Protein AF-A0AAE2Y3A6-F1 (afdb_monomer_lite)

Radius of gyration: 24.62 Å; chains: 1; bounding box: 47×66×75 Å

Secondary structure (DSSP, 8-state):
-EEEEE-BHHHHHHHHHHHHHHHHHHHHHHHHHHHHHHHHHHTT-HHHHHHHIIIIIHHHHHHHHHHHHHTT-S-S--EEEEEEEEE-SSTT-EEEEEEEEESS-TTT----TTS--BTB-EEEEEEEEE-GGG-EEEEEE-EETTTEEPSSPEEEEEESSHHHHHHTEEEEEETTTTEEEEEEHHHHHHHHHHHHHHHHHHTT-HHHHHHHHHHHHHHHHTT---PBPPPEEEEEE-HHHHHHHH---HHHHHHHHHHHHHHHHHHHHH---HHHHHHHHHHHHHHHHSBGGGHHHHHHHHHHHHHHHT-S-HHHHHHHHHHHHHHHHHHHHHHHHHHHHHH-HHHHHHSHHHHT-TTS-HHHHHHHHHHHHHHHTSBHHHHT-GGGS-HHHHHHHHHHHHHHHHHHHHHHHHHHH--

Structure (mmCIF, N/CA/C/O backbone):
data_AF-A0AAE2Y3A6-F1
#
_entry.id   AF-A0AAE2Y3A6-F1
#
loop_
_atom_site.group_PDB
_atom_site.id
_atom_site.type_symbol
_atom_site.label_atom_id
_atom_site.label_alt_id
_atom_site.label_comp_id
_atom_site.label_asym_id
_atom_site.label_entity_id
_atom_site.label_seq_id
_atom_site.pdbx_PDB_ins_code
_atom_site.Cartn_x
_atom_site.Cartn_y
_atom_site.Cartn_z
_atom_site.occupancy
_atom_site.B_iso_or_equiv
_atom_site.auth_seq_id
_atom_site.auth_comp_id
_atom_site.auth_asym_id
_atom_site.auth_atom_id
_atom_site.pdbx_PDB_model_num
ATOM 1 N N . MET A 1 1 ? -16.713 2.759 0.350 1.00 84.12 1 MET A N 1
ATOM 2 C CA . MET A 1 1 ? -17.404 1.709 1.156 1.00 84.12 1 MET A CA 1
ATOM 3 C C . MET A 1 1 ? -17.211 1.996 2.633 1.00 84.12 1 MET A C 1
ATOM 5 O O . MET A 1 1 ? -16.079 2.206 3.030 1.00 84.12 1 MET A O 1
ATOM 9 N N . ILE A 1 2 ? -18.264 1.964 3.448 1.00 83.19 2 ILE A N 1
ATOM 10 C CA . ILE A 1 2 ? -18.151 2.200 4.894 1.00 83.19 2 ILE A CA 1
ATOM 11 C C . ILE A 1 2 ? -17.918 0.872 5.626 1.00 83.19 2 ILE A C 1
ATOM 13 O O . ILE A 1 2 ? -18.636 -0.096 5.390 1.00 83.19 2 ILE A O 1
ATOM 17 N N . VAL A 1 3 ? -16.929 0.823 6.520 1.00 82.19 3 VAL A N 1
ATOM 18 C CA . VAL A 1 3 ? -16.619 -0.362 7.339 1.00 82.19 3 VAL A CA 1
ATOM 19 C C . VAL A 1 3 ? -16.506 -0.010 8.817 1.00 82.19 3 VAL A C 1
ATOM 21 O O . VAL A 1 3 ? -16.258 1.139 9.172 1.00 82.19 3 VAL A O 1
ATOM 24 N N . LYS A 1 4 ? -16.664 -1.017 9.680 1.00 79.75 4 LYS A N 1
ATOM 25 C CA . LYS A 1 4 ? -16.598 -0.880 11.141 1.00 79.75 4 LYS A CA 1
ATOM 26 C C . LYS A 1 4 ? -15.171 -1.036 11.668 1.00 79.75 4 LYS A C 1
ATOM 28 O O . LYS A 1 4 ? -14.427 -1.897 11.200 1.00 79.75 4 LYS A O 1
ATOM 33 N N . VAL A 1 5 ? -14.821 -0.257 12.685 1.00 74.06 5 VAL A N 1
ATOM 34 C CA . VAL A 1 5 ? -13.560 -0.292 13.435 1.00 74.06 5 VAL A CA 1
ATOM 35 C C . VAL A 1 5 ? -13.860 -0.441 14.905 1.00 74.06 5 VAL A C 1
ATOM 37 O O . VAL A 1 5 ? -14.605 0.341 15.490 1.00 74.06 5 VAL A O 1
ATOM 40 N N . TYR A 1 6 ? -13.197 -1.397 15.523 1.00 69.69 6 TYR A N 1
ATOM 41 C CA . TYR A 1 6 ? -13.091 -1.484 16.958 1.00 69.69 6 TYR A CA 1
ATOM 42 C C . TYR A 1 6 ? -11.902 -0.642 17.444 1.00 69.69 6 TYR A C 1
ATOM 44 O O . TYR A 1 6 ? -10.762 -0.882 17.040 1.00 69.69 6 TYR A O 1
ATOM 52 N N . MET A 1 7 ? -12.179 0.342 18.303 1.00 63.28 7 MET A N 1
ATOM 53 C CA . MET A 1 7 ? -11.173 1.162 18.986 1.00 63.28 7 MET A CA 1
ATOM 54 C C . MET A 1 7 ? -11.331 1.047 20.497 1.00 63.28 7 MET A C 1
ATOM 56 O O . MET A 1 7 ? -12.449 0.951 21.009 1.00 63.28 7 MET A O 1
ATOM 60 N N . SER A 1 8 ? -10.208 1.077 21.211 1.00 55.84 8 SER A N 1
ATOM 61 C CA . SER A 1 8 ? -10.194 1.040 22.670 1.00 55.84 8 SER A CA 1
ATOM 62 C C . SER A 1 8 ? -10.351 2.448 23.259 1.00 55.84 8 SER A C 1
ATOM 64 O O . SER A 1 8 ? -9.947 3.441 22.660 1.00 55.84 8 SER A O 1
ATOM 66 N N . LYS A 1 9 ? -10.864 2.565 24.489 1.00 57.44 9 LYS A N 1
ATOM 67 C CA . LYS A 1 9 ? -10.939 3.851 25.218 1.00 57.44 9 LYS A CA 1
ATOM 68 C C . LYS A 1 9 ? -9.572 4.519 25.440 1.00 57.44 9 LYS A C 1
ATOM 70 O O . LYS A 1 9 ? -9.485 5.739 25.568 1.00 57.44 9 LYS A O 1
ATOM 75 N N . LYS A 1 10 ? -8.491 3.734 25.479 1.00 56.25 10 LYS A N 1
ATOM 76 C CA . LYS A 1 10 ? -7.120 4.252 25.556 1.00 56.25 10 LYS A CA 1
ATOM 77 C C . LYS A 1 10 ? -6.790 5.110 24.334 1.00 56.25 10 LYS A C 1
ATOM 79 O O . LYS A 1 10 ? -6.133 6.138 24.486 1.00 56.25 10 LYS A O 1
ATOM 84 N N . ASP A 1 11 ? -7.297 4.718 23.168 1.00 58.28 11 ASP A N 1
ATOM 85 C CA . ASP A 1 11 ? -7.119 5.463 21.926 1.00 58.28 11 ASP A CA 1
ATOM 86 C C . ASP A 1 11 ? -7.788 6.842 22.025 1.00 58.28 11 ASP A C 1
ATOM 88 O O . ASP A 1 11 ? -7.139 7.828 21.711 1.00 58.28 11 ASP A O 1
ATOM 92 N N . GLU A 1 12 ? -8.982 6.965 22.622 1.00 56.38 12 GLU A N 1
ATOM 93 C CA . GLU A 1 12 ? -9.636 8.269 22.874 1.00 56.38 12 GLU A CA 1
ATOM 94 C C . GLU A 1 12 ? -8.824 9.172 23.823 1.00 56.38 12 GLU A C 1
ATOM 96 O O . GLU A 1 12 ? -8.719 10.385 23.632 1.00 56.38 12 GLU A O 1
ATOM 101 N N . ILE A 1 13 ? -8.235 8.608 24.883 1.00 60.16 13 ILE A N 1
ATOM 102 C CA . ILE A 1 13 ? -7.379 9.386 25.794 1.00 60.16 13 ILE A CA 1
ATOM 103 C C . ILE A 1 13 ? -6.149 9.900 25.042 1.00 60.16 13 ILE A C 1
ATOM 105 O O . ILE A 1 13 ? -5.728 11.041 25.257 1.00 60.16 13 ILE A O 1
ATOM 109 N N . TYR A 1 14 ? -5.573 9.079 24.160 1.00 60.56 14 TYR A N 1
ATOM 110 C CA . TYR A 1 14 ? -4.516 9.538 23.270 1.00 60.56 14 TYR A CA 1
ATOM 111 C C . TYR A 1 14 ? -5.028 10.596 22.293 1.00 60.56 14 TYR A C 1
ATOM 113 O O . TYR A 1 14 ? -4.344 11.600 22.137 1.00 60.56 14 TYR A O 1
ATOM 121 N N . GLU A 1 15 ? -6.221 10.457 21.716 1.00 60.66 15 GLU A N 1
ATOM 122 C CA . GLU A 1 15 ? -6.843 11.463 20.838 1.00 60.66 15 GLU A CA 1
ATOM 123 C C . GLU A 1 15 ? -6.987 12.821 21.541 1.00 60.66 15 GLU A C 1
ATOM 125 O O . GLU A 1 15 ? -6.532 13.841 21.023 1.00 60.66 15 GLU A O 1
ATOM 130 N N . LYS A 1 16 ? -7.509 12.843 22.773 1.00 61.78 16 LYS A N 1
ATOM 131 C CA . LYS A 1 16 ? -7.641 14.071 23.580 1.00 61.78 16 LYS A CA 1
ATOM 132 C C . LYS A 1 16 ? -6.294 14.704 23.934 1.00 61.78 16 LYS A C 1
ATOM 134 O O . LYS A 1 16 ? -6.137 15.917 23.857 1.00 61.78 16 LYS A O 1
ATOM 139 N N . LYS A 1 17 ? -5.288 13.898 24.274 1.00 62.47 17 LYS A N 1
ATOM 140 C CA . LYS A 1 17 ? -3.924 14.408 24.512 1.00 62.47 17 LYS A CA 1
ATOM 141 C C . LYS A 1 17 ? -3.253 14.904 23.231 1.00 62.47 17 LYS A C 1
ATOM 143 O O . LYS A 1 17 ? -2.430 15.817 23.279 1.00 62.47 17 LYS A O 1
ATOM 148 N N . SER A 1 18 ? -3.600 14.306 22.096 1.00 59.91 18 SER A N 1
ATOM 149 C CA . SER A 1 18 ? -3.114 14.707 20.776 1.00 59.91 18 SER A CA 1
ATOM 150 C C . SER A 1 18 ? -3.650 16.082 20.389 1.00 59.91 18 SER A C 1
ATOM 152 O O . SER A 1 18 ? -2.882 16.940 19.965 1.00 59.91 18 SER A O 1
ATOM 154 N N . LEU A 1 19 ? -4.941 16.325 20.635 1.00 59.75 19 LEU A N 1
ATOM 155 C CA . LEU A 1 19 ? -5.601 17.629 20.499 1.00 59.75 19 LEU A CA 1
ATOM 156 C C . LEU A 1 19 ? -4.825 18.753 21.201 1.00 59.75 19 LEU A C 1
ATOM 158 O O . LEU A 1 19 ? -4.441 19.751 20.587 1.00 59.75 19 LEU A O 1
ATOM 162 N N . GLU A 1 20 ? -4.545 18.567 22.490 1.00 65.12 20 GLU A N 1
ATOM 163 C CA . GLU A 1 20 ? -3.818 19.549 23.299 1.00 65.12 20 GLU A CA 1
ATOM 164 C C . GLU A 1 20 ? -2.387 19.773 22.786 1.00 65.12 20 GLU A C 1
ATOM 166 O O . GLU A 1 20 ? -1.907 20.910 22.717 1.00 65.12 20 GLU A O 1
ATOM 171 N N . TYR A 1 21 ? -1.699 18.697 22.390 1.00 67.25 21 TYR A N 1
ATOM 172 C CA . TYR A 1 21 ? -0.346 18.769 21.841 1.00 67.25 21 TYR A CA 1
ATOM 173 C C . TYR A 1 21 ? -0.277 19.591 20.565 1.00 67.25 21 TYR A C 1
ATOM 175 O O . TYR A 1 21 ? 0.612 20.432 20.412 1.00 67.25 21 TYR A O 1
ATOM 183 N N . VAL A 1 22 ? -1.201 19.328 19.648 1.00 60.97 22 VAL A N 1
ATOM 184 C CA . VAL A 1 22 ? -1.229 19.944 18.326 1.00 60.97 22 VAL A CA 1
ATOM 185 C C . VAL A 1 22 ? -1.555 21.403 18.455 1.00 60.97 22 VAL A C 1
ATOM 187 O O . VAL A 1 22 ? -0.837 22.208 17.877 1.00 60.97 22 VAL A O 1
ATOM 190 N N . SER A 1 23 ? -2.565 21.751 19.251 1.00 65.06 23 SER A N 1
ATOM 191 C CA . SER A 1 23 ? -2.895 23.146 19.526 1.00 65.06 23 SER A CA 1
ATOM 192 C C . SER A 1 23 ? -1.656 23.900 20.032 1.00 65.06 23 SER A C 1
ATOM 194 O O . SER A 1 23 ? -1.268 24.931 19.483 1.00 65.06 23 SER A O 1
ATOM 196 N N . LYS A 1 24 ? -0.906 23.299 20.968 1.00 70.50 24 LYS A N 1
ATOM 197 C CA . LYS A 1 24 ? 0.351 23.866 21.480 1.00 70.50 24 LYS A CA 1
ATOM 198 C C . LYS A 1 24 ? 1.470 23.933 20.430 1.00 70.50 24 LYS A C 1
ATOM 200 O O . LYS A 1 24 ? 2.250 24.887 20.420 1.00 70.50 24 LYS A O 1
ATOM 205 N N . LYS A 1 25 ? 1.612 22.919 19.573 1.00 67.31 25 LYS A N 1
ATOM 206 C CA . LYS A 1 25 ? 2.618 22.877 18.495 1.00 67.31 25 LYS A CA 1
ATOM 207 C C . LYS A 1 25 ? 2.292 23.832 17.358 1.00 67.31 25 LYS A C 1
ATOM 209 O O . LYS A 1 25 ? 3.228 24.403 16.804 1.00 67.31 25 LYS A O 1
ATOM 214 N N . PHE A 1 26 ? 1.017 24.017 17.042 1.00 69.38 26 PHE A N 1
ATOM 215 C CA . PHE A 1 26 ? 0.523 25.030 16.124 1.00 69.38 26 PHE A CA 1
ATOM 216 C C . PHE A 1 26 ? 0.938 26.409 16.626 1.00 69.38 26 PHE A C 1
ATOM 218 O O . PHE A 1 26 ? 1.665 27.089 15.908 1.00 69.38 26 PHE A O 1
ATOM 225 N N . SER A 1 27 ? 0.610 26.770 17.875 1.00 68.88 27 SER A N 1
ATOM 226 C CA . SER A 1 27 ? 0.966 28.083 18.434 1.00 68.88 27 SER A CA 1
ATOM 227 C C . SER A 1 27 ? 2.469 28.341 18.333 1.00 68.88 27 SER A C 1
ATOM 229 O O . SER A 1 27 ? 2.887 29.344 17.768 1.00 68.88 27 SER A O 1
ATOM 231 N N . LYS A 1 28 ? 3.291 27.361 18.732 1.00 75.38 28 LYS A N 1
ATOM 232 C CA . LYS A 1 28 ? 4.755 27.442 18.598 1.00 75.38 28 LYS A CA 1
ATOM 233 C C . LYS A 1 28 ? 5.242 27.519 17.150 1.00 75.38 28 LYS A C 1
ATOM 235 O O . LYS A 1 28 ? 6.277 28.118 16.871 1.00 75.38 28 LYS A O 1
ATOM 240 N N . SER A 1 29 ? 4.559 26.847 16.227 1.00 68.12 29 SER A N 1
ATOM 241 C CA . SER A 1 29 ? 4.932 26.842 14.811 1.00 68.12 29 SER A CA 1
ATOM 242 C C . SER A 1 29 ? 4.613 28.180 14.161 1.00 68.12 29 SER A C 1
ATOM 244 O O . SER A 1 29 ? 5.458 28.665 13.412 1.00 68.12 29 SER A O 1
ATOM 246 N N . VAL A 1 30 ? 3.460 28.772 14.489 1.00 70.06 30 VAL A N 1
ATOM 247 C CA . VAL A 1 30 ? 3.060 30.126 14.086 1.00 70.06 30 VAL A CA 1
ATOM 248 C C . VAL A 1 30 ? 4.035 31.150 14.646 1.00 70.06 30 VAL A C 1
ATOM 250 O O . VAL A 1 30 ? 4.606 31.898 13.863 1.00 70.06 30 VAL A O 1
ATOM 253 N N . GLU A 1 31 ? 4.307 31.127 15.954 1.00 78.69 31 GLU A N 1
ATOM 254 C CA . GLU A 1 31 ? 5.299 32.006 16.594 1.00 78.69 31 GLU A CA 1
ATOM 255 C C . GLU A 1 31 ? 6.652 31.918 15.880 1.00 78.69 31 GLU A C 1
ATOM 257 O O . GLU A 1 31 ? 7.173 32.919 15.401 1.00 78.69 31 GLU A O 1
ATOM 262 N N . SER A 1 32 ? 7.171 30.703 15.681 1.00 78.69 32 SER A N 1
ATOM 263 C CA . SER A 1 32 ? 8.446 30.490 14.989 1.00 78.69 32 SER A CA 1
ATOM 264 C C . SER A 1 32 ? 8.436 30.944 13.521 1.00 78.69 32 SER A C 1
ATOM 266 O O . SER A 1 32 ? 9.477 31.374 13.019 1.00 78.69 32 SER A O 1
ATOM 268 N N . ILE A 1 33 ? 7.309 30.813 12.807 1.00 75.00 33 ILE A N 1
ATOM 269 C CA . ILE A 1 33 ? 7.170 31.332 11.436 1.00 75.00 33 ILE A CA 1
ATOM 270 C C . ILE A 1 33 ? 7.212 32.857 11.463 1.00 75.00 33 ILE A C 1
ATOM 272 O O . ILE A 1 33 ? 7.974 33.441 10.697 1.00 75.00 33 ILE A O 1
ATOM 276 N N . LEU A 1 34 ? 6.435 33.488 12.346 1.00 77.94 34 LEU A N 1
ATOM 277 C CA . LEU A 1 34 ? 6.350 34.941 12.467 1.00 77.94 34 LEU A CA 1
ATOM 278 C C . LEU A 1 34 ? 7.704 35.545 12.852 1.00 77.94 34 LEU A C 1
ATOM 280 O O . LEU A 1 34 ? 8.177 36.436 12.154 1.00 77.94 34 LEU A O 1
ATOM 284 N N . GLU A 1 35 ? 8.383 34.999 13.863 1.00 83.88 35 GLU A N 1
ATOM 285 C CA . GLU A 1 35 ? 9.722 35.437 14.283 1.00 83.88 35 GLU A CA 1
ATOM 286 C C . GLU A 1 35 ? 10.745 35.335 13.144 1.00 83.88 35 GLU A C 1
ATOM 288 O O . GLU A 1 35 ? 11.546 36.247 12.911 1.00 83.88 35 GLU A O 1
ATOM 293 N N . LYS A 1 36 ? 10.728 34.219 12.400 1.00 82.12 36 LYS A N 1
ATOM 294 C CA . LYS A 1 36 ? 11.676 34.008 11.303 1.00 82.12 36 LYS A CA 1
ATOM 295 C C . LYS A 1 36 ? 11.372 34.917 10.117 1.00 82.12 36 LYS A C 1
ATOM 297 O O . LYS A 1 36 ? 12.304 35.459 9.526 1.00 82.12 36 LYS A O 1
ATOM 302 N N . MET A 1 37 ? 10.095 35.109 9.801 1.00 76.06 37 MET A N 1
ATOM 303 C CA . MET A 1 37 ? 9.643 36.046 8.776 1.00 76.06 37 MET A CA 1
ATOM 304 C C . MET A 1 37 ? 10.016 37.483 9.122 1.00 76.06 37 MET A C 1
ATOM 306 O O . MET A 1 37 ? 10.539 38.195 8.268 1.00 76.06 37 MET A O 1
ATOM 310 N N . GLU A 1 38 ? 9.823 37.894 10.372 1.00 81.31 38 GLU A N 1
ATOM 311 C CA . GLU A 1 38 ? 10.190 39.224 10.848 1.00 81.31 38 GLU A CA 1
ATOM 312 C C . GLU A 1 38 ? 11.708 39.441 10.782 1.00 81.31 38 GLU A C 1
ATOM 314 O O . GLU A 1 38 ? 12.171 40.480 10.312 1.00 81.31 38 GLU A O 1
ATOM 319 N N . SER A 1 39 ? 12.499 38.438 11.176 1.00 86.81 39 SER A N 1
ATOM 320 C CA . SER A 1 39 ? 13.961 38.468 11.058 1.00 86.81 39 SER A CA 1
ATOM 321 C C . SER A 1 39 ? 14.427 38.609 9.604 1.00 86.81 39 SER A C 1
ATOM 323 O O . SER A 1 39 ? 15.280 39.454 9.327 1.00 86.81 39 SER A O 1
ATOM 325 N N . LEU A 1 40 ? 13.860 37.825 8.681 1.00 82.94 40 LEU A N 1
ATOM 326 C CA . LEU A 1 40 ? 14.213 37.864 7.258 1.00 82.94 40 LEU A CA 1
ATOM 327 C C . LEU A 1 40 ? 13.761 39.166 6.578 1.00 82.94 40 LEU A C 1
ATOM 329 O O . LEU A 1 40 ? 14.468 39.704 5.722 1.00 82.94 40 LEU A O 1
ATOM 333 N N . ALA A 1 41 ? 12.607 39.704 6.980 1.00 76.44 41 ALA A N 1
ATOM 334 C CA . ALA A 1 41 ? 12.115 40.996 6.513 1.00 76.44 41 ALA A CA 1
ATOM 335 C C . ALA A 1 41 ? 13.012 42.145 7.002 1.00 76.44 41 ALA A C 1
ATOM 337 O O . ALA A 1 41 ? 13.403 43.000 6.204 1.00 76.44 41 ALA A O 1
ATOM 338 N N . LYS A 1 42 ? 13.418 42.129 8.281 1.00 87.81 42 LYS A N 1
ATOM 339 C CA . LYS A 1 42 ? 14.379 43.090 8.854 1.00 87.81 42 LYS A CA 1
ATOM 340 C C . LYS A 1 42 ? 15.729 43.053 8.133 1.00 87.81 42 LYS A C 1
ATOM 342 O O . LYS A 1 42 ? 16.319 44.107 7.907 1.00 87.81 42 LYS A O 1
ATOM 347 N N . SER A 1 43 ? 16.197 41.871 7.722 1.00 85.12 43 SER A N 1
ATOM 348 C CA . SER A 1 43 ? 17.438 41.720 6.951 1.00 85.12 43 SER A CA 1
ATOM 349 C C . SER A 1 43 ? 17.281 41.951 5.443 1.00 85.12 43 SER A C 1
ATOM 351 O O . SER A 1 43 ? 18.267 41.828 4.719 1.00 85.12 43 SER A O 1
ATOM 353 N N . LYS A 1 44 ? 16.071 42.270 4.953 1.00 85.06 44 LYS A N 1
ATOM 354 C CA . LYS A 1 44 ? 15.738 42.418 3.522 1.00 85.06 44 LYS A CA 1
ATOM 355 C C . LYS A 1 44 ? 16.160 41.209 2.666 1.00 85.06 44 LYS A C 1
ATOM 357 O O . LYS A 1 44 ? 16.449 41.354 1.477 1.00 85.06 44 LYS A O 1
ATOM 362 N N . ASP A 1 45 ? 16.186 40.009 3.251 1.00 82.69 45 ASP A N 1
ATOM 363 C CA . ASP A 1 45 ? 16.615 38.784 2.566 1.00 82.69 45 ASP A CA 1
ATOM 364 C C . ASP A 1 45 ? 15.448 38.144 1.804 1.00 82.69 45 ASP A C 1
ATOM 366 O O . ASP A 1 45 ? 14.830 37.170 2.237 1.00 82.69 45 ASP A O 1
ATOM 370 N N . ILE A 1 46 ? 15.142 38.710 0.637 1.00 74.56 46 ILE A N 1
ATOM 371 C CA . ILE A 1 46 ? 14.043 38.252 -0.225 1.00 74.56 46 ILE A CA 1
ATOM 372 C C . ILE A 1 46 ? 14.242 36.784 -0.641 1.00 74.56 46 ILE A C 1
ATOM 374 O O . ILE A 1 46 ? 13.290 36.003 -0.656 1.00 74.56 46 ILE A O 1
ATOM 378 N N . LYS A 1 47 ? 15.482 36.368 -0.931 1.00 72.88 47 LYS A N 1
ATOM 379 C CA . LYS A 1 47 ? 15.795 34.986 -1.326 1.00 72.88 47 LYS A CA 1
ATOM 380 C C . LYS A 1 47 ? 15.593 34.014 -0.162 1.00 72.88 47 LYS A C 1
ATOM 382 O O . LYS A 1 47 ? 15.040 32.934 -0.371 1.00 72.88 47 LYS A O 1
ATOM 387 N N . GLY A 1 48 ? 15.996 34.400 1.046 1.00 72.88 48 GLY A N 1
ATOM 388 C CA . GLY A 1 48 ? 15.756 33.648 2.274 1.00 72.88 48 GLY A CA 1
ATOM 389 C C . GLY A 1 48 ? 14.271 33.501 2.591 1.00 72.88 48 GLY A C 1
ATOM 390 O O . GLY A 1 48 ? 13.851 32.411 2.971 1.00 72.88 48 GLY A O 1
ATOM 391 N N . ILE A 1 49 ? 13.458 34.535 2.345 1.00 70.44 49 ILE A N 1
ATOM 392 C CA . ILE A 1 49 ? 11.992 34.454 2.461 1.00 70.44 49 ILE A CA 1
ATOM 393 C C . ILE A 1 49 ? 11.442 33.389 1.506 1.00 70.44 49 ILE A C 1
ATOM 395 O O . ILE A 1 49 ? 10.775 32.459 1.956 1.00 70.44 49 ILE A O 1
ATOM 399 N N . PHE A 1 50 ? 11.777 33.444 0.213 1.00 65.25 50 PHE A N 1
ATOM 400 C CA . PHE A 1 50 ? 11.312 32.440 -0.759 1.00 65.25 50 PHE A CA 1
ATOM 401 C C . PHE A 1 50 ? 11.778 31.014 -0.419 1.00 65.25 50 PHE A C 1
ATOM 403 O O . PHE A 1 50 ? 11.017 30.050 -0.550 1.00 65.25 50 PHE A O 1
ATOM 410 N N . GLN A 1 51 ? 13.015 30.854 0.053 1.00 69.31 51 GLN A N 1
ATOM 411 C CA . GLN A 1 51 ? 13.534 29.556 0.495 1.00 69.31 51 GLN A CA 1
ATOM 412 C C . GLN A 1 51 ? 12.858 29.050 1.774 1.00 69.31 51 GLN A C 1
ATOM 414 O O . GLN A 1 51 ? 12.674 27.845 1.928 1.00 69.31 51 GLN A O 1
ATOM 419 N N . TYR A 1 52 ? 12.482 29.948 2.684 1.00 69.69 52 TYR A N 1
ATOM 420 C CA . TYR A 1 52 ? 11.760 29.601 3.903 1.00 69.69 52 TYR A CA 1
ATOM 421 C C . TYR A 1 52 ? 10.316 29.182 3.600 1.00 69.69 52 TYR A C 1
ATOM 423 O O . TYR A 1 52 ? 9.875 28.138 4.083 1.00 69.69 52 TYR A O 1
ATOM 431 N N . PHE A 1 53 ? 9.618 29.916 2.726 1.00 64.25 53 PHE A N 1
ATOM 432 C CA . PHE A 1 53 ? 8.284 29.547 2.239 1.00 64.25 53 PHE A CA 1
ATOM 433 C C . PHE A 1 53 ? 8.278 28.163 1.574 1.00 64.25 53 PHE A C 1
ATOM 435 O O . PHE A 1 53 ? 7.521 27.293 1.988 1.00 64.25 53 PHE A O 1
ATOM 442 N N . SER A 1 54 ? 9.191 27.919 0.631 1.00 56.22 54 SER A N 1
ATOM 443 C CA . SER A 1 54 ? 9.260 26.654 -0.127 1.00 56.22 54 SER A CA 1
ATOM 444 C C . SER A 1 54 ? 9.741 25.425 0.658 1.00 56.22 54 SER A C 1
ATOM 446 O O . SER A 1 54 ? 9.730 24.320 0.122 1.00 56.22 54 SER A O 1
ATOM 448 N N . ARG A 1 55 ? 10.226 25.576 1.899 1.00 61.69 55 ARG A N 1
ATOM 449 C CA . ARG A 1 55 ? 10.766 24.447 2.686 1.00 61.69 55 ARG A CA 1
ATOM 450 C C . ARG A 1 55 ? 10.123 24.266 4.048 1.00 61.69 55 ARG A C 1
ATOM 452 O O . ARG A 1 55 ? 9.920 23.130 4.470 1.00 61.69 55 ARG A O 1
ATOM 459 N N . GLU A 1 56 ? 9.871 25.354 4.763 1.00 61.94 56 GLU A N 1
ATOM 460 C CA . GLU A 1 56 ? 9.467 25.307 6.170 1.00 61.94 56 GLU A CA 1
ATOM 461 C C . GLU A 1 56 ? 7.980 25.601 6.356 1.00 61.94 56 GLU A C 1
ATOM 463 O O . GLU A 1 56 ? 7.351 24.967 7.204 1.00 61.94 56 GLU A O 1
ATOM 468 N N . ILE A 1 57 ? 7.387 26.471 5.533 1.00 59.59 57 ILE A N 1
ATOM 469 C CA . ILE A 1 57 ? 5.928 26.634 5.517 1.00 59.59 57 ILE A CA 1
ATOM 470 C C . ILE A 1 57 ? 5.273 25.368 4.965 1.00 59.59 57 ILE A C 1
ATOM 472 O O . ILE A 1 57 ? 4.356 24.876 5.606 1.00 59.59 57 ILE A O 1
ATOM 476 N N . ASP A 1 58 ? 5.826 24.724 3.937 1.00 52.69 58 ASP A N 1
ATOM 477 C CA . ASP A 1 58 ? 5.346 23.412 3.460 1.00 52.69 58 ASP A CA 1
ATOM 478 C C . ASP A 1 58 ? 5.328 22.328 4.553 1.00 52.69 58 ASP A C 1
ATOM 480 O O . ASP A 1 58 ? 4.417 21.502 4.632 1.00 52.69 58 ASP A O 1
ATOM 484 N N . ARG A 1 59 ? 6.302 22.361 5.469 1.00 57.28 59 ARG A N 1
ATOM 485 C CA . ARG A 1 59 ? 6.367 21.440 6.616 1.00 57.28 59 ARG A CA 1
ATOM 486 C C . ARG A 1 59 ? 5.409 21.803 7.747 1.00 57.28 59 ARG A C 1
ATOM 488 O O . ARG A 1 59 ? 4.993 20.914 8.490 1.00 57.28 59 ARG A O 1
ATOM 495 N N . LYS A 1 60 ? 5.098 23.090 7.922 1.00 60.19 60 LYS A N 1
ATOM 496 C CA . LYS A 1 60 ? 4.336 23.611 9.069 1.00 60.19 60 LYS A CA 1
ATOM 497 C C . LYS A 1 60 ? 2.881 23.961 8.756 1.00 60.19 60 LYS A C 1
ATOM 499 O O . LYS A 1 60 ? 2.067 23.950 9.672 1.00 60.19 60 LYS A O 1
ATOM 504 N N . ALA A 1 61 ? 2.536 24.218 7.499 1.00 57.31 61 ALA A N 1
ATOM 505 C CA . ALA A 1 61 ? 1.184 24.521 7.028 1.00 57.31 61 ALA A CA 1
ATOM 506 C C . ALA A 1 61 ? 0.207 23.375 7.297 1.00 57.31 61 ALA A C 1
ATOM 508 O O . ALA A 1 61 ? -0.970 23.611 7.540 1.00 57.31 61 ALA A O 1
ATOM 509 N N . TYR A 1 62 ? 0.723 22.151 7.400 1.00 55.47 62 TYR A N 1
ATOM 510 C CA . TYR A 1 62 ? -0.017 21.018 7.937 1.00 55.47 62 TYR A CA 1
ATOM 511 C C . TYR A 1 62 ? -0.614 21.304 9.327 1.00 55.47 62 TYR A C 1
ATOM 513 O O . TYR A 1 62 ? -1.793 21.043 9.540 1.00 55.47 62 TYR A O 1
ATOM 521 N N . TYR A 1 63 ? 0.137 21.910 10.258 1.00 56.12 63 TYR A N 1
ATOM 522 C CA . TYR A 1 63 ? -0.407 22.301 11.566 1.00 56.12 63 TYR A CA 1
ATOM 523 C C . TYR A 1 63 ? -1.436 23.430 11.448 1.00 56.12 63 TYR A C 1
ATOM 525 O O . TYR A 1 63 ? -2.376 23.454 12.238 1.00 56.12 63 TYR A O 1
ATOM 533 N N . LEU A 1 64 ? -1.271 24.337 10.475 1.00 59.47 64 LEU A N 1
ATOM 534 C CA . LEU A 1 64 ? -2.180 25.466 10.261 1.00 59.47 64 LEU A CA 1
ATOM 535 C C . LEU A 1 64 ? -3.560 25.005 9.780 1.00 59.47 64 LEU A C 1
ATOM 537 O O . LEU A 1 64 ? -4.567 25.349 10.391 1.00 59.47 64 LEU A O 1
ATOM 541 N N . LEU A 1 65 ? -3.588 24.162 8.746 1.00 57.69 65 LEU A N 1
ATOM 542 C CA . LEU A 1 65 ? -4.819 23.576 8.209 1.00 57.69 65 LEU A CA 1
ATOM 543 C C . LEU A 1 65 ? -5.499 22.665 9.237 1.00 57.69 65 LEU A C 1
ATOM 545 O O . LEU A 1 65 ? -6.713 22.713 9.409 1.00 57.69 65 LEU A O 1
ATOM 549 N N . SER A 1 66 ? -4.704 21.897 9.991 1.00 55.19 66 SER A N 1
ATOM 550 C CA . SER A 1 66 ? -5.237 21.003 11.021 1.00 55.19 66 SER A CA 1
ATOM 551 C C . SER A 1 66 ? -5.966 21.752 12.141 1.00 55.19 66 SER A C 1
ATOM 553 O O . SER A 1 66 ? -6.956 21.245 12.652 1.00 55.19 66 SER A O 1
ATOM 555 N N . GLN A 1 67 ? -5.505 22.942 12.548 1.00 61.38 67 GLN A N 1
ATOM 556 C CA . GLN A 1 67 ? -6.114 23.665 13.669 1.00 61.38 67 GLN A CA 1
ATOM 557 C C . GLN A 1 67 ? -7.485 24.262 13.318 1.00 61.38 67 GLN A C 1
ATOM 559 O O . GLN A 1 67 ? -8.391 24.210 14.148 1.00 61.38 67 GLN A O 1
ATOM 564 N N . GLU A 1 68 ? -7.660 24.822 12.119 1.00 57.09 68 GLU A N 1
ATOM 565 C CA . GLU A 1 68 ? -8.966 25.359 11.706 1.00 57.09 68 GLU A CA 1
ATOM 566 C C . GLU A 1 68 ? -10.017 24.251 11.565 1.00 57.09 68 GLU A C 1
ATOM 568 O O . GLU A 1 68 ? -11.170 24.445 11.942 1.00 57.09 68 GLU A O 1
ATOM 573 N N . TRP A 1 69 ? -9.623 23.049 11.139 1.00 54.94 69 TRP A N 1
ATOM 574 C CA . TRP A 1 69 ? -10.550 21.914 11.048 1.00 54.94 69 TRP A CA 1
ATOM 575 C C . TRP A 1 69 ? -10.861 21.279 12.399 1.00 54.94 69 TRP A C 1
ATOM 577 O O . TRP A 1 69 ? -11.997 20.871 12.630 1.00 54.94 69 TRP A O 1
ATOM 587 N N . MET A 1 70 ? -9.910 21.285 13.341 1.00 58.16 70 MET A N 1
ATOM 588 C CA . MET A 1 70 ? -10.167 20.881 14.732 1.00 58.16 70 MET A CA 1
ATOM 589 C C . MET A 1 70 ? -11.276 21.689 15.406 1.00 58.16 70 MET A C 1
ATOM 591 O O . MET A 1 70 ? -11.851 21.230 16.389 1.00 58.16 70 MET A O 1
ATOM 595 N N . LYS A 1 71 ? -11.565 22.898 14.914 1.00 58.78 71 LYS A N 1
ATOM 596 C CA . LYS A 1 71 ? -12.676 23.715 15.411 1.00 58.78 71 LYS A CA 1
ATOM 597 C C . LYS A 1 71 ? -14.030 23.298 14.824 1.00 58.78 71 LYS A C 1
ATOM 599 O O . LYS A 1 71 ? -15.050 23.674 15.393 1.00 58.78 71 LYS A O 1
ATOM 604 N N . GLN A 1 72 ? -14.046 22.572 13.703 1.00 53.66 72 GLN A N 1
ATOM 605 C CA . GLN A 1 72 ? -15.253 22.263 12.928 1.00 53.66 72 GLN A CA 1
ATOM 606 C C . GLN A 1 72 ? -15.806 20.849 13.181 1.00 53.66 72 GLN A C 1
ATOM 608 O O . GLN A 1 72 ? -17.022 20.680 13.149 1.00 53.66 72 GLN A O 1
ATOM 613 N N . GLU A 1 73 ? -14.968 19.848 13.487 1.00 52.09 73 GLU A N 1
ATOM 614 C CA . GLU A 1 73 ? -15.405 18.451 13.674 1.00 52.09 73 GLU A CA 1
ATOM 615 C C . GLU A 1 73 ? -14.951 17.836 15.012 1.00 52.09 73 GLU A C 1
ATOM 617 O O . GLU A 1 73 ? -13.854 18.082 15.511 1.00 52.09 73 GLU A O 1
ATOM 622 N N . ALA A 1 74 ? -15.810 16.998 15.607 1.00 46.41 74 ALA A N 1
ATOM 623 C CA . ALA A 1 74 ? -15.608 16.401 16.932 1.00 46.41 74 ALA A CA 1
ATOM 624 C C . ALA A 1 74 ? -14.692 15.155 16.953 1.00 46.41 74 ALA A C 1
ATOM 626 O O . ALA A 1 74 ? -14.395 14.646 18.036 1.00 46.41 74 ALA A O 1
ATOM 627 N N . ALA A 1 75 ? -14.246 14.642 15.800 1.00 50.19 75 ALA A N 1
ATOM 628 C CA . ALA A 1 75 ? -13.441 13.421 15.707 1.00 50.19 75 ALA A CA 1
ATOM 629 C C . ALA A 1 75 ? -12.098 13.695 15.015 1.00 50.19 75 ALA A C 1
ATOM 631 O O . ALA A 1 75 ? -12.038 13.965 13.824 1.00 50.19 75 ALA A O 1
ATOM 632 N N . LEU A 1 76 ? -11.000 13.605 15.772 1.00 49.94 76 LEU A N 1
ATOM 633 C CA . LEU A 1 76 ? -9.663 13.987 15.299 1.00 49.94 76 LEU A CA 1
ATOM 634 C C . LEU A 1 76 ? -8.978 12.968 14.379 1.00 49.94 76 LEU A C 1
ATOM 636 O O . LEU A 1 76 ? -7.984 13.293 13.739 1.00 49.94 76 LEU A O 1
ATOM 640 N N . VAL A 1 77 ? -9.425 11.712 14.400 1.00 55.62 77 VAL A N 1
ATOM 641 C CA . VAL A 1 77 ? -8.744 10.596 13.728 1.00 55.62 77 VAL A CA 1
ATOM 642 C C . VAL A 1 77 ? -9.742 9.873 12.848 1.00 55.62 77 VAL A C 1
ATOM 644 O O . VAL A 1 77 ? -10.036 8.680 13.019 1.00 55.62 77 VAL A O 1
ATOM 647 N N . GLU A 1 78 ? -10.285 10.618 11.894 1.00 60.41 78 GLU A N 1
ATOM 648 C CA . GLU A 1 78 ? -10.872 9.970 10.742 1.00 60.41 78 GLU A CA 1
ATOM 649 C C . GLU A 1 78 ? -9.811 9.107 10.057 1.00 60.41 78 GLU A C 1
ATOM 651 O O . GLU A 1 78 ? -8.613 9.397 10.036 1.00 60.41 78 GLU A O 1
ATOM 656 N N . LYS A 1 79 ? -10.240 7.950 9.577 1.00 71.81 79 LYS A N 1
ATOM 657 C CA . LYS A 1 79 ? -9.359 7.007 8.899 1.00 71.81 79 LYS A CA 1
ATOM 658 C C . LYS A 1 79 ? -9.818 6.975 7.460 1.00 71.81 79 LYS A C 1
ATOM 660 O O . LYS A 1 79 ? -11.007 6.822 7.201 1.00 71.81 79 LYS A O 1
ATOM 665 N N . ILE A 1 80 ? -8.886 7.081 6.529 1.00 77.69 80 ILE A N 1
ATOM 666 C CA . ILE A 1 80 ? -9.176 6.745 5.141 1.00 77.69 80 ILE A CA 1
ATOM 667 C C . ILE A 1 80 ? -8.534 5.407 4.871 1.00 77.69 80 ILE A C 1
ATOM 669 O O . ILE A 1 80 ? -7.359 5.183 5.172 1.00 77.69 80 ILE A O 1
ATOM 673 N N . GLY A 1 81 ? -9.318 4.483 4.343 1.00 85.12 81 GLY A N 1
ATOM 674 C CA . GLY A 1 81 ? -8.753 3.279 3.787 1.00 85.12 81 GLY A CA 1
ATOM 675 C C . GLY A 1 81 ? -8.711 3.337 2.276 1.00 85.12 81 GLY A C 1
ATOM 676 O O . GLY A 1 81 ? -9.555 3.945 1.628 1.00 85.12 81 GLY A O 1
ATOM 677 N N . PHE A 1 82 ? -7.723 2.663 1.721 1.00 89.25 82 PHE A N 1
ATOM 678 C CA . PHE A 1 82 ? -7.515 2.517 0.297 1.00 89.25 82 PHE A CA 1
ATOM 679 C C . PHE A 1 82 ? -7.546 1.026 -0.016 1.00 89.25 82 PHE A C 1
ATOM 681 O O . PHE A 1 82 ? -6.733 0.263 0.512 1.00 89.25 82 PHE A O 1
ATOM 688 N N . ILE A 1 83 ? -8.487 0.598 -0.850 1.00 92.50 83 ILE A N 1
ATOM 689 C CA . ILE A 1 83 ? -8.532 -0.770 -1.357 1.00 92.50 83 ILE A CA 1
ATOM 690 C C . ILE A 1 83 ? -7.831 -0.784 -2.705 1.00 92.50 83 ILE A C 1
ATOM 692 O O . ILE A 1 83 ? -8.273 -0.138 -3.649 1.00 92.50 83 ILE A O 1
ATOM 696 N N . PHE A 1 84 ? -6.783 -1.586 -2.806 1.00 91.62 84 PHE A N 1
ATOM 697 C CA . PHE A 1 84 ? -6.140 -1.907 -4.071 1.00 91.62 84 PHE A CA 1
ATOM 698 C C . PHE A 1 84 ? -6.526 -3.313 -4.477 1.00 91.62 84 PHE A C 1
ATOM 700 O O . PHE A 1 84 ? -6.359 -4.243 -3.687 1.00 91.62 84 PHE A O 1
ATOM 707 N N . LYS A 1 85 ? -6.994 -3.479 -5.712 1.00 92.81 85 LYS A N 1
ATOM 708 C CA . LYS A 1 85 ? -7.066 -4.789 -6.345 1.00 92.81 85 LYS A CA 1
ATOM 709 C C . LYS A 1 85 ? -5.711 -5.052 -6.987 1.00 92.81 85 LYS A C 1
ATOM 711 O O . LYS A 1 85 ? -5.211 -4.276 -7.792 1.00 92.81 85 LYS A O 1
ATOM 716 N N . LEU A 1 86 ? -5.080 -6.124 -6.554 1.00 91.56 86 LEU A N 1
ATOM 717 C CA . LEU A 1 86 ? -3.770 -6.551 -7.000 1.00 91.56 86 LEU A CA 1
ATOM 718 C C . LEU A 1 86 ? -3.950 -7.846 -7.806 1.00 91.56 86 LEU A C 1
ATOM 720 O O . LEU A 1 86 ? -4.722 -8.716 -7.383 1.00 91.56 86 LEU A O 1
ATOM 724 N N . PRO A 1 87 ? -3.245 -8.038 -8.931 1.00 91.50 87 PRO A N 1
ATOM 725 C CA . PRO A 1 87 ? -3.301 -9.324 -9.610 1.00 91.50 87 PRO A CA 1
ATOM 726 C C . PRO A 1 87 ? -2.675 -10.429 -8.735 1.00 91.50 87 PRO A C 1
ATOM 728 O O . PRO A 1 87 ? -1.687 -10.217 -8.028 1.00 91.50 87 PRO A O 1
ATOM 731 N N . GLY A 1 88 ? -3.274 -11.621 -8.735 1.00 90.88 88 GLY A N 1
ATOM 732 C CA . GLY A 1 88 ? -2.768 -12.758 -7.966 1.00 90.88 88 GLY A CA 1
ATOM 733 C C . GLY A 1 88 ? -1.436 -13.290 -8.500 1.00 90.88 88 GLY A C 1
ATOM 734 O O . GLY A 1 88 ? -1.120 -13.165 -9.681 1.00 90.88 88 GLY A O 1
ATOM 735 N N . LEU A 1 89 ? -0.656 -13.951 -7.636 1.00 89.06 89 LEU A N 1
ATOM 736 C CA . LEU A 1 89 ? 0.564 -14.664 -8.066 1.00 89.06 89 LEU A CA 1
ATOM 737 C C . LEU A 1 89 ? 0.270 -16.081 -8.584 1.00 89.06 89 LEU A C 1
ATOM 739 O O . LEU A 1 89 ? 1.173 -16.783 -9.043 1.00 89.06 89 LEU A O 1
ATOM 743 N N . LYS A 1 90 ? -0.980 -16.529 -8.453 1.00 89.50 90 LYS A N 1
ATOM 744 C CA . LYS A 1 90 ? -1.466 -17.843 -8.874 1.00 89.50 90 LYS A CA 1
ATOM 745 C C . LYS A 1 90 ? -2.644 -17.664 -9.815 1.00 89.50 90 LYS A C 1
ATOM 747 O O . LYS A 1 90 ? -3.364 -16.673 -9.731 1.00 89.50 90 LYS A O 1
ATOM 752 N N . LYS A 1 91 ? -2.859 -18.661 -10.673 1.00 87.06 91 LYS A N 1
ATOM 753 C CA . LYS A 1 91 ? -4.030 -18.705 -11.545 1.00 87.06 91 LYS A CA 1
ATOM 754 C C . LYS A 1 91 ? -5.311 -18.604 -10.704 1.00 87.06 91 LYS A C 1
ATOM 756 O O . LYS A 1 91 ? -5.408 -19.262 -9.669 1.00 87.06 91 LYS A O 1
ATOM 761 N N . ASP A 1 92 ? -6.238 -17.763 -11.152 1.00 90.19 92 ASP A N 1
ATOM 762 C CA . ASP A 1 92 ? -7.562 -17.520 -10.563 1.00 90.19 92 ASP A CA 1
ATOM 763 C C . ASP A 1 92 ? -7.569 -16.934 -9.131 1.00 90.19 92 ASP A C 1
ATOM 765 O O . ASP A 1 92 ? -8.638 -16.711 -8.556 1.00 90.19 92 ASP A O 1
ATOM 769 N N . GLU A 1 93 ? -6.401 -16.635 -8.552 1.00 92.94 93 GLU A N 1
ATOM 770 C CA . GLU A 1 93 ? -6.274 -15.877 -7.305 1.00 92.94 93 GLU A CA 1
ATOM 771 C C . GLU A 1 93 ? -6.545 -14.396 -7.589 1.00 92.94 93 GLU A C 1
ATOM 773 O O . GLU A 1 93 ? -5.883 -13.799 -8.438 1.00 92.94 93 GLU A O 1
ATOM 778 N N . GLU A 1 94 ? -7.462 -13.780 -6.843 1.00 93.38 94 GLU A N 1
ATOM 779 C CA . GLU A 1 94 ? -7.475 -12.318 -6.739 1.00 93.38 94 GLU A CA 1
ATOM 780 C C . GLU A 1 94 ? -6.867 -11.921 -5.407 1.00 93.38 94 GLU A C 1
ATOM 782 O O . GLU A 1 94 ? -6.953 -12.638 -4.400 1.00 93.38 94 GLU A O 1
ATOM 787 N N . ARG A 1 95 ? -6.251 -10.748 -5.407 1.00 94.62 95 ARG A N 1
ATOM 788 C CA . ARG A 1 95 ? -5.615 -10.192 -4.233 1.00 94.62 95 ARG A CA 1
ATOM 789 C C . ARG A 1 95 ? -6.137 -8.787 -4.024 1.00 94.62 95 ARG A C 1
ATOM 791 O O . ARG A 1 95 ? -6.292 -8.015 -4.960 1.00 94.62 95 ARG A O 1
ATOM 798 N N . TYR A 1 96 ? -6.388 -8.460 -2.774 1.00 94.88 96 TYR A N 1
ATOM 799 C CA . TYR A 1 96 ? -6.762 -7.129 -2.354 1.00 94.88 96 TYR A CA 1
ATOM 800 C C . TYR A 1 96 ? -5.830 -6.711 -1.236 1.00 94.88 96 TYR A C 1
ATOM 802 O O . TYR A 1 96 ? -5.517 -7.517 -0.360 1.00 94.88 96 TYR A O 1
ATOM 810 N N . THR A 1 97 ? -5.414 -5.457 -1.239 1.00 93.00 97 THR A N 1
ATOM 811 C CA . THR A 1 97 ? -4.787 -4.867 -0.062 1.00 93.00 97 THR A CA 1
ATOM 812 C C . THR A 1 97 ? -5.620 -3.699 0.391 1.00 93.00 97 THR A C 1
ATOM 814 O O . THR A 1 97 ? -5.879 -2.780 -0.380 1.00 93.00 97 THR A O 1
ATOM 817 N N . ILE A 1 98 ? -6.019 -3.741 1.654 1.00 92.31 98 ILE A N 1
ATOM 818 C CA . ILE A 1 98 ? -6.687 -2.632 2.313 1.00 92.31 98 ILE A CA 1
ATOM 819 C C . ILE A 1 98 ? -5.631 -1.925 3.131 1.00 92.31 98 ILE A C 1
ATOM 821 O O . ILE A 1 98 ? -5.215 -2.437 4.169 1.00 92.31 98 ILE A O 1
ATOM 825 N N . TYR A 1 99 ? -5.180 -0.782 2.643 1.00 87.69 99 TYR A N 1
ATOM 826 C CA . TYR A 1 99 ? -4.381 0.134 3.430 1.00 87.69 99 TYR A CA 1
ATOM 827 C C . TYR A 1 99 ? -5.291 0.986 4.278 1.00 87.69 99 TYR A C 1
ATOM 829 O O . TYR A 1 99 ? -6.304 1.457 3.780 1.00 87.69 99 TYR A O 1
ATOM 837 N N . VAL A 1 100 ? -4.927 1.214 5.529 1.00 80.50 100 VAL A N 1
ATOM 838 C CA . VAL A 1 100 ? -5.592 2.204 6.359 1.00 80.50 100 VAL A CA 1
ATOM 839 C C . VAL A 1 100 ? -4.578 3.264 6.715 1.00 80.50 100 VAL A C 1
ATOM 841 O O . VAL A 1 100 ? -3.602 3.008 7.421 1.00 80.50 100 VAL A O 1
ATOM 844 N N . LEU A 1 101 ? -4.814 4.458 6.190 1.00 72.62 101 LEU A N 1
ATOM 845 C CA . LEU A 1 101 ? -4.164 5.652 6.671 1.00 72.62 101 LEU A CA 1
ATOM 846 C C . LEU A 1 101 ? -4.990 6.162 7.845 1.00 72.62 101 LEU A C 1
ATOM 848 O O . LEU A 1 101 ? -6.160 6.523 7.714 1.00 72.62 101 LEU A O 1
ATOM 852 N N . MET A 1 102 ? -4.359 6.202 9.008 1.00 62.38 102 MET A N 1
ATOM 853 C CA . MET A 1 102 ? -4.845 7.065 10.069 1.00 62.38 102 MET A CA 1
ATOM 854 C C . MET A 1 102 ? -4.495 8.493 9.667 1.00 62.38 102 MET A C 1
ATOM 856 O O . MET A 1 102 ? -3.313 8.855 9.715 1.00 62.38 102 MET A O 1
ATOM 860 N N . ALA A 1 103 ? -5.487 9.276 9.239 1.00 48.47 103 ALA A N 1
ATOM 861 C CA . ALA A 1 103 ? -5.298 10.713 9.089 1.00 48.47 103 ALA A CA 1
ATOM 862 C C . ALA A 1 103 ? -4.814 11.267 10.446 1.00 48.47 103 ALA A C 1
ATOM 864 O O . ALA A 1 103 ? -5.199 10.759 11.501 1.00 48.47 103 ALA A O 1
ATOM 865 N N . TYR A 1 104 ? -3.914 12.248 10.437 1.00 51.06 104 TYR A N 1
ATOM 866 C CA . TYR A 1 104 ? -3.437 12.949 11.648 1.00 51.06 104 TYR A CA 1
ATOM 867 C C . TYR A 1 104 ? -2.621 12.183 12.673 1.00 51.06 104 TYR A C 1
ATOM 869 O O . TYR A 1 104 ? -2.951 12.086 13.851 1.00 51.06 104 TYR A O 1
ATOM 877 N N . SER A 1 105 ? -1.473 11.682 12.254 1.00 42.06 105 SER A N 1
ATOM 878 C CA . SER A 1 105 ? -0.847 10.620 13.025 1.00 42.06 105 SER A CA 1
ATOM 879 C C . SER A 1 105 ? 0.675 10.818 13.124 1.00 42.06 105 SER A C 1
ATOM 881 O O . SER A 1 105 ? 1.233 10.747 14.222 1.00 42.06 105 SER A O 1
ATOM 883 N N . LYS A 1 106 ? 1.339 11.296 12.060 1.00 37.97 106 LYS A N 1
ATOM 884 C CA . LYS A 1 106 ? 2.788 11.592 12.079 1.00 37.97 106 LYS A CA 1
ATOM 885 C C . LYS A 1 106 ? 3.233 12.812 12.904 1.00 37.97 106 LYS A C 1
ATOM 887 O O . LYS A 1 106 ? 4.433 13.043 13.022 1.00 37.97 106 LYS A O 1
ATOM 892 N N . GLY A 1 107 ? 2.319 13.582 13.495 1.00 36.88 107 GLY A N 1
ATOM 893 C CA . GLY A 1 107 ? 2.683 14.773 14.288 1.00 36.88 107 GLY A CA 1
ATOM 894 C C . GLY A 1 107 ? 1.805 15.069 15.503 1.00 36.88 107 GLY A C 1
ATOM 895 O O . GLY A 1 107 ? 1.997 16.100 16.142 1.00 36.88 107 GLY A O 1
ATOM 896 N N . PHE A 1 108 ? 0.815 14.217 15.780 1.00 37.66 108 PHE A N 1
ATOM 897 C CA . PHE A 1 108 ? -0.318 14.579 16.633 1.00 37.66 108 PHE A CA 1
ATOM 898 C C . PHE A 1 108 ? -0.338 13.736 17.907 1.00 37.66 108 PHE A C 1
ATOM 900 O O . PHE A 1 108 ? -0.691 14.255 18.958 1.00 37.66 108 PHE A O 1
ATOM 907 N N . VAL A 1 109 ? 0.138 12.488 17.876 1.00 38.06 109 VAL A N 1
ATOM 908 C CA . VAL A 1 109 ? 0.023 11.605 19.040 1.00 38.06 109 VAL A CA 1
ATOM 909 C C . VAL A 1 109 ? 1.156 11.830 20.038 1.00 38.06 109 VAL A C 1
ATOM 911 O O . VAL A 1 109 ? 2.314 11.540 19.741 1.00 38.06 109 VAL A O 1
ATOM 914 N N . ILE A 1 110 ? 0.819 12.301 21.255 1.00 39.66 110 ILE A N 1
ATOM 915 C CA . ILE A 1 110 ? 1.677 12.146 22.448 1.00 39.66 110 ILE A CA 1
ATOM 916 C C . ILE A 1 110 ? 1.677 10.664 22.828 1.00 39.66 110 ILE A C 1
ATOM 918 O O . ILE A 1 110 ? 1.093 10.203 23.809 1.00 39.66 110 ILE A O 1
ATOM 922 N N . ALA A 1 111 ? 2.348 9.909 21.992 1.00 37.25 111 ALA A N 1
ATOM 923 C CA . ALA A 1 111 ? 2.947 8.654 22.314 1.00 37.25 111 ALA A CA 1
ATOM 924 C C . ALA A 1 111 ? 4.299 8.995 22.974 1.00 37.25 111 ALA A C 1
ATOM 926 O O . ALA A 1 111 ? 5.038 9.811 22.414 1.00 37.25 111 ALA A O 1
ATOM 927 N N . PRO A 1 112 ? 4.673 8.445 24.150 1.00 34.31 112 PRO A N 1
ATOM 928 C CA . PRO A 1 112 ? 6.087 8.445 24.534 1.00 34.31 112 PRO A CA 1
ATOM 929 C C . PRO A 1 112 ? 6.910 7.901 23.356 1.00 34.31 112 PRO A C 1
ATOM 931 O O . PRO A 1 112 ? 6.373 7.168 22.537 1.00 34.31 112 PRO A O 1
ATOM 934 N N . SER A 1 113 ? 8.198 8.220 23.238 1.00 36.22 113 SER A N 1
ATOM 935 C CA . SER A 1 113 ? 9.061 7.741 22.135 1.00 36.22 113 SER A CA 1
ATOM 936 C C . SER A 1 113 ? 9.093 6.208 21.950 1.00 36.22 113 SER A C 1
ATOM 938 O O . SER A 1 113 ? 9.659 5.721 20.978 1.00 36.22 113 SER A O 1
ATOM 940 N N . SER A 1 114 ? 8.485 5.457 22.875 1.00 34.16 114 SER A N 1
ATOM 941 C CA . SER A 1 114 ? 8.227 4.017 22.851 1.00 34.16 114 SER A CA 1
ATOM 942 C C . SER A 1 114 ? 6.865 3.590 22.276 1.00 34.16 114 SER A C 1
ATOM 944 O O . SER A 1 114 ? 6.647 2.399 22.079 1.00 34.16 114 SER A O 1
ATOM 946 N N . VAL A 1 115 ? 5.929 4.512 22.037 1.00 36.41 115 VAL A N 1
ATOM 947 C CA . VAL A 1 115 ? 4.652 4.235 21.377 1.00 36.41 115 VAL A CA 1
ATOM 948 C C . VAL A 1 115 ? 4.801 4.639 19.913 1.00 36.41 115 VAL A C 1
ATOM 950 O O . VAL A 1 115 ? 4.981 5.788 19.525 1.00 36.41 115 VAL A O 1
ATOM 953 N N . HIS A 1 116 ? 4.827 3.599 19.113 1.00 40.16 116 HIS A N 1
ATOM 954 C CA . HIS A 1 116 ? 5.060 3.586 17.689 1.00 40.16 116 HIS A CA 1
ATOM 955 C C . HIS A 1 116 ? 4.076 4.467 16.890 1.00 40.16 116 HIS A C 1
ATOM 957 O O . HIS A 1 116 ? 2.909 4.599 17.258 1.00 40.16 116 HIS A O 1
ATOM 963 N N . HIS A 1 117 ? 4.594 5.118 15.838 1.00 43.84 117 HIS A N 1
ATOM 964 C CA . HIS A 1 117 ? 4.014 6.276 15.148 1.00 43.84 117 HIS A CA 1
ATOM 965 C C . HIS A 1 117 ? 2.671 5.965 14.473 1.00 43.84 117 HIS A C 1
ATOM 967 O O . HIS A 1 117 ? 2.634 5.278 13.451 1.00 43.84 117 HIS A O 1
ATOM 973 N N . PRO A 1 118 ? 1.554 6.524 14.950 1.00 35.91 118 PRO A N 1
ATOM 974 C CA . PRO A 1 118 ? 0.328 6.533 14.168 1.00 35.91 118 PRO A CA 1
ATOM 975 C C . PRO A 1 118 ? 0.674 7.227 12.839 1.00 35.91 118 PRO A C 1
ATOM 977 O O . PRO A 1 118 ? 1.372 8.233 12.847 1.00 35.91 118 PRO A O 1
ATOM 980 N N . GLY A 1 119 ? 0.233 6.715 11.693 1.00 41.31 119 GLY A N 1
ATOM 981 C CA . GLY A 1 119 ? 0.554 7.299 10.376 1.00 41.31 119 GLY A CA 1
ATOM 982 C C . GLY A 1 119 ? 1.445 6.470 9.510 1.00 41.31 119 GLY A C 1
ATOM 983 O O . GLY A 1 119 ? 1.734 6.848 8.378 1.00 41.31 119 GLY A O 1
ATOM 984 N N . ASP A 1 120 ? 1.818 5.310 10.009 1.00 55.47 120 ASP A N 1
ATOM 985 C CA . ASP A 1 120 ? 2.196 4.240 9.128 1.00 55.47 120 ASP A CA 1
ATOM 986 C C . ASP A 1 120 ? 0.953 3.711 8.409 1.00 55.47 120 ASP A C 1
ATOM 988 O O . ASP A 1 120 ? -0.134 3.569 8.969 1.00 55.47 120 ASP A O 1
ATOM 992 N N . LEU A 1 121 ? 1.118 3.512 7.102 1.00 67.12 121 LEU A N 1
ATOM 993 C CA . LEU A 1 121 ? 0.146 2.848 6.247 1.00 67.12 121 LEU A CA 1
ATOM 994 C C . LEU A 1 121 ? 0.076 1.385 6.670 1.00 67.12 121 LEU A C 1
ATOM 996 O O . LEU A 1 121 ? 0.841 0.547 6.163 1.00 67.12 121 LEU A O 1
ATOM 1000 N N . GLU A 1 122 ? -0.826 1.118 7.604 1.00 78.00 122 GLU A N 1
ATOM 1001 C CA . GLU A 1 122 ? -1.170 -0.224 8.037 1.00 78.00 122 GLU A CA 1
ATOM 1002 C C . GLU A 1 122 ? -1.968 -0.923 6.955 1.00 78.00 122 GLU A C 1
ATOM 1004 O O . GLU A 1 122 ? -2.670 -0.277 6.179 1.00 78.00 122 GLU A O 1
ATOM 1009 N N . ARG A 1 123 ? -1.855 -2.248 6.867 1.00 87.56 123 ARG A N 1
ATOM 1010 C CA . ARG A 1 123 ? -2.536 -2.983 5.804 1.00 87.56 123 ARG A CA 1
ATOM 1011 C C . ARG A 1 123 ? -3.085 -4.324 6.225 1.00 87.56 123 ARG A C 1
ATOM 1013 O O . ARG A 1 123 ? -2.523 -4.994 7.079 1.00 87.56 123 ARG A O 1
ATOM 1020 N N . ILE A 1 124 ? -4.110 -4.756 5.510 1.00 90.75 124 ILE A N 1
ATOM 1021 C CA . ILE A 1 124 ? -4.588 -6.136 5.498 1.00 90.75 124 ILE A CA 1
ATOM 1022 C C . ILE A 1 124 ? -4.496 -6.631 4.065 1.00 90.75 124 ILE A C 1
ATOM 1024 O O . ILE A 1 124 ? -4.936 -5.946 3.144 1.00 90.75 124 ILE A O 1
ATOM 1028 N N . ILE A 1 125 ? -3.930 -7.820 3.873 1.00 93.56 125 ILE A N 1
ATOM 1029 C CA . ILE A 1 125 ? -3.913 -8.470 2.560 1.00 93.56 125 ILE A CA 1
ATOM 1030 C C . ILE A 1 125 ? -5.023 -9.509 2.554 1.00 93.56 125 ILE A C 1
ATOM 1032 O O . ILE A 1 125 ? -5.055 -10.374 3.424 1.00 93.56 125 ILE A O 1
ATOM 1036 N N . ILE A 1 126 ? -5.911 -9.451 1.574 1.00 95.75 126 ILE A N 1
ATOM 1037 C CA . ILE A 1 126 ? -7.003 -10.398 1.392 1.00 95.75 126 ILE A CA 1
ATOM 1038 C C . ILE A 1 126 ? -6.777 -11.150 0.088 1.00 95.75 126 ILE A C 1
ATOM 1040 O O . ILE A 1 126 ? -6.509 -10.560 -0.953 1.00 95.75 126 ILE A O 1
ATOM 1044 N N . LEU A 1 127 ? -6.867 -12.470 0.153 1.00 96.31 127 LEU A N 1
ATOM 1045 C CA . LEU A 1 127 ? -6.806 -13.360 -0.993 1.00 96.31 127 LEU A CA 1
ATOM 1046 C C . LEU A 1 127 ? -8.183 -13.957 -1.219 1.00 96.31 127 LEU A C 1
ATOM 1048 O O . LEU A 1 127 ? -8.821 -14.400 -0.262 1.00 96.31 127 LEU A O 1
ATOM 1052 N N . SER A 1 128 ? -8.610 -14.013 -2.473 1.00 95.88 128 SER A N 1
ATOM 1053 C CA . SER A 1 128 ? -9.827 -14.707 -2.871 1.00 95.88 128 SER A CA 1
ATOM 1054 C C . SER A 1 128 ? -9.497 -15.795 -3.892 1.00 95.88 128 SER A C 1
ATOM 1056 O O . SER A 1 128 ? -8.653 -15.613 -4.774 1.00 95.88 128 SER A O 1
ATOM 1058 N N . TYR A 1 129 ? -10.176 -16.932 -3.780 1.00 95.44 129 TYR A N 1
ATOM 1059 C CA . TYR A 1 129 ? -10.069 -18.051 -4.717 1.00 95.44 129 TYR A CA 1
ATOM 1060 C C . TYR A 1 129 ? -11.463 -18.463 -5.198 1.00 95.44 129 TYR A C 1
ATOM 1062 O O . TYR A 1 129 ? -12.416 -18.320 -4.428 1.00 95.44 129 TYR A O 1
ATOM 1070 N N . PRO A 1 130 ? -11.615 -19.005 -6.420 1.00 94.81 130 PRO A N 1
ATOM 1071 C CA . PRO A 1 130 ? -12.894 -19.529 -6.879 1.00 94.81 130 PRO A CA 1
ATOM 1072 C C . PRO A 1 130 ? -13.425 -20.606 -5.928 1.00 94.81 130 PRO A C 1
ATOM 1074 O O . PRO A 1 130 ? -12.668 -21.430 -5.412 1.00 94.81 130 PRO A O 1
ATOM 1077 N N . SER A 1 131 ? -14.734 -20.595 -5.706 1.00 93.38 131 SER A N 1
ATOM 1078 C CA . SER A 1 131 ? -15.457 -21.574 -4.898 1.00 93.38 131 SER A CA 1
ATOM 1079 C C . SER A 1 131 ? -16.701 -22.075 -5.643 1.00 93.38 131 SER A C 1
ATOM 1081 O O . SER A 1 131 ? -16.899 -21.807 -6.830 1.00 93.38 131 SER A O 1
ATOM 1083 N N . GLN A 1 132 ? -17.537 -22.859 -4.966 1.00 89.06 132 GLN A N 1
ATOM 1084 C CA . GLN A 1 132 ? -18.757 -23.407 -5.550 1.00 89.06 132 GLN A CA 1
ATOM 1085 C C . GLN A 1 132 ? -19.762 -22.301 -5.903 1.00 89.06 132 GLN A C 1
ATOM 1087 O O . GLN A 1 132 ? -19.852 -21.281 -5.222 1.00 89.06 132 GLN A O 1
ATOM 1092 N N . LYS A 1 133 ? -20.573 -22.551 -6.940 1.00 85.25 133 LYS A N 1
ATOM 1093 C CA . LYS A 1 133 ? -21.707 -21.701 -7.351 1.00 85.25 133 LYS A CA 1
ATOM 1094 C C . LYS A 1 133 ? -21.328 -20.252 -7.704 1.00 85.25 133 LYS A C 1
ATOM 1096 O O . LYS A 1 133 ? -22.089 -19.339 -7.416 1.00 85.25 133 LYS A O 1
ATOM 1101 N N . GLY A 1 134 ? -20.155 -20.038 -8.305 1.00 85.44 134 GLY A N 1
ATOM 1102 C CA . GLY A 1 134 ? -19.704 -18.704 -8.730 1.00 85.44 134 GLY A CA 1
ATOM 1103 C C . GLY A 1 134 ? -19.233 -17.793 -7.592 1.00 85.44 134 GLY A C 1
ATOM 1104 O O . GLY A 1 134 ? -18.831 -16.664 -7.853 1.00 85.44 134 GLY A O 1
ATOM 1105 N N . LYS A 1 135 ? -19.234 -18.285 -6.348 1.00 94.19 135 LYS A N 1
ATOM 1106 C CA . LYS A 1 135 ? -18.739 -17.554 -5.180 1.00 94.19 135 LYS A CA 1
ATOM 1107 C C . LYS A 1 135 ? -17.221 -17.638 -5.064 1.00 94.19 135 LYS A C 1
ATOM 1109 O O . LYS A 1 135 ? -16.573 -18.460 -5.722 1.00 94.19 135 LYS A O 1
ATOM 1114 N N . ARG A 1 136 ? -16.641 -16.849 -4.160 1.00 95.81 136 ARG A N 1
ATOM 1115 C CA . ARG A 1 136 ? -15.204 -16.861 -3.864 1.00 95.81 136 ARG A CA 1
ATOM 1116 C C . ARG A 1 136 ? -14.942 -17.116 -2.385 1.00 95.81 136 ARG A C 1
ATOM 1118 O O . ARG A 1 136 ? -15.661 -16.627 -1.521 1.00 95.81 136 ARG A O 1
ATOM 1125 N N . ALA A 1 137 ? -13.921 -17.914 -2.090 1.00 96.62 137 ALA A N 1
ATOM 1126 C CA . ALA A 1 137 ? -13.440 -18.162 -0.736 1.00 96.62 137 ALA A CA 1
ATOM 1127 C C . ALA A 1 137 ? -12.392 -17.108 -0.365 1.00 96.62 137 ALA A C 1
ATOM 1129 O O . ALA A 1 137 ? -11.371 -16.996 -1.046 1.00 96.62 137 ALA A O 1
ATOM 1130 N N . TYR A 1 138 ? -12.635 -16.363 0.713 1.00 96.69 138 TYR A N 1
ATOM 1131 C CA . TYR A 1 138 ? -11.809 -15.237 1.141 1.00 96.69 138 TYR A CA 1
ATOM 1132 C C . TYR A 1 138 ? -10.944 -15.588 2.353 1.00 96.69 138 TYR A C 1
ATOM 1134 O O . TYR A 1 138 ? -11.382 -16.253 3.296 1.00 96.69 138 TYR A O 1
ATOM 1142 N N . TYR A 1 139 ? -9.710 -15.093 2.340 1.00 95.69 139 TYR A N 1
ATOM 1143 C CA . TYR A 1 139 ? -8.711 -15.291 3.384 1.00 95.69 139 TYR A CA 1
ATOM 1144 C C . TYR A 1 139 ? -7.973 -13.985 3.657 1.00 95.69 139 TYR A C 1
ATOM 1146 O O . TYR A 1 139 ? -7.542 -13.341 2.707 1.00 95.69 139 TYR A O 1
ATOM 1154 N N . SER A 1 140 ? -7.742 -13.620 4.915 1.00 93.81 140 SER A N 1
ATOM 1155 C CA . SER A 1 140 ? -6.954 -12.435 5.272 1.00 93.81 140 SER A CA 1
ATOM 1156 C C . SER A 1 140 ? -5.620 -12.789 5.914 1.00 93.81 140 SER A C 1
ATOM 1158 O O . SER A 1 140 ? -5.540 -13.652 6.787 1.00 93.81 140 SER A O 1
ATOM 1160 N N . PHE A 1 141 ? -4.581 -12.048 5.549 1.00 90.44 141 PHE A N 1
ATOM 1161 C CA . PHE A 1 141 ? -3.390 -11.863 6.359 1.00 90.44 141 PHE A CA 1
ATOM 1162 C C . PHE A 1 141 ? -3.546 -10.573 7.153 1.00 90.44 141 PHE A C 1
ATOM 1164 O O . PHE A 1 141 ? -3.394 -9.472 6.617 1.00 90.44 141 PHE A O 1
ATOM 1171 N N . ASN A 1 142 ? -3.828 -10.729 8.440 1.00 85.69 142 ASN A N 1
ATOM 1172 C CA . ASN A 1 142 ? -3.677 -9.641 9.394 1.00 85.69 142 ASN A CA 1
ATOM 1173 C C . ASN A 1 142 ? -2.191 -9.281 9.530 1.00 85.69 142 ASN A C 1
ATOM 1175 O O . ASN A 1 142 ? -1.336 -10.134 9.284 1.00 85.69 142 ASN A O 1
ATOM 1179 N N . THR A 1 143 ? -1.862 -8.061 9.941 1.00 80.62 143 THR A N 1
ATOM 1180 C CA . THR A 1 143 ? -0.471 -7.701 10.243 1.00 80.62 143 THR A CA 1
ATOM 1181 C C . THR A 1 143 ? -0.134 -7.896 11.720 1.00 80.62 143 THR A C 1
ATOM 1183 O O . THR A 1 143 ? -1.011 -8.007 12.584 1.00 80.62 143 THR A O 1
ATOM 1186 N N . ALA A 1 144 ? 1.162 -8.010 11.982 1.00 71.31 144 ALA A N 1
ATOM 1187 C CA . ALA A 1 144 ? 1.801 -8.103 13.285 1.00 71.31 144 ALA A CA 1
ATOM 1188 C C . ALA A 1 144 ? 3.037 -7.198 13.287 1.00 71.31 144 ALA A C 1
ATOM 1190 O O . ALA A 1 144 ? 3.688 -7.108 12.245 1.00 71.31 144 ALA A O 1
ATOM 1191 N N . ALA A 1 145 ? 3.354 -6.583 14.427 1.00 67.44 145 ALA A N 1
ATOM 1192 C CA . ALA A 1 145 ? 4.600 -5.881 14.744 1.00 67.44 145 ALA A CA 1
ATOM 1193 C C . ALA A 1 145 ? 5.311 -5.180 13.589 1.00 67.44 145 ALA A C 1
ATOM 1195 O O . ALA A 1 145 ? 6.053 -5.811 12.852 1.00 67.44 145 ALA A O 1
ATOM 1196 N N . HIS A 1 146 ? 5.179 -3.860 13.460 1.00 69.25 146 HIS A N 1
ATOM 1197 C CA . HIS A 1 146 ? 5.761 -3.089 12.347 1.00 69.25 146 HIS A CA 1
ATOM 1198 C C . HIS A 1 146 ? 5.191 -3.484 10.973 1.00 69.25 146 HIS A C 1
ATOM 1200 O O . HIS A 1 146 ? 5.876 -3.388 9.952 1.00 69.25 146 HIS A O 1
ATOM 1206 N N . GLY A 1 147 ? 3.939 -3.945 10.931 1.00 74.12 147 GLY A N 1
ATOM 1207 C CA . GLY A 1 147 ? 3.202 -4.172 9.691 1.00 74.12 147 GLY A CA 1
ATOM 1208 C C . GLY A 1 147 ? 3.572 -5.446 8.925 1.00 74.12 147 GLY A C 1
ATOM 1209 O O . GLY A 1 147 ? 3.203 -5.570 7.752 1.00 74.12 147 GLY A O 1
ATOM 1210 N N . TYR A 1 148 ? 4.275 -6.412 9.531 1.00 80.88 148 TYR A N 1
ATOM 1211 C CA . TYR A 1 148 ? 4.565 -7.690 8.869 1.00 80.88 148 TYR A CA 1
ATOM 1212 C C . TYR A 1 148 ? 3.278 -8.507 8.681 1.00 80.88 148 TYR A C 1
ATOM 1214 O O . TYR A 1 148 ? 2.575 -8.777 9.654 1.00 80.88 148 TYR A O 1
ATOM 1222 N N . PRO A 1 149 ? 2.957 -8.975 7.460 1.00 84.56 149 PRO A N 1
ATOM 1223 C CA . PRO A 1 149 ? 1.797 -9.837 7.251 1.00 84.56 149 PRO A CA 1
ATOM 1224 C C . PRO A 1 149 ? 1.964 -11.166 7.987 1.00 84.56 149 PRO A C 1
ATOM 1226 O O . PRO A 1 149 ? 2.974 -11.844 7.796 1.00 84.56 149 PRO A O 1
ATOM 1229 N N . ALA A 1 150 ? 0.970 -11.592 8.759 1.00 82.75 150 ALA A N 1
ATOM 1230 C CA . ALA A 1 150 ? 1.001 -12.864 9.468 1.00 82.75 150 ALA A CA 1
ATOM 1231 C C . ALA A 1 150 ? 1.286 -14.035 8.509 1.00 82.75 150 ALA A C 1
ATOM 1233 O O . ALA A 1 150 ? 0.932 -14.010 7.325 1.00 82.75 150 ALA A O 1
ATOM 1234 N N . LEU A 1 151 ? 1.966 -15.074 8.992 1.00 83.06 151 LEU A N 1
ATOM 1235 C CA . LEU A 1 151 ? 2.179 -16.307 8.227 1.00 83.06 151 LEU A CA 1
ATOM 1236 C C . LEU A 1 151 ? 0.865 -17.048 7.971 1.00 83.06 151 LEU A C 1
ATOM 1238 O O . LEU A 1 151 ? 0.666 -17.600 6.887 1.00 83.06 151 LEU A O 1
ATOM 1242 N N . PHE A 1 152 ? -0.016 -17.051 8.967 1.00 83.75 152 PHE A N 1
ATOM 1243 C CA . PHE A 1 152 ? -1.270 -17.785 8.935 1.00 83.75 152 PHE A CA 1
ATOM 1244 C C . PHE A 1 152 ? -2.381 -16.923 8.344 1.00 83.75 152 PHE A C 1
ATOM 1246 O O . PHE A 1 152 ? -2.498 -15.736 8.646 1.00 83.75 152 PHE A O 1
ATOM 1253 N N . LYS A 1 153 ? -3.172 -17.544 7.468 1.00 88.94 153 LYS A N 1
ATOM 1254 C CA . LYS A 1 153 ? -4.346 -16.932 6.853 1.00 88.94 153 LYS A CA 1
ATOM 1255 C C . LYS A 1 153 ? -5.553 -17.164 7.751 1.00 88.94 153 LYS A C 1
ATOM 1257 O O . LYS A 1 153 ? -5.841 -18.312 8.084 1.00 88.94 153 LYS A O 1
ATOM 1262 N N . ASP A 1 154 ? -6.293 -16.107 8.044 1.00 88.69 154 ASP A N 1
ATOM 1263 C CA . ASP A 1 154 ? -7.601 -16.213 8.678 1.00 88.69 154 ASP A CA 1
ATOM 1264 C C . ASP A 1 154 ? -8.667 -16.413 7.598 1.00 88.69 154 ASP A C 1
ATOM 1266 O O . ASP A 1 154 ? -8.709 -15.684 6.608 1.00 88.69 154 ASP A O 1
ATOM 1270 N N . TYR A 1 155 ? -9.523 -17.420 7.763 1.00 92.94 155 TYR A N 1
ATOM 1271 C CA . TYR A 1 155 ? -10.612 -17.678 6.826 1.00 92.94 155 TYR A CA 1
ATOM 1272 C C . TYR A 1 155 ? -11.772 -16.706 7.067 1.00 92.94 155 TYR A C 1
ATOM 1274 O O . TYR A 1 155 ? -12.300 -16.620 8.182 1.00 92.94 155 TYR A O 1
ATOM 1282 N N . LEU A 1 156 ? -12.169 -15.989 6.014 1.00 93.88 156 LEU A N 1
ATOM 1283 C CA . LEU A 1 156 ? -13.249 -15.008 6.076 1.00 93.88 156 LEU A CA 1
ATOM 1284 C C . LEU A 1 156 ? -14.619 -15.616 5.750 1.00 93.88 156 LEU A C 1
ATOM 1286 O O . LEU A 1 156 ? -15.631 -15.194 6.308 1.00 93.88 156 LEU A O 1
ATOM 1290 N N . GLY A 1 157 ? -14.657 -16.632 4.886 1.00 94.25 157 GLY A N 1
ATOM 1291 C CA . GLY A 1 157 ? -15.893 -17.263 4.418 1.00 94.25 157 GLY A CA 1
ATOM 1292 C C . GLY A 1 157 ? -15.940 -17.418 2.898 1.00 94.25 157 GLY A C 1
ATOM 1293 O O . GLY A 1 157 ? -14.953 -17.151 2.209 1.00 94.25 157 GLY A O 1
ATOM 1294 N N . VAL A 1 158 ? -17.098 -17.849 2.391 1.00 96.06 158 VAL A N 1
ATOM 1295 C CA . VAL A 1 158 ? -17.415 -17.876 0.958 1.00 96.06 158 VAL A CA 1
ATOM 1296 C C . VAL A 1 158 ? -18.498 -16.842 0.683 1.00 96.06 158 VAL A C 1
ATOM 1298 O O . VAL A 1 158 ? -19.583 -16.952 1.249 1.00 96.06 158 VAL A O 1
ATOM 1301 N N . TYR A 1 159 ? -18.206 -15.884 -0.192 1.00 95.31 159 TYR A N 1
ATOM 1302 C CA . TYR A 1 159 ? -19.082 -14.750 -0.496 1.00 95.31 159 TYR A CA 1
ATOM 1303 C C . TYR A 1 159 ? -19.052 -14.421 -1.988 1.00 95.31 159 TYR A C 1
ATOM 1305 O O . TYR A 1 159 ? -18.191 -14.921 -2.721 1.00 95.31 159 TYR A O 1
ATOM 1313 N N . ASP A 1 160 ? -19.990 -13.594 -2.430 1.00 93.88 160 ASP A N 1
ATOM 1314 C CA . ASP A 1 160 ? -20.076 -13.135 -3.816 1.00 93.88 160 ASP A CA 1
ATOM 1315 C C . ASP A 1 160 ? -19.097 -11.982 -4.088 1.00 93.88 160 ASP A C 1
ATOM 1317 O O . ASP A 1 160 ? -18.622 -11.820 -5.212 1.00 93.88 160 ASP A O 1
ATOM 1321 N N . SER A 1 161 ? -18.747 -11.209 -3.055 1.00 93.31 161 SER A N 1
ATOM 1322 C CA . SER A 1 161 ? -17.851 -10.055 -3.159 1.00 93.31 161 SER A CA 1
ATOM 1323 C C . SER A 1 161 ? -16.977 -9.853 -1.916 1.00 93.31 161 SER A C 1
ATOM 1325 O O . SER A 1 161 ? -17.200 -10.440 -0.853 1.00 93.31 161 SER A O 1
ATOM 1327 N N . LEU A 1 162 ? -15.957 -8.994 -2.050 1.00 93.12 162 LEU A N 1
ATOM 1328 C CA . LEU A 1 162 ? -15.133 -8.568 -0.917 1.00 93.12 162 LEU A CA 1
ATOM 1329 C C . LEU A 1 162 ? -15.967 -7.760 0.086 1.00 93.12 162 LEU A C 1
ATOM 1331 O O . LEU A 1 162 ? -15.756 -7.864 1.291 1.00 93.12 162 LEU A O 1
ATOM 1335 N N . GLU A 1 163 ? -16.901 -6.957 -0.411 1.00 92.75 163 GLU A N 1
ATOM 1336 C CA . GLU A 1 163 ? -17.796 -6.137 0.393 1.00 92.75 163 GLU A CA 1
ATOM 1337 C C . GLU A 1 163 ? -18.647 -6.997 1.331 1.00 92.75 163 GLU A C 1
ATOM 1339 O O . GLU A 1 163 ? -18.592 -6.799 2.544 1.00 92.75 163 GLU A O 1
ATOM 1344 N N . GLU A 1 164 ? -19.320 -8.021 0.798 1.00 93.19 164 GLU A N 1
ATOM 1345 C CA . GLU A 1 164 ? -20.112 -8.973 1.591 1.00 93.19 164 GLU A CA 1
ATOM 1346 C C . GLU A 1 164 ? -19.231 -9.707 2.621 1.00 93.19 164 GLU A C 1
ATOM 1348 O O . GLU A 1 164 ? -19.619 -9.912 3.778 1.00 93.19 164 GLU A O 1
ATOM 1353 N N . ALA A 1 165 ? -17.994 -10.047 2.238 1.00 92.81 165 ALA A N 1
ATOM 1354 C CA . ALA A 1 165 ? -17.039 -10.661 3.153 1.00 92.81 165 ALA A CA 1
ATOM 1355 C C . ALA A 1 165 ? -16.685 -9.745 4.338 1.00 92.81 165 ALA A C 1
ATOM 1357 O O . ALA A 1 165 ? -16.513 -10.238 5.453 1.00 92.81 165 ALA A O 1
ATOM 1358 N N . LEU A 1 166 ? -16.584 -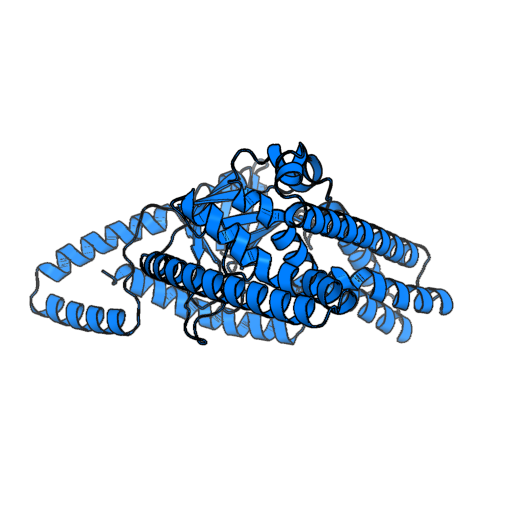8.430 4.125 1.00 92.62 166 LEU A N 1
ATOM 1359 C CA . LEU A 1 166 ? -16.188 -7.458 5.149 1.00 92.62 166 LEU A CA 1
ATOM 1360 C C . LEU A 1 166 ? -17.343 -7.002 6.050 1.00 92.62 166 LEU A C 1
ATOM 1362 O O . LEU A 1 166 ? -17.082 -6.617 7.188 1.00 92.62 166 LEU A O 1
ATOM 1366 N N . GLU A 1 167 ? -18.603 -7.104 5.621 1.00 90.75 167 GLU A N 1
ATOM 1367 C CA . GLU A 1 167 ? -19.780 -6.739 6.437 1.00 90.75 167 GLU A CA 1
ATOM 1368 C C . GLU A 1 167 ? -19.848 -7.489 7.779 1.00 90.75 167 GLU A C 1
ATOM 1370 O O . GLU A 1 167 ? -20.319 -6.971 8.799 1.00 90.75 167 GLU A O 1
ATOM 1375 N N . ASN A 1 168 ? -19.340 -8.721 7.799 1.00 87.19 168 ASN A N 1
ATOM 1376 C CA . ASN A 1 168 ? -19.333 -9.589 8.976 1.00 87.19 168 ASN A CA 1
ATOM 1377 C C . ASN A 1 168 ? -18.130 -9.369 9.905 1.00 87.19 168 ASN A C 1
ATOM 1379 O O . ASN A 1 168 ? -18.025 -10.027 10.950 1.00 87.19 168 ASN A O 1
ATOM 1383 N N . TYR A 1 169 ? -17.244 -8.442 9.551 1.00 88.75 169 TYR A N 1
ATOM 1384 C CA . TYR A 1 169 ? -16.000 -8.174 10.254 1.00 88.75 169 TYR A CA 1
ATOM 1385 C C . TYR A 1 169 ? -15.902 -6.709 10.679 1.00 88.75 169 TYR A C 1
ATOM 1387 O O . TYR A 1 169 ? -16.569 -5.822 10.150 1.00 88.75 169 TYR A O 1
ATOM 1395 N N . SER A 1 170 ? -15.062 -6.472 11.677 1.00 84.12 170 SER A N 1
ATOM 1396 C CA . SER A 1 170 ? -14.600 -5.146 12.067 1.00 84.12 170 SER A CA 1
ATOM 1397 C C . SER A 1 170 ? -13.083 -5.113 11.968 1.00 84.12 170 SER A C 1
ATOM 1399 O O . SER A 1 170 ? -12.407 -6.097 12.285 1.00 84.12 170 SER A O 1
ATOM 1401 N N . PHE A 1 171 ? -12.547 -3.976 11.546 1.00 83.19 171 PHE A N 1
ATOM 1402 C CA . PHE A 1 171 ? -11.125 -3.690 11.646 1.00 83.19 171 PHE A CA 1
ATOM 1403 C C . PHE A 1 171 ? -10.773 -3.447 13.108 1.00 83.19 171 PHE A C 1
ATOM 1405 O O . PHE A 1 171 ? -11.562 -2.875 13.854 1.00 83.19 171 PHE A O 1
ATOM 1412 N N . TYR A 1 172 ? -9.587 -3.847 13.528 1.00 75.75 172 TYR A N 1
ATOM 1413 C CA . TYR A 1 172 ? -9.048 -3.463 14.823 1.00 75.75 172 TYR A CA 1
ATOM 1414 C C . TYR A 1 172 ? -7.579 -3.090 14.660 1.00 75.75 172 TYR A C 1
ATOM 1416 O O . TYR A 1 172 ? -6.854 -3.704 13.872 1.00 75.75 172 TYR A O 1
ATOM 1424 N N . PHE A 1 173 ? -7.159 -2.072 15.399 1.00 71.62 173 PHE A N 1
ATOM 1425 C CA . PHE A 1 173 ? -5.777 -1.611 15.444 1.00 71.62 173 PHE A CA 1
ATOM 1426 C C . PHE A 1 173 ? -5.139 -2.126 16.726 1.00 71.62 173 PHE A C 1
ATOM 1428 O O . PHE A 1 173 ? -5.781 -2.123 17.774 1.00 71.62 173 PHE A O 1
ATOM 1435 N N . LYS A 1 174 ? -3.888 -2.579 16.653 1.00 62.50 174 LYS A N 1
ATOM 1436 C CA . LYS A 1 174 ? -3.100 -2.935 17.836 1.00 62.50 174 LYS A CA 1
ATOM 1437 C C . LYS A 1 174 ? -2.271 -1.722 18.256 1.00 62.50 174 LYS A C 1
ATOM 1439 O O . LYS A 1 174 ? -1.328 -1.366 17.541 1.00 62.50 174 LYS A O 1
ATOM 1444 N N . PRO A 1 175 ? -2.597 -1.075 19.390 1.00 49.59 175 PRO A N 1
ATOM 1445 C CA . PRO A 1 175 ? -1.866 0.099 19.839 1.00 49.59 175 PRO A CA 1
ATOM 1446 C C . PRO A 1 175 ? -0.392 -0.232 20.078 1.00 49.59 175 PRO A C 1
ATOM 1448 O O . PRO A 1 175 ? -0.069 -1.182 20.789 1.00 49.59 175 PRO A O 1
ATOM 1451 N N . GLY A 1 176 ? 0.499 0.572 19.498 1.00 50.19 176 GLY A N 1
ATOM 1452 C CA . GLY A 1 176 ? 1.945 0.441 19.671 1.00 50.19 176 GLY A CA 1
ATOM 1453 C C . GLY A 1 176 ? 2.624 -0.635 18.821 1.00 50.19 176 GLY A C 1
ATOM 1454 O O . GLY A 1 176 ? 3.834 -0.754 18.925 1.00 50.19 176 GLY A O 1
ATOM 1455 N N . ASP A 1 177 ? 1.904 -1.381 17.977 1.00 56.81 177 ASP A N 1
ATOM 1456 C CA . ASP A 1 177 ? 2.488 -2.503 17.222 1.00 56.81 177 ASP A CA 1
ATOM 1457 C C . ASP A 1 177 ? 2.451 -2.317 15.698 1.00 56.81 177 ASP A C 1
ATOM 1459 O O . ASP A 1 177 ? 2.891 -3.204 14.975 1.00 56.81 177 ASP A O 1
ATOM 1463 N N . HIS A 1 178 ? 1.945 -1.182 15.188 1.00 66.81 178 HIS A N 1
ATOM 1464 C CA . HIS A 1 178 ? 1.774 -0.958 13.743 1.00 66.81 178 HIS A CA 1
ATOM 1465 C C . HIS A 1 178 ? 1.124 -2.175 13.073 1.00 66.81 178 HIS A C 1
ATOM 1467 O O . HIS A 1 178 ? 1.709 -2.869 12.238 1.00 66.81 178 HIS A O 1
ATOM 1473 N N . ALA A 1 179 ? -0.037 -2.559 13.592 1.00 71.75 179 ALA A N 1
ATOM 1474 C CA . ALA A 1 179 ? -0.702 -3.767 13.159 1.00 71.75 179 ALA A CA 1
ATOM 1475 C C . ALA A 1 179 ? -2.206 -3.548 13.120 1.00 71.75 179 ALA A C 1
ATOM 1477 O O . ALA A 1 179 ? -2.808 -2.973 14.029 1.00 71.75 179 ALA A O 1
ATOM 1478 N N . VAL A 1 180 ? -2.803 -4.041 12.044 1.00 79.56 180 VAL A N 1
ATOM 1479 C CA . VAL A 1 180 ? -4.229 -3.976 11.777 1.00 79.56 180 VAL A CA 1
ATOM 1480 C C . VAL A 1 180 ? -4.716 -5.376 11.431 1.00 79.56 180 VAL A C 1
ATOM 1482 O O . VAL A 1 180 ? -4.012 -6.187 10.815 1.00 79.56 180 VAL A O 1
ATOM 1485 N N . GLY A 1 181 ? -5.926 -5.694 11.862 1.00 83.62 181 GLY A N 1
ATOM 1486 C CA . GLY A 1 181 ? -6.533 -6.972 11.543 1.00 83.62 181 GLY A CA 1
ATOM 1487 C C . GLY A 1 181 ? -8.042 -6.908 11.438 1.00 83.62 181 GLY A C 1
ATOM 1488 O O . GLY A 1 181 ? -8.664 -5.896 11.748 1.00 83.62 181 GLY A O 1
ATOM 1489 N N . LEU A 1 182 ? -8.619 -8.022 11.003 1.00 86.81 182 LEU A N 1
ATOM 1490 C CA . LEU A 1 182 ? -10.053 -8.264 11.001 1.00 86.81 182 LEU A CA 1
ATOM 1491 C C . LEU A 1 182 ? -10.434 -9.160 12.179 1.00 86.81 182 LEU A C 1
ATOM 1493 O O . LEU A 1 182 ? -9.759 -10.154 12.465 1.00 86.81 182 LEU A O 1
ATOM 1497 N N . ILE A 1 183 ? -11.543 -8.825 12.830 1.00 83.12 183 ILE A N 1
ATOM 1498 C CA . ILE A 1 183 ? -12.200 -9.649 13.845 1.00 83.12 183 ILE A CA 1
ATOM 1499 C C . ILE A 1 183 ? -13.673 -9.825 13.481 1.00 83.12 183 ILE A C 1
ATOM 1501 O O . ILE A 1 183 ? -14.311 -8.895 12.987 1.00 83.12 183 ILE A O 1
ATOM 1505 N N . LYS A 1 184 ? -14.233 -11.021 13.695 1.00 84.25 184 LYS A N 1
ATOM 1506 C CA . LYS A 1 184 ? -15.651 -11.271 13.405 1.00 84.25 184 LYS A CA 1
ATOM 1507 C C . LYS A 1 184 ? -16.532 -10.456 14.343 1.00 84.25 184 LYS A C 1
ATOM 1509 O O . LYS A 1 184 ? -16.361 -10.494 15.562 1.00 84.25 184 LYS A O 1
ATOM 1514 N N . ASN A 1 185 ? -17.582 -9.851 13.798 1.00 80.94 185 ASN A N 1
ATOM 1515 C CA . ASN A 1 185 ? -18.568 -9.107 14.586 1.00 80.94 185 ASN A CA 1
ATOM 1516 C C . ASN A 1 185 ? -19.255 -10.000 15.637 1.00 80.94 185 ASN A C 1
ATOM 1518 O O . ASN A 1 185 ? -19.546 -9.555 16.746 1.00 80.94 185 ASN A O 1
ATOM 1522 N N . LYS A 1 186 ? -19.470 -11.285 15.321 1.00 78.12 186 LYS A N 1
ATOM 1523 C CA . LYS A 1 186 ? -20.006 -12.274 16.273 1.00 78.12 186 LYS A CA 1
ATOM 1524 C C . LYS A 1 186 ? -19.034 -12.585 17.414 1.00 78.12 186 LYS A C 1
ATOM 1526 O O . LYS A 1 186 ? -19.485 -12.762 18.537 1.00 78.12 186 LYS A O 1
ATOM 1531 N N . GLU A 1 187 ? -17.728 -12.627 17.145 1.00 73.12 187 GLU A N 1
ATOM 1532 C CA . GLU A 1 187 ? -16.715 -12.857 18.185 1.00 73.12 187 GLU A CA 1
ATOM 1533 C C . GLU A 1 187 ? -16.684 -11.685 19.165 1.00 73.12 187 GLU A C 1
ATOM 1535 O O . GLU A 1 187 ? -16.735 -11.911 20.368 1.00 73.12 187 GLU A O 1
ATOM 1540 N N . LEU A 1 188 ? -16.721 -10.442 18.671 1.00 67.81 188 LEU A N 1
ATOM 1541 C CA . LEU A 1 188 ? -16.835 -9.249 19.522 1.00 67.81 188 LEU A CA 1
ATOM 1542 C C . LEU A 1 188 ? -18.065 -9.308 20.447 1.00 67.81 188 LEU A C 1
ATOM 1544 O O . LEU A 1 188 ? -17.957 -9.036 21.644 1.00 67.81 188 LEU A O 1
ATOM 1548 N N . LYS A 1 189 ? -19.226 -9.725 19.919 1.00 68.25 189 LYS A N 1
ATOM 1549 C CA . LYS A 1 189 ? -20.444 -9.920 20.726 1.00 68.25 189 LYS A CA 1
ATOM 1550 C C . LYS A 1 189 ? -20.272 -11.031 21.764 1.00 68.25 189 LYS A C 1
ATOM 1552 O O . LYS A 1 189 ? -20.542 -10.794 22.940 1.00 68.25 189 LYS A O 1
ATOM 1557 N N . ALA A 1 190 ? -19.760 -12.194 21.364 1.00 65.50 190 ALA A N 1
ATOM 1558 C CA . ALA A 1 190 ? -19.530 -13.326 22.262 1.00 65.50 190 ALA A CA 1
ATOM 1559 C C . ALA A 1 190 ? -18.544 -12.982 23.392 1.00 65.50 190 ALA A C 1
ATOM 1561 O O . ALA A 1 190 ? -18.776 -13.356 24.539 1.00 65.50 190 ALA A O 1
ATOM 1562 N N . TYR A 1 191 ? -17.491 -12.207 23.107 1.00 61.25 191 TYR A N 1
ATOM 1563 C CA . TYR A 1 191 ? -16.596 -11.681 24.140 1.00 61.25 191 TYR A CA 1
ATOM 1564 C C . TYR A 1 191 ? -17.344 -10.796 25.137 1.00 61.25 191 TYR A C 1
ATOM 1566 O O . TYR A 1 191 ? -17.169 -10.958 26.344 1.00 61.25 191 TYR A O 1
ATOM 1574 N N . SER A 1 192 ? -18.220 -9.907 24.662 1.00 59.75 192 SER A N 1
ATOM 1575 C CA . SER A 1 192 ? -19.017 -9.045 25.543 1.00 59.75 192 SER A CA 1
ATOM 1576 C C . SER A 1 192 ? -19.976 -9.836 26.452 1.00 59.75 192 SER A C 1
ATOM 1578 O O . SER A 1 192 ? -20.182 -9.470 27.611 1.00 59.75 192 SER A O 1
ATOM 1580 N N . GLU A 1 193 ? -20.523 -10.952 25.964 1.00 62.03 193 GLU A N 1
ATOM 1581 C CA . GLU A 1 193 ? -21.440 -11.829 26.704 1.00 62.03 193 GLU A CA 1
ATOM 1582 C C . GLU A 1 193 ? -20.708 -12.744 27.695 1.00 62.03 193 GLU A C 1
ATOM 1584 O O . GLU A 1 193 ? -21.103 -12.847 28.863 1.00 62.03 193 GLU A O 1
ATOM 1589 N N . LEU A 1 194 ? -19.595 -13.354 27.272 1.00 57.00 194 LEU A N 1
ATOM 1590 C CA . LEU A 1 194 ? -18.712 -14.131 28.144 1.00 57.00 194 LEU A CA 1
ATOM 1591 C C . LEU A 1 194 ? -18.185 -13.254 29.283 1.00 57.00 194 LEU A C 1
ATOM 1593 O O . LEU A 1 194 ? -18.216 -13.672 30.440 1.00 57.00 194 LEU A O 1
ATOM 1597 N N . LYS A 1 195 ? -17.801 -12.008 28.976 1.00 57.53 195 LYS A N 1
ATOM 1598 C CA . LYS A 1 195 ? -17.411 -10.988 29.958 1.00 57.53 195 LYS A CA 1
ATOM 1599 C C . LYS A 1 195 ? -18.506 -10.804 31.012 1.00 57.53 195 LYS A C 1
ATOM 1601 O O . LYS A 1 195 ? -18.233 -10.982 32.198 1.00 57.53 195 LYS A O 1
ATOM 1606 N N . LYS A 1 196 ? -19.756 -10.520 30.616 1.00 63.06 196 LYS A N 1
ATOM 1607 C CA . LYS A 1 196 ? -20.897 -10.374 31.553 1.00 63.06 196 LYS A CA 1
ATOM 1608 C C . LYS A 1 196 ? -21.092 -11.611 32.437 1.00 63.06 196 LYS A C 1
ATOM 1610 O O . LYS A 1 196 ? -21.328 -11.483 33.639 1.00 63.06 196 LYS A O 1
ATOM 1615 N N . THR A 1 197 ? -20.944 -12.798 31.855 1.00 61.88 197 THR A N 1
ATOM 1616 C CA . THR A 1 197 ? -21.114 -14.078 32.554 1.00 61.88 197 THR A CA 1
ATOM 1617 C C . THR A 1 197 ? -20.016 -14.300 33.594 1.00 61.88 197 THR A C 1
ATOM 1619 O O . THR A 1 197 ? -20.324 -14.535 34.764 1.00 61.88 197 THR A O 1
ATOM 1622 N N . ILE A 1 198 ? -18.746 -14.132 33.209 1.00 60.25 198 ILE A N 1
ATOM 1623 C CA . ILE A 1 198 ? -17.591 -14.202 34.115 1.00 60.25 198 ILE A CA 1
ATOM 1624 C C . ILE A 1 198 ? -17.742 -13.178 35.246 1.00 60.25 198 ILE A C 1
ATOM 1626 O O . ILE A 1 198 ? -17.528 -13.521 36.407 1.00 60.25 198 ILE A O 1
ATOM 1630 N N . TYR A 1 199 ? -18.197 -11.955 34.951 1.00 58.97 199 TYR A N 1
ATOM 1631 C CA . TYR A 1 199 ? -18.480 -10.950 35.979 1.00 58.97 199 TYR A CA 1
ATOM 1632 C C . TYR A 1 199 ? -19.498 -11.419 37.007 1.00 58.97 199 TYR A C 1
ATOM 1634 O O . TYR A 1 199 ? -19.230 -11.340 38.205 1.00 58.97 199 TYR A O 1
ATOM 1642 N N . SER A 1 200 ? -20.640 -11.921 36.538 1.00 66.31 200 SER A N 1
ATOM 1643 C CA . SER A 1 200 ? -21.714 -12.402 37.409 1.00 66.31 200 SER A CA 1
ATOM 1644 C C . SER A 1 200 ? -21.285 -13.579 38.288 1.00 66.31 200 SER A C 1
ATOM 1646 O O . SER A 1 200 ? -21.843 -13.789 39.365 1.00 66.31 200 SER A O 1
ATOM 1648 N N . PHE A 1 201 ? -20.298 -14.353 37.831 1.00 65.38 201 PHE A N 1
ATOM 1649 C CA . PHE A 1 201 ? -19.757 -15.496 38.549 1.00 65.38 201 PHE A CA 1
ATOM 1650 C C . PHE A 1 201 ? -18.698 -15.071 39.573 1.00 65.38 201 PHE A C 1
ATOM 1652 O O . PHE A 1 201 ? -18.783 -15.438 40.745 1.00 65.38 201 PHE A O 1
ATOM 1659 N N . LEU A 1 202 ? -17.733 -14.240 39.167 1.00 61.12 202 LEU A N 1
ATOM 1660 C CA . LEU A 1 202 ? -16.656 -13.761 40.039 1.00 61.12 202 LEU A CA 1
ATOM 1661 C C . LEU A 1 202 ? -17.179 -12.862 41.171 1.00 61.12 202 LEU A C 1
ATOM 1663 O O . LEU A 1 202 ? -16.631 -12.907 42.271 1.00 61.12 202 LEU A O 1
ATOM 1667 N N . SER A 1 203 ? -18.265 -12.108 40.954 1.00 60.88 203 SER A N 1
ATOM 1668 C CA . SER A 1 203 ? -18.891 -11.265 41.988 1.00 60.88 203 SER A CA 1
ATOM 1669 C C . SER A 1 203 ? -19.592 -12.049 43.102 1.00 60.88 203 SER A C 1
ATOM 1671 O O . SER A 1 203 ? -19.957 -11.460 44.116 1.00 60.88 203 SER A O 1
ATOM 1673 N N . LYS A 1 204 ? -19.801 -13.362 42.935 1.00 68.38 204 LYS A N 1
ATOM 1674 C CA . LYS A 1 204 ? -20.465 -14.225 43.930 1.00 68.38 204 LYS A CA 1
ATOM 1675 C C . LYS A 1 204 ? -19.506 -14.816 44.967 1.00 68.38 204 LYS A C 1
ATOM 1677 O O . LYS A 1 204 ? -19.963 -15.396 45.945 1.00 68.38 204 LYS A O 1
ATOM 1682 N N . SER A 1 205 ? -18.191 -14.679 44.785 1.00 70.75 205 SER A N 1
ATOM 1683 C CA . SER A 1 205 ? -17.179 -15.254 45.681 1.00 70.75 205 SER A CA 1
ATOM 1684 C C . SER A 1 205 ? -16.144 -14.212 46.093 1.00 70.75 205 SER A C 1
ATOM 1686 O O . SER A 1 205 ? -15.489 -13.592 45.254 1.00 70.75 205 SER A O 1
ATOM 1688 N N . LYS A 1 206 ? -15.952 -14.054 47.408 1.00 68.50 206 LYS A N 1
ATOM 1689 C CA . LYS A 1 206 ? -14.983 -13.119 48.008 1.00 68.50 206 LYS A CA 1
ATOM 1690 C C . LYS A 1 206 ? -13.540 -13.429 47.576 1.00 68.50 206 LYS A C 1
ATOM 1692 O O . LYS A 1 206 ? -12.766 -12.520 47.290 1.00 68.50 206 LYS A O 1
ATOM 1697 N N . THR A 1 207 ? -13.193 -14.710 47.462 1.00 68.06 207 THR A N 1
ATOM 1698 C CA . THR A 1 207 ? -11.861 -15.196 47.062 1.00 68.06 207 THR A CA 1
ATOM 1699 C C . THR A 1 207 ? -11.586 -14.948 45.580 1.00 68.06 207 THR A C 1
ATOM 1701 O O . THR A 1 207 ? -10.522 -14.446 45.220 1.00 68.06 207 THR A O 1
ATOM 1704 N N . LEU A 1 208 ? -12.570 -15.224 44.719 1.00 61.16 208 LEU A N 1
ATOM 1705 C CA . LEU A 1 208 ? -12.480 -14.948 43.282 1.00 61.16 208 LEU A CA 1
ATOM 1706 C C . LEU A 1 208 ? -12.475 -13.444 42.990 1.00 61.16 208 LEU A C 1
ATOM 1708 O O . LEU A 1 208 ? -11.765 -13.000 42.092 1.00 61.16 208 LEU A O 1
ATOM 1712 N N . THR A 1 209 ? -13.189 -12.652 43.794 1.00 64.19 209 THR A N 1
ATOM 1713 C CA . THR A 1 209 ? -13.156 -11.185 43.723 1.00 64.19 209 THR A CA 1
ATOM 1714 C C . THR A 1 209 ? -11.751 -10.649 44.004 1.00 64.19 209 THR A C 1
ATOM 1716 O O . THR A 1 209 ? -11.287 -9.769 43.284 1.00 64.19 209 THR A O 1
ATOM 1719 N N . ASN A 1 210 ? -11.033 -11.201 44.987 1.00 66.06 210 ASN A N 1
ATOM 1720 C CA . ASN A 1 210 ? -9.658 -10.792 45.297 1.00 66.06 210 ASN A CA 1
ATOM 1721 C C . ASN A 1 210 ? -8.662 -11.183 44.194 1.00 66.06 210 ASN A C 1
ATOM 1723 O O . ASN A 1 210 ? -7.850 -10.350 43.789 1.00 66.06 210 ASN A O 1
ATOM 1727 N N . LEU A 1 211 ? -8.752 -12.409 43.665 1.00 62.22 211 LEU A N 1
ATOM 1728 C CA . LEU A 1 211 ? -7.912 -12.864 42.549 1.00 62.22 211 LEU A CA 1
ATOM 1729 C C . LEU A 1 211 ? -8.154 -12.011 41.293 1.00 62.22 211 LEU A C 1
ATOM 1731 O O . LEU A 1 211 ? -7.219 -11.590 40.613 1.00 62.22 211 LEU A O 1
ATOM 1735 N N . TYR A 1 212 ? -9.422 -11.684 41.039 1.00 61.06 212 TYR A N 1
ATOM 1736 C CA . TYR A 1 212 ? -9.834 -10.773 39.983 1.00 61.06 212 TYR A CA 1
ATOM 1737 C C . TYR A 1 212 ? -9.301 -9.353 40.200 1.00 61.06 212 TYR A C 1
ATOM 1739 O O . TYR A 1 212 ? -8.799 -8.760 39.256 1.00 61.06 212 TYR A O 1
ATOM 1747 N N . GLN A 1 213 ? -9.357 -8.794 41.413 1.00 62.53 213 GLN A N 1
ATOM 1748 C CA . GLN A 1 213 ? -8.799 -7.463 41.691 1.00 62.53 213 GLN A CA 1
ATOM 1749 C C . GLN A 1 213 ? -7.276 -7.437 41.525 1.00 62.53 213 GLN A C 1
ATOM 1751 O O . GLN A 1 213 ? -6.732 -6.458 41.019 1.00 62.53 213 GLN A O 1
ATOM 1756 N N . MET A 1 214 ? -6.584 -8.520 41.887 1.00 62.72 214 MET A N 1
ATOM 1757 C CA . MET A 1 214 ? -5.147 -8.669 41.655 1.00 62.72 214 MET A CA 1
ATOM 1758 C C . MET A 1 214 ? -4.828 -8.715 40.154 1.00 62.72 214 MET A C 1
ATOM 1760 O O . MET A 1 214 ? -3.987 -7.944 39.692 1.00 62.72 214 MET A O 1
ATOM 1764 N N . ALA A 1 215 ? -5.551 -9.532 39.381 1.00 55.22 215 ALA A N 1
ATOM 1765 C CA . ALA A 1 215 ? -5.431 -9.580 37.925 1.00 55.22 215 ALA A CA 1
ATOM 1766 C C . ALA A 1 215 ? -5.778 -8.225 37.289 1.00 55.22 215 ALA A C 1
ATOM 1768 O O . ALA A 1 215 ? -5.015 -7.708 36.483 1.00 55.22 215 ALA A O 1
ATOM 1769 N N . LYS A 1 216 ? -6.872 -7.586 37.710 1.00 56.25 216 LYS A N 1
ATOM 1770 C CA . LYS A 1 216 ? -7.296 -6.258 37.252 1.00 56.25 216 LYS A CA 1
ATOM 1771 C C . LYS A 1 216 ? -6.227 -5.204 37.523 1.00 56.25 216 LYS A C 1
ATOM 1773 O O . LYS A 1 216 ? -5.924 -4.416 36.638 1.00 56.25 216 LYS A O 1
ATOM 1778 N N . ASN A 1 217 ? -5.628 -5.192 38.711 1.00 59.31 217 ASN A N 1
ATOM 1779 C CA . ASN A 1 217 ? -4.553 -4.259 39.049 1.00 59.31 217 ASN A CA 1
ATOM 1780 C C . ASN A 1 217 ? -3.277 -4.540 38.247 1.00 59.31 217 ASN A C 1
ATOM 1782 O O . ASN A 1 217 ? -2.590 -3.598 37.853 1.00 59.31 217 ASN A O 1
ATOM 1786 N N . PHE A 1 218 ? -2.977 -5.810 37.970 1.00 56.88 218 PHE A N 1
ATOM 1787 C CA . PHE A 1 218 ? -1.886 -6.209 37.086 1.00 56.88 218 PHE A CA 1
ATOM 1788 C C . PHE A 1 218 ? -2.129 -5.732 35.646 1.00 56.88 218 PHE A C 1
ATOM 1790 O O . PHE A 1 218 ? -1.286 -5.036 35.089 1.00 56.88 218 PHE A O 1
ATOM 1797 N N . PHE A 1 219 ? -3.307 -5.999 35.077 1.00 49.41 219 PHE A N 1
ATOM 1798 C CA . PHE A 1 219 ? -3.690 -5.559 33.732 1.00 49.41 219 PHE A CA 1
ATOM 1799 C C . PHE A 1 219 ? -3.793 -4.034 33.619 1.00 49.41 219 PHE A C 1
ATOM 1801 O O . PHE A 1 219 ? -3.357 -3.463 32.622 1.00 49.41 219 PHE A O 1
ATOM 1808 N N . LYS A 1 220 ? -4.269 -3.349 34.664 1.00 51.22 220 LYS A N 1
ATOM 1809 C CA . LYS A 1 220 ? -4.269 -1.884 34.755 1.00 51.22 220 LYS A CA 1
ATOM 1810 C C . LYS A 1 220 ? -2.850 -1.319 34.737 1.00 51.22 220 LYS A C 1
ATOM 1812 O O . LYS A 1 220 ? -2.579 -0.385 33.988 1.00 51.22 220 LYS A O 1
ATOM 1817 N N . LYS A 1 221 ? -1.925 -1.907 35.506 1.00 50.78 221 LYS A N 1
ATOM 1818 C CA . LYS A 1 221 ? -0.496 -1.545 35.470 1.00 50.78 221 LYS A CA 1
ATOM 1819 C C . LYS A 1 221 ? 0.161 -1.884 34.128 1.00 50.78 221 LYS A C 1
ATOM 1821 O O . LYS A 1 221 ? 1.035 -1.145 33.693 1.00 50.78 221 LYS A O 1
ATOM 1826 N N . ALA A 1 222 ? -0.288 -2.943 33.457 1.00 41.34 222 ALA A N 1
ATOM 1827 C CA . ALA A 1 222 ? 0.142 -3.320 32.111 1.00 41.34 222 ALA A CA 1
ATOM 1828 C C . ALA A 1 222 ? -0.540 -2.499 30.992 1.00 41.34 222 ALA A C 1
ATOM 1830 O O . ALA A 1 222 ? -0.240 -2.694 29.816 1.00 41.34 222 ALA A O 1
ATOM 1831 N N . GLY A 1 223 ? -1.437 -1.565 31.333 1.00 40.00 223 GLY A N 1
ATOM 1832 C CA . GLY A 1 223 ? -2.071 -0.651 30.381 1.00 40.00 223 GLY A CA 1
ATOM 1833 C C . GLY A 1 223 ? -3.188 -1.260 29.526 1.00 40.00 223 GLY A C 1
ATOM 1834 O O . GLY A 1 223 ? -3.420 -0.747 28.429 1.00 40.00 223 GLY A O 1
ATOM 1835 N N . ALA A 1 224 ? -3.850 -2.312 30.019 1.00 43.41 224 ALA A N 1
ATOM 1836 C CA . ALA A 1 224 ? -4.944 -3.050 29.380 1.00 43.41 224 ALA A CA 1
ATOM 1837 C C . ALA A 1 224 ? -6.327 -2.736 30.005 1.00 43.41 224 ALA A C 1
ATOM 1839 O O . ALA A 1 224 ? -7.082 -3.641 30.361 1.00 43.41 224 ALA A O 1
ATOM 1840 N N . GLU A 1 225 ? -6.661 -1.452 30.191 1.00 45.94 225 GLU A N 1
ATOM 1841 C CA . GLU A 1 225 ? -8.057 -1.034 30.421 1.00 45.94 225 GLU A CA 1
ATOM 1842 C C . GLU A 1 225 ? -8.731 -0.857 29.044 1.00 45.94 225 GLU A C 1
ATOM 1844 O O . GLU A 1 225 ? -8.514 0.143 28.362 1.00 45.94 225 GLU A O 1
ATOM 1849 N N . GLU A 1 226 ? -9.509 -1.855 28.611 1.00 51.38 226 GLU A N 1
ATOM 1850 C CA . GLU A 1 226 ? -10.304 -1.811 27.375 1.00 51.38 226 GLU A CA 1
ATOM 1851 C C . GLU A 1 226 ? -11.801 -1.795 27.718 1.00 51.38 226 GLU A C 1
ATOM 1853 O O . GLU A 1 226 ? -12.451 -2.834 27.863 1.00 51.38 226 GLU A O 1
ATOM 1858 N N . GLU A 1 227 ? -12.373 -0.596 27.829 1.00 45.53 227 GLU A N 1
ATOM 1859 C CA . GLU A 1 227 ? -13.820 -0.429 27.703 1.00 45.53 227 GLU A CA 1
ATOM 1860 C C . GLU A 1 227 ? -14.181 -0.502 26.213 1.00 45.53 227 GLU A C 1
ATOM 1862 O O . GLU A 1 227 ? -13.715 0.310 25.411 1.00 45.53 227 GLU A O 1
ATOM 1867 N N . ALA A 1 228 ? -14.997 -1.492 25.846 1.00 43.19 228 ALA A N 1
ATOM 1868 C CA . ALA A 1 228 ? -15.539 -1.633 24.502 1.00 43.19 228 ALA A CA 1
ATOM 1869 C C . ALA A 1 228 ? -16.575 -0.529 24.245 1.00 43.19 228 ALA A C 1
ATOM 1871 O O . ALA A 1 228 ? -17.577 -0.439 24.958 1.00 43.19 228 ALA A O 1
ATOM 1872 N N . ARG A 1 229 ? -16.338 0.292 23.219 1.00 49.81 229 ARG A N 1
ATOM 1873 C CA . ARG A 1 229 ? -17.323 1.228 22.662 1.00 49.81 229 ARG A CA 1
ATOM 1874 C C . ARG A 1 229 ? -17.993 0.661 21.411 1.00 49.81 229 ARG A C 1
ATOM 1876 O O . ARG A 1 229 ? -17.572 -0.367 20.879 1.00 49.81 229 ARG A O 1
ATOM 1883 N N . GLU A 1 230 ? -19.043 1.351 20.958 1.00 50.19 230 GLU A N 1
ATOM 1884 C CA . GLU A 1 230 ? -19.632 1.118 19.639 1.00 50.19 230 GLU A CA 1
ATOM 1885 C C . GLU A 1 230 ? -18.572 1.287 18.538 1.00 50.19 230 GLU A C 1
ATOM 1887 O O . GLU A 1 230 ? -17.701 2.154 18.649 1.00 50.19 230 GLU A O 1
ATOM 1892 N N . PRO A 1 231 ? -18.600 0.437 17.498 1.00 56.78 231 PRO A N 1
ATOM 1893 C CA . PRO A 1 231 ? -17.611 0.482 16.437 1.00 56.78 231 PRO A CA 1
ATOM 1894 C C . PRO A 1 231 ? -17.699 1.800 15.661 1.00 56.78 231 PRO A C 1
ATOM 1896 O O . PRO A 1 231 ? -18.762 2.157 15.158 1.00 56.78 231 PRO A O 1
ATOM 1899 N N . TYR A 1 232 ? -16.562 2.478 15.514 1.00 66.69 232 TYR A N 1
ATOM 1900 C CA . TYR A 1 232 ? -16.423 3.623 14.617 1.00 66.69 232 TYR A CA 1
ATOM 1901 C C . TYR A 1 232 ? -16.585 3.159 13.175 1.00 66.69 232 TYR A C 1
ATOM 1903 O O . TYR A 1 232 ? -16.243 2.026 12.841 1.00 66.69 232 TYR A O 1
ATOM 1911 N N . THR A 1 233 ? -17.063 4.028 12.299 1.00 70.12 233 THR A N 1
ATOM 1912 C CA . THR A 1 233 ? -17.091 3.750 10.866 1.00 70.12 233 THR A CA 1
ATOM 1913 C C . THR A 1 233 ? -16.041 4.568 10.142 1.00 70.12 233 THR A C 1
ATOM 1915 O O . THR A 1 233 ? -15.813 5.721 10.493 1.00 70.12 233 THR A O 1
ATOM 1918 N N . PHE A 1 234 ? -15.407 3.991 9.127 1.00 77.38 234 PHE A N 1
ATOM 1919 C CA . PHE A 1 234 ? -14.537 4.746 8.231 1.00 77.38 234 PHE A CA 1
ATOM 1920 C C . PHE A 1 234 ? -14.699 4.300 6.786 1.00 77.38 234 PHE A C 1
ATOM 1922 O O . PHE A 1 234 ? -15.191 3.199 6.511 1.00 77.38 234 PHE A O 1
ATOM 1929 N N . TYR A 1 235 ? -14.316 5.179 5.866 1.00 83.88 235 TYR A N 1
ATOM 1930 C CA . TYR A 1 235 ? -14.519 4.972 4.444 1.00 83.88 235 TYR A CA 1
ATOM 1931 C C . TYR A 1 235 ? -13.298 4.322 3.795 1.00 83.88 235 TYR A C 1
ATOM 1933 O O . TYR A 1 235 ? -12.154 4.738 3.981 1.00 83.88 235 TYR A O 1
ATOM 1941 N N . LEU A 1 236 ? -13.569 3.302 2.993 1.00 87.81 236 LEU A N 1
ATOM 1942 C CA . LEU A 1 236 ? -12.632 2.638 2.109 1.00 87.81 236 LEU A CA 1
ATOM 1943 C C . LEU A 1 236 ? -12.871 3.109 0.672 1.00 87.81 236 LEU A C 1
ATOM 1945 O O . LEU A 1 236 ? -13.923 2.804 0.098 1.00 87.81 236 LEU A O 1
ATOM 1949 N N . ILE A 1 237 ? -11.889 3.807 0.106 1.00 89.75 237 ILE A N 1
ATOM 1950 C CA . ILE A 1 237 ? -11.827 4.190 -1.305 1.00 89.75 237 ILE A CA 1
ATOM 1951 C C . ILE A 1 237 ? -11.542 2.935 -2.131 1.00 89.75 237 ILE A C 1
ATOM 1953 O O . ILE A 1 237 ? -10.538 2.249 -1.913 1.00 89.75 237 ILE A O 1
ATOM 1957 N N . LYS A 1 238 ? -12.445 2.608 -3.053 1.00 91.12 238 LYS A N 1
ATOM 1958 C CA . LYS A 1 238 ? -12.367 1.429 -3.920 1.00 91.12 238 LYS A CA 1
ATOM 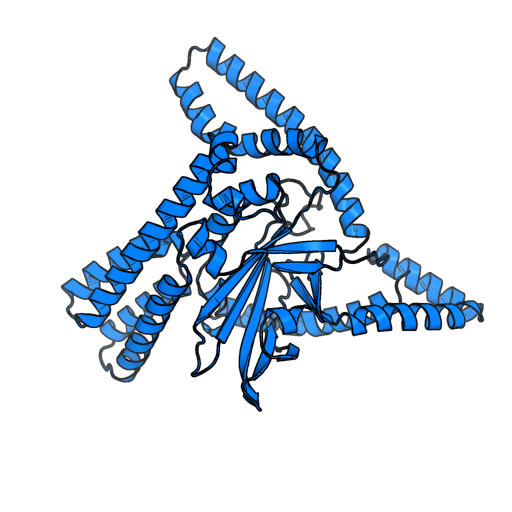1959 C C . LYS A 1 238 ? -11.386 1.638 -5.082 1.00 91.12 238 LYS A C 1
ATOM 1961 O O . LYS A 1 238 ? -11.175 2.775 -5.501 1.00 91.12 238 LYS A O 1
ATOM 1966 N N . PRO A 1 239 ? -10.872 0.548 -5.688 1.00 87.56 239 PRO A N 1
ATOM 1967 C CA . PRO A 1 239 ? -9.968 0.627 -6.835 1.00 87.56 239 PRO A CA 1
ATOM 1968 C C . PRO A 1 239 ? -10.525 1.478 -7.987 1.00 87.56 239 PRO A C 1
ATOM 1970 O O . PRO A 1 239 ? -9.850 2.365 -8.504 1.00 87.56 239 PRO A O 1
ATOM 1973 N N . GLN A 1 240 ? -11.800 1.258 -8.317 1.00 89.44 240 GLN A N 1
ATOM 1974 C CA . GLN A 1 240 ? -12.498 1.968 -9.385 1.00 89.44 240 GLN A CA 1
ATOM 1975 C C . GLN A 1 240 ? -12.608 3.477 -9.114 1.00 89.44 240 GLN A C 1
ATOM 1977 O O . GLN A 1 240 ? -12.524 4.273 -10.041 1.00 89.44 240 GLN A O 1
ATOM 1982 N N . GLU A 1 241 ? -12.714 3.886 -7.846 1.00 91.19 241 GLU A N 1
ATOM 1983 C CA . GLU A 1 241 ? -12.789 5.302 -7.486 1.00 91.19 241 GLU A CA 1
ATOM 1984 C C . GLU A 1 241 ? -11.460 6.030 -7.748 1.00 91.19 241 GLU A C 1
ATOM 1986 O O . GLU A 1 241 ? -11.488 7.191 -8.137 1.00 91.19 241 GLU A O 1
ATOM 1991 N N . PHE A 1 242 ? -10.289 5.384 -7.624 1.00 89.75 242 PHE A N 1
ATOM 1992 C CA . PHE A 1 242 ? -9.026 6.028 -8.034 1.00 89.75 242 PHE A CA 1
ATOM 1993 C C . PHE A 1 242 ? -8.990 6.290 -9.536 1.00 89.75 242 PHE A C 1
ATOM 1995 O O . PHE A 1 242 ? -8.536 7.348 -9.970 1.00 89.75 242 PHE A O 1
ATOM 2002 N N . LYS A 1 243 ? -9.475 5.332 -10.326 1.00 90.88 243 LYS A N 1
ATOM 2003 C CA . LYS A 1 243 ? -9.483 5.436 -11.782 1.00 90.88 243 LYS A CA 1
ATOM 2004 C C . LYS A 1 243 ? -10.486 6.484 -12.255 1.00 90.88 243 LYS A C 1
ATOM 2006 O O . LYS A 1 243 ? -10.111 7.380 -12.999 1.00 90.88 243 LYS A O 1
ATOM 2011 N N . ASP A 1 244 ? -11.719 6.420 -11.767 1.00 92.50 244 ASP A N 1
ATOM 2012 C CA . ASP A 1 244 ? -12.802 7.282 -12.248 1.00 92.50 244 ASP A CA 1
ATOM 2013 C C . ASP A 1 244 ? -12.714 8.708 -11.698 1.00 92.50 244 ASP A C 1
ATOM 2015 O O . ASP A 1 244 ? -13.056 9.660 -12.399 1.00 92.50 244 ASP A O 1
ATOM 2019 N N . ASN A 1 245 ? -12.246 8.873 -10.456 1.00 93.44 245 ASN A N 1
ATOM 2020 C CA . ASN A 1 245 ? -12.228 10.180 -9.801 1.00 93.44 245 ASN A CA 1
ATOM 2021 C C . ASN A 1 245 ? -10.862 10.868 -9.861 1.00 93.44 245 ASN A C 1
ATOM 2023 O O . ASN A 1 245 ? -10.812 12.095 -9.911 1.00 93.44 245 ASN A O 1
ATOM 2027 N N . LEU A 1 246 ? -9.757 10.116 -9.827 1.00 92.69 246 LEU A N 1
ATOM 2028 C CA . LEU A 1 246 ? -8.402 10.686 -9.789 1.00 92.69 246 LEU A CA 1
ATOM 2029 C C . LEU A 1 246 ? -7.605 10.436 -11.073 1.00 92.69 246 LEU A C 1
ATOM 2031 O O . LEU A 1 246 ? -6.496 10.954 -11.188 1.00 92.69 246 LEU A O 1
ATOM 2035 N N . ASP A 1 247 ? -8.143 9.657 -12.017 1.00 93.56 247 ASP A N 1
ATOM 2036 C CA . ASP A 1 247 ? -7.436 9.217 -13.224 1.00 93.56 247 ASP A CA 1
ATOM 2037 C C . ASP A 1 247 ? -6.122 8.474 -12.892 1.00 93.56 247 ASP A C 1
ATOM 2039 O O . ASP A 1 247 ? -5.105 8.604 -13.571 1.00 93.56 247 ASP A O 1
ATOM 2043 N N . ILE A 1 248 ? -6.101 7.696 -11.804 1.00 93.38 248 ILE A N 1
ATOM 2044 C CA . ILE A 1 248 ? -4.929 6.907 -11.397 1.00 93.38 248 ILE A CA 1
ATOM 2045 C C . ILE A 1 248 ? -5.253 5.418 -11.492 1.00 93.38 248 ILE A C 1
ATOM 2047 O O . ILE A 1 248 ? -6.029 4.882 -10.704 1.00 93.38 248 ILE A O 1
ATOM 2051 N N . ASP A 1 249 ? -4.604 4.727 -12.429 1.00 91.38 249 ASP A N 1
ATOM 2052 C CA . ASP A 1 249 ? -4.823 3.302 -12.683 1.00 91.38 249 ASP A CA 1
ATOM 2053 C C . ASP A 1 249 ? -3.681 2.445 -12.108 1.00 91.38 249 ASP A C 1
ATOM 2055 O O . ASP A 1 249 ? -2.769 2.015 -12.814 1.00 91.38 249 ASP A O 1
ATOM 2059 N N . PHE A 1 250 ? -3.715 2.188 -10.799 1.00 90.62 250 PHE A N 1
ATOM 2060 C CA . PHE A 1 250 ? -2.730 1.317 -10.143 1.00 90.62 250 PHE A CA 1
ATOM 2061 C C . PHE A 1 250 ? -2.792 -0.140 -10.622 1.00 90.62 250 PHE A C 1
ATOM 2063 O O . PHE A 1 250 ? -1.759 -0.814 -10.638 1.00 90.62 250 PHE A O 1
ATOM 2070 N N . GLU A 1 251 ? -3.967 -0.631 -11.021 1.00 90.00 251 GLU A N 1
ATOM 2071 C CA . GLU A 1 251 ? -4.144 -2.011 -11.489 1.00 90.00 251 GLU A CA 1
ATOM 2072 C C . GLU A 1 251 ? -3.331 -2.250 -12.765 1.00 90.00 251 GLU A C 1
ATOM 2074 O O . GLU A 1 251 ? -2.514 -3.174 -12.816 1.00 90.00 251 GLU A O 1
ATOM 2079 N N . GLY A 1 252 ? -3.434 -1.345 -13.741 1.00 91.12 252 GLY A N 1
ATOM 2080 C CA . GLY A 1 252 ? -2.688 -1.435 -14.994 1.00 91.12 252 GLY A CA 1
ATOM 2081 C C . GLY A 1 252 ? -1.165 -1.364 -14.813 1.00 91.12 252 GLY A C 1
ATOM 2082 O O . GLY A 1 252 ? -0.424 -1.992 -15.580 1.00 91.12 252 GLY A O 1
ATOM 2083 N N . TYR A 1 253 ? -0.664 -0.659 -13.791 1.00 93.44 253 TYR A N 1
ATOM 2084 C CA . TYR A 1 253 ? 0.759 -0.703 -13.420 1.00 93.44 253 TYR A CA 1
ATOM 2085 C C . TYR A 1 253 ? 1.157 -2.111 -12.961 1.00 93.44 253 TYR A C 1
ATOM 2087 O O . TYR A 1 253 ? 2.136 -2.686 -13.447 1.00 93.44 253 TYR A O 1
ATOM 2095 N N . LEU A 1 254 ? 0.389 -2.676 -12.032 1.00 93.25 254 LEU A N 1
ATOM 2096 C CA . LEU A 1 254 ? 0.684 -3.958 -11.399 1.00 93.25 254 LEU A CA 1
ATOM 2097 C C . LEU A 1 254 ? 0.585 -5.129 -12.377 1.00 93.25 254 LEU A C 1
ATOM 2099 O O . LEU A 1 254 ? 1.421 -6.033 -12.329 1.00 93.25 254 LEU A O 1
ATOM 2103 N N . GLU A 1 255 ? -0.381 -5.096 -13.295 1.00 92.75 255 GLU A N 1
ATOM 2104 C CA . GLU A 1 255 ? -0.514 -6.080 -14.372 1.00 92.75 255 GLU A CA 1
ATOM 2105 C C . GLU A 1 255 ? 0.745 -6.142 -15.240 1.00 92.75 255 GLU A C 1
ATOM 2107 O O . GLU A 1 255 ? 1.257 -7.226 -15.527 1.00 92.75 255 GLU A O 1
ATOM 2112 N N . ARG A 1 256 ? 1.309 -4.983 -15.604 1.00 94.88 256 ARG A N 1
ATOM 2113 C CA . ARG A 1 256 ? 2.556 -4.907 -16.382 1.00 94.88 256 ARG A CA 1
ATOM 2114 C C . ARG A 1 256 ? 3.742 -5.471 -15.608 1.00 94.88 256 ARG A C 1
ATOM 2116 O O . ARG A 1 256 ? 4.558 -6.187 -16.190 1.00 94.88 256 ARG A O 1
ATOM 2123 N N . VAL A 1 257 ? 3.827 -5.188 -14.306 1.00 96.06 257 VAL A N 1
ATOM 2124 C CA . VAL A 1 257 ? 4.879 -5.739 -13.439 1.00 96.06 257 VAL A CA 1
ATOM 2125 C C . VAL A 1 257 ? 4.779 -7.259 -13.342 1.00 96.06 257 VAL A C 1
ATOM 2127 O O . VAL A 1 257 ? 5.791 -7.939 -13.507 1.00 96.06 257 VAL A O 1
ATOM 2130 N N . ILE A 1 258 ? 3.583 -7.806 -13.111 1.00 94.00 258 ILE A N 1
ATOM 2131 C CA . ILE A 1 258 ? 3.371 -9.257 -13.002 1.00 94.00 258 ILE A CA 1
ATOM 2132 C C . ILE A 1 258 ? 3.632 -9.955 -14.333 1.00 94.00 258 ILE A C 1
ATOM 2134 O O . ILE A 1 258 ? 4.286 -11.000 -14.360 1.00 94.00 258 ILE A O 1
ATOM 2138 N N . HIS A 1 259 ? 3.193 -9.360 -15.441 1.00 93.94 259 HIS A N 1
ATOM 2139 C CA . HIS A 1 259 ? 3.491 -9.883 -16.766 1.00 93.94 259 HIS A CA 1
ATOM 2140 C C . HIS A 1 259 ? 5.007 -9.942 -16.998 1.00 93.94 259 HIS A C 1
ATOM 2142 O O . HIS A 1 259 ? 5.532 -11.007 -17.330 1.00 93.94 259 HIS A O 1
ATOM 2148 N N . LEU A 1 260 ? 5.735 -8.855 -16.729 1.00 96.25 260 LEU A N 1
ATOM 2149 C CA . LEU A 1 260 ? 7.192 -8.849 -16.853 1.00 96.25 260 LEU A CA 1
ATOM 2150 C C . LEU A 1 260 ? 7.853 -9.879 -15.921 1.00 96.25 260 LEU A C 1
ATOM 2152 O O . LEU A 1 260 ? 8.712 -10.636 -16.363 1.00 96.25 260 LEU A O 1
ATOM 2156 N N . ASP A 1 261 ? 7.434 -9.979 -14.660 1.00 95.56 261 ASP A N 1
ATOM 2157 C CA . ASP A 1 261 ? 7.951 -10.977 -13.712 1.00 95.56 261 ASP A CA 1
ATOM 2158 C C . ASP A 1 261 ? 7.742 -12.424 -14.198 1.00 95.56 261 ASP A C 1
ATOM 2160 O O . ASP A 1 261 ? 8.618 -13.276 -14.004 1.00 95.56 261 ASP A O 1
ATOM 2164 N N . SER A 1 262 ? 6.633 -12.704 -14.888 1.00 93.50 262 SER A N 1
ATOM 2165 C CA . SER A 1 262 ? 6.376 -14.021 -15.481 1.00 93.50 262 SER A CA 1
ATOM 2166 C C . SER A 1 262 ? 7.361 -14.352 -16.614 1.00 93.50 262 SER A C 1
ATOM 2168 O O . SER A 1 262 ? 7.941 -15.445 -16.621 1.00 93.50 262 SER A O 1
ATOM 2170 N N . ILE A 1 263 ? 7.642 -13.386 -17.499 1.00 94.94 263 ILE A N 1
ATOM 2171 C CA . ILE A 1 263 ? 8.629 -13.511 -18.586 1.00 94.94 263 ILE A CA 1
ATOM 2172 C C . ILE A 1 263 ? 10.024 -13.734 -17.992 1.00 94.94 263 ILE A C 1
ATOM 2174 O O . ILE A 1 263 ? 10.740 -14.662 -18.376 1.00 94.94 263 ILE A O 1
ATOM 2178 N N . LEU A 1 264 ? 10.392 -12.933 -16.988 1.00 95.25 264 LEU A N 1
ATOM 2179 C CA . LEU A 1 264 ? 11.678 -13.034 -16.299 1.00 95.25 264 LEU A CA 1
ATOM 2180 C C . LEU A 1 264 ? 11.857 -14.381 -15.603 1.00 95.25 264 LEU A C 1
ATOM 2182 O O . LEU A 1 264 ? 12.933 -14.975 -15.687 1.00 95.25 264 LEU A O 1
ATOM 2186 N N . THR A 1 265 ? 10.808 -14.899 -14.964 1.00 93.25 265 THR A N 1
ATOM 2187 C CA . THR A 1 265 ? 10.838 -16.216 -14.318 1.00 93.25 265 THR A CA 1
ATOM 2188 C C . THR A 1 265 ? 11.105 -17.324 -15.336 1.00 93.25 265 THR A C 1
ATOM 2190 O O . THR A 1 265 ? 11.902 -18.226 -15.059 1.00 93.25 265 THR A O 1
ATOM 2193 N N . LYS A 1 266 ? 10.485 -17.252 -16.521 1.00 93.00 266 LYS A N 1
ATOM 2194 C CA . LYS A 1 266 ? 10.727 -18.194 -17.622 1.00 93.00 266 LYS A CA 1
ATOM 2195 C C . LYS A 1 266 ? 12.175 -18.103 -18.116 1.00 93.00 266 LYS A C 1
ATOM 2197 O O . LYS A 1 266 ? 12.900 -19.096 -18.064 1.00 93.00 266 LYS A O 1
ATOM 2202 N N . HIS A 1 267 ? 12.638 -16.903 -18.469 1.00 92.00 267 HIS A N 1
ATOM 2203 C CA . HIS A 1 267 ? 14.009 -16.684 -18.941 1.00 92.00 267 HIS A CA 1
ATOM 2204 C C . HIS A 1 267 ? 15.069 -17.112 -17.923 1.00 92.00 267 HIS A C 1
ATOM 2206 O O . HIS A 1 267 ? 16.085 -17.693 -18.289 1.00 92.00 267 HIS A O 1
ATOM 2212 N N . LYS A 1 268 ? 14.843 -16.884 -16.627 1.00 93.12 268 LYS A N 1
ATOM 2213 C CA . LYS A 1 268 ? 15.789 -17.267 -15.570 1.00 93.12 268 LYS A CA 1
ATOM 2214 C C . LYS A 1 268 ? 15.976 -18.781 -15.456 1.00 93.12 268 LYS A C 1
ATOM 2216 O O . LYS A 1 268 ? 17.073 -19.220 -15.109 1.00 93.12 268 LYS A O 1
ATOM 2221 N N . ARG A 1 269 ? 14.922 -19.563 -15.724 1.00 92.44 269 ARG A N 1
ATOM 2222 C CA . ARG A 1 269 ? 14.963 -21.037 -15.732 1.00 92.44 269 AR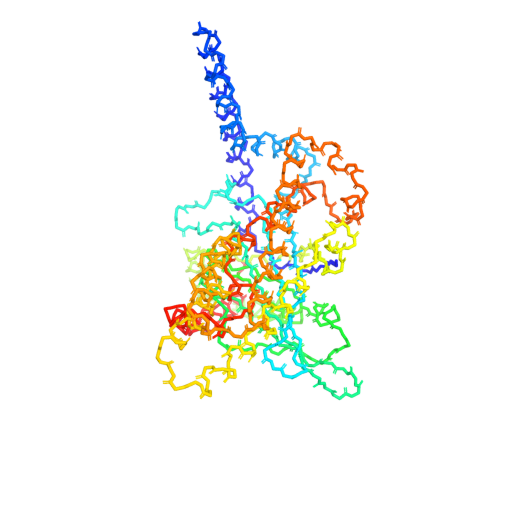G A CA 1
ATOM 2223 C C . ARG A 1 269 ? 15.675 -21.578 -16.969 1.00 92.44 269 ARG A C 1
ATOM 2225 O O . ARG A 1 269 ? 16.437 -22.529 -16.851 1.00 92.44 269 ARG A O 1
ATOM 2232 N N . GLU A 1 270 ? 15.429 -20.966 -18.122 1.00 92.00 270 GLU A N 1
ATOM 2233 C CA . GLU A 1 270 ? 15.946 -21.418 -19.422 1.00 92.00 270 GLU A CA 1
ATOM 2234 C C . GLU A 1 270 ? 17.388 -20.956 -19.681 1.00 92.00 270 GLU A C 1
ATOM 2236 O O . GLU A 1 270 ? 18.161 -21.641 -20.351 1.00 92.00 270 GLU A O 1
ATOM 2241 N N . SER A 1 271 ? 17.780 -19.808 -19.126 1.00 89.94 271 SER A N 1
ATOM 2242 C CA . SER A 1 271 ? 19.093 -19.219 -19.365 1.00 89.94 271 SER A CA 1
ATOM 2243 C C . SER A 1 271 ? 20.225 -20.054 -18.760 1.00 89.94 271 SER A C 1
ATOM 2245 O O . SER A 1 271 ? 20.176 -20.487 -17.603 1.00 89.94 271 SER A O 1
ATOM 2247 N N . LYS A 1 272 ? 21.306 -20.226 -19.524 1.00 91.88 272 LYS A N 1
ATOM 2248 C CA . LYS A 1 272 ? 22.597 -20.734 -19.030 1.00 91.88 272 LYS A CA 1
ATOM 2249 C C . LYS A 1 272 ? 23.604 -19.610 -18.765 1.00 91.88 272 LYS A C 1
ATOM 2251 O O . LYS A 1 272 ? 24.604 -19.849 -18.098 1.00 91.88 272 LYS A O 1
ATOM 2256 N N . ASP A 1 273 ? 23.310 -18.395 -19.223 1.00 92.81 273 ASP A N 1
ATOM 2257 C CA . ASP A 1 273 ? 24.174 -17.225 -19.103 1.00 92.81 273 ASP A CA 1
ATOM 2258 C C . ASP A 1 273 ? 24.087 -16.620 -17.688 1.00 92.81 273 ASP A C 1
ATOM 2260 O O . ASP A 1 273 ? 23.016 -16.257 -17.183 1.00 92.81 273 ASP A O 1
ATOM 2264 N N . SER A 1 274 ? 25.236 -16.532 -17.017 1.00 93.38 274 SER A N 1
ATOM 2265 C CA . SER A 1 274 ? 25.341 -16.009 -15.655 1.00 93.38 274 SER A CA 1
ATOM 2266 C C . SER A 1 274 ? 25.124 -14.493 -15.581 1.00 93.38 274 SER A C 1
ATOM 2268 O O . SER A 1 274 ? 24.546 -14.009 -14.599 1.00 93.38 274 SER A O 1
ATOM 2270 N N . GLU A 1 275 ? 25.516 -13.735 -16.607 1.00 92.69 275 GLU A N 1
ATOM 2271 C CA . GLU A 1 275 ? 25.264 -12.300 -16.686 1.00 92.69 275 GLU A CA 1
ATOM 2272 C C . GLU A 1 275 ? 23.782 -12.028 -16.929 1.00 92.69 275 GLU A C 1
ATOM 2274 O O . GLU A 1 275 ? 23.192 -11.209 -16.214 1.00 92.69 275 GLU A O 1
ATOM 2279 N N . GLN A 1 276 ? 23.144 -12.768 -17.838 1.00 93.31 276 GLN A N 1
ATOM 2280 C CA . GLN A 1 276 ? 21.702 -12.648 -18.063 1.00 93.31 276 GLN A CA 1
ATOM 2281 C C . GLN A 1 276 ? 20.922 -12.931 -16.768 1.00 93.31 276 GLN A C 1
ATOM 2283 O O . GLN A 1 276 ? 20.085 -12.124 -16.359 1.00 93.31 276 GLN A O 1
ATOM 2288 N N . LYS A 1 277 ? 21.252 -14.006 -16.037 1.00 94.81 277 LYS A N 1
ATOM 2289 C CA . LYS A 1 277 ? 20.650 -14.306 -14.718 1.00 94.81 277 LYS A CA 1
ATOM 2290 C C . LYS A 1 277 ? 20.864 -13.193 -13.694 1.00 94.81 277 LYS A C 1
ATOM 2292 O O . LYS A 1 277 ? 19.962 -12.901 -12.896 1.00 94.81 277 LYS A O 1
A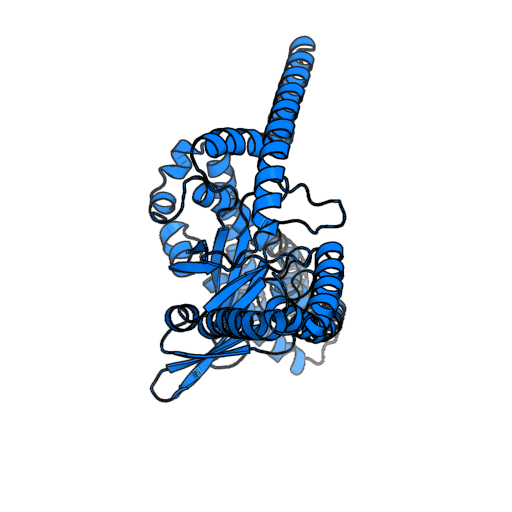TOM 2297 N N . ARG A 1 278 ? 22.041 -12.561 -13.698 1.00 95.00 278 ARG A N 1
ATOM 2298 C CA . ARG A 1 278 ? 22.351 -11.419 -12.829 1.00 95.00 278 ARG A CA 1
ATOM 2299 C C . ARG A 1 278 ? 21.497 -10.205 -13.187 1.00 95.00 278 ARG A C 1
ATOM 2301 O O . ARG A 1 278 ? 20.992 -9.550 -12.275 1.00 95.00 278 ARG A O 1
ATOM 2308 N N . LEU A 1 279 ? 21.322 -9.905 -14.473 1.00 95.31 279 LEU A N 1
ATOM 2309 C CA . LEU A 1 279 ? 20.460 -8.814 -14.937 1.00 95.31 279 LEU A CA 1
ATOM 2310 C C . LEU A 1 279 ? 18.993 -9.071 -14.595 1.00 95.31 279 LEU A C 1
ATOM 2312 O O . LEU A 1 279 ? 18.347 -8.175 -14.056 1.00 95.31 279 LEU A O 1
ATOM 2316 N N . ILE A 1 280 ? 18.498 -10.295 -14.800 1.00 96.25 280 ILE A N 1
ATOM 2317 C CA . ILE A 1 280 ? 17.140 -10.684 -14.391 1.00 96.25 280 ILE A CA 1
ATOM 2318 C C . ILE A 1 280 ? 16.957 -10.463 -12.887 1.00 96.25 280 ILE A C 1
ATOM 2320 O O . ILE A 1 280 ? 16.006 -9.814 -12.469 1.00 96.25 280 ILE A O 1
ATOM 2324 N N . SER A 1 281 ? 17.902 -10.925 -12.065 1.00 95.94 281 SER A N 1
ATOM 2325 C CA . SER A 1 281 ? 17.815 -10.771 -10.605 1.00 95.94 281 SER A CA 1
ATOM 2326 C C . SER A 1 281 ? 17.855 -9.302 -10.160 1.00 95.94 281 SER A C 1
ATOM 2328 O O . SER A 1 281 ? 17.227 -8.933 -9.166 1.00 95.94 281 SER A O 1
ATOM 2330 N N . LYS A 1 282 ? 18.579 -8.440 -10.890 1.00 97.06 282 LYS A N 1
ATOM 2331 C CA . LYS A 1 282 ? 18.547 -6.986 -10.672 1.00 97.06 282 LYS A CA 1
ATOM 2332 C C . LYS A 1 282 ? 17.187 -6.400 -11.037 1.00 97.06 282 LYS A C 1
ATOM 2334 O O . LYS A 1 282 ? 16.660 -5.618 -10.254 1.00 97.06 282 LYS A O 1
ATOM 2339 N N . LEU A 1 283 ? 16.613 -6.795 -12.172 1.00 97.56 283 LEU A N 1
ATOM 2340 C CA . LEU A 1 283 ? 15.297 -6.330 -12.599 1.00 97.56 283 LEU A CA 1
ATOM 2341 C C . LEU A 1 283 ? 14.204 -6.763 -11.613 1.00 97.56 283 LEU A C 1
ATOM 2343 O O . LEU A 1 283 ? 13.438 -5.922 -11.161 1.00 97.56 283 LEU A O 1
ATOM 2347 N N . GLU A 1 284 ? 14.200 -8.025 -11.174 1.00 96.94 284 GLU A N 1
ATOM 2348 C CA . GLU A 1 284 ? 13.304 -8.515 -10.114 1.00 96.94 284 GLU A CA 1
ATOM 2349 C C . GLU A 1 284 ? 13.437 -7.674 -8.832 1.00 96.94 284 GLU A C 1
ATOM 2351 O O . GLU A 1 284 ? 12.439 -7.333 -8.197 1.00 96.94 284 GLU A O 1
ATOM 2356 N N . LYS A 1 285 ? 14.666 -7.303 -8.440 1.00 97.25 285 LYS A N 1
ATOM 2357 C CA . LYS A 1 285 ? 14.889 -6.431 -7.278 1.00 97.25 285 LYS A CA 1
ATOM 2358 C C . LYS A 1 285 ? 14.267 -5.049 -7.490 1.00 97.25 285 LYS A C 1
ATOM 2360 O O . LYS A 1 285 ? 13.635 -4.558 -6.561 1.00 97.25 285 LYS A O 1
ATOM 2365 N N . ILE A 1 286 ? 14.433 -4.451 -8.669 1.00 98.00 286 ILE A N 1
ATOM 2366 C CA . ILE A 1 286 ? 13.856 -3.140 -8.990 1.00 98.00 286 ILE A CA 1
ATOM 2367 C C . ILE A 1 286 ? 12.331 -3.203 -8.930 1.00 98.00 286 ILE A C 1
ATOM 2369 O O . ILE A 1 286 ? 11.722 -2.407 -8.228 1.00 98.00 286 ILE A O 1
ATOM 2373 N N . LEU A 1 287 ? 11.722 -4.185 -9.594 1.00 97.06 287 LEU A N 1
ATOM 2374 C CA . LEU A 1 287 ? 10.268 -4.320 -9.642 1.00 97.06 287 LEU A CA 1
ATOM 2375 C C . LEU A 1 287 ? 9.667 -4.539 -8.249 1.00 97.06 287 LEU A C 1
ATOM 2377 O O . LEU A 1 287 ? 8.694 -3.891 -7.885 1.00 97.06 287 LEU A O 1
ATOM 2381 N N . TRP A 1 288 ? 10.249 -5.435 -7.448 1.00 96.56 288 TRP A N 1
ATOM 2382 C CA . TRP A 1 288 ? 9.604 -5.872 -6.210 1.00 96.56 288 TRP A CA 1
ATOM 2383 C C . TRP A 1 288 ? 10.058 -5.138 -4.955 1.00 96.56 288 TRP A C 1
ATOM 2385 O O . TRP A 1 288 ? 9.293 -5.081 -3.994 1.00 96.56 288 TRP A O 1
ATOM 2395 N N . ARG A 1 289 ? 11.304 -4.650 -4.910 1.00 95.88 289 ARG A N 1
ATOM 2396 C CA . ARG A 1 289 ? 11.976 -4.223 -3.665 1.00 95.88 289 ARG A CA 1
ATOM 2397 C C . ARG A 1 289 ? 12.434 -2.773 -3.661 1.00 95.88 289 ARG A C 1
ATOM 2399 O O . ARG A 1 289 ? 12.847 -2.296 -2.606 1.00 95.88 289 ARG A O 1
ATOM 2406 N N . THR A 1 290 ? 12.375 -2.086 -4.791 1.00 96.25 290 THR A N 1
ATOM 2407 C CA . THR A 1 290 ? 12.636 -0.649 -4.853 1.00 96.25 290 THR A CA 1
ATOM 2408 C C . THR A 1 290 ? 11.334 0.108 -4.558 1.00 96.25 290 THR A C 1
ATOM 2410 O O . THR A 1 290 ? 10.282 -0.323 -5.032 1.00 96.25 290 THR A O 1
ATOM 2413 N N . PRO A 1 291 ? 11.367 1.203 -3.770 1.00 95.31 291 PRO A N 1
ATOM 2414 C CA . PRO A 1 291 ? 10.242 2.133 -3.666 1.00 95.31 291 PRO A CA 1
ATOM 2415 C C . PRO A 1 291 ? 9.723 2.526 -5.047 1.00 95.31 291 PRO A C 1
ATOM 2417 O O . PRO A 1 291 ? 10.535 2.851 -5.915 1.00 95.31 291 PRO A O 1
ATOM 2420 N N . ILE A 1 292 ? 8.406 2.508 -5.256 1.00 95.62 292 ILE A N 1
ATOM 2421 C CA . ILE A 1 292 ? 7.808 2.746 -6.581 1.00 95.62 292 ILE A CA 1
ATOM 2422 C C . ILE A 1 292 ? 8.288 4.077 -7.171 1.00 95.62 292 ILE A C 1
ATOM 2424 O O . ILE A 1 292 ? 8.658 4.119 -8.341 1.00 95.62 292 ILE A O 1
ATOM 2428 N N . GLU A 1 293 ? 8.411 5.123 -6.351 1.00 95.44 293 GLU A N 1
ATOM 2429 C CA . GLU A 1 293 ? 8.917 6.439 -6.773 1.00 95.44 293 GLU A CA 1
ATOM 2430 C C . GLU A 1 293 ? 10.317 6.404 -7.420 1.00 95.44 293 GLU A C 1
ATOM 2432 O O . GLU A 1 293 ? 10.648 7.266 -8.228 1.00 95.44 293 GLU A O 1
ATOM 2437 N N . LYS A 1 294 ? 11.142 5.396 -7.102 1.00 97.69 294 LYS A N 1
ATOM 2438 C CA . LYS A 1 294 ? 12.513 5.237 -7.622 1.00 97.69 294 LYS A CA 1
ATOM 2439 C C . LYS A 1 294 ? 12.605 4.242 -8.778 1.00 97.69 294 LYS A C 1
ATOM 2441 O O . LYS A 1 294 ? 13.646 4.152 -9.429 1.00 97.69 294 LYS A O 1
ATOM 2446 N N . VAL A 1 295 ? 11.542 3.479 -9.040 1.00 97.62 295 VAL A N 1
ATOM 2447 C CA . VAL A 1 295 ? 11.507 2.465 -10.105 1.00 97.62 295 VAL A CA 1
ATOM 2448 C C . VAL A 1 295 ? 11.845 3.054 -11.482 1.00 97.62 295 VAL A C 1
ATOM 2450 O O . VAL A 1 295 ? 12.646 2.426 -12.176 1.00 97.62 295 VAL A O 1
ATOM 2453 N N . PRO A 1 296 ? 11.333 4.233 -11.901 1.00 97.81 296 PRO A N 1
ATOM 2454 C CA . PRO A 1 296 ? 11.618 4.758 -13.236 1.00 97.81 296 PRO A CA 1
ATOM 2455 C C . PRO A 1 296 ? 13.103 5.006 -13.501 1.00 97.81 296 PRO A C 1
ATOM 2457 O O . PRO A 1 296 ? 13.606 4.680 -14.580 1.00 97.81 296 PRO A O 1
ATOM 2460 N N . ASP A 1 297 ? 13.817 5.558 -12.520 1.00 97.50 297 ASP A N 1
ATOM 2461 C CA . ASP A 1 297 ? 15.242 5.857 -12.643 1.00 97.50 297 ASP A CA 1
ATOM 2462 C C . ASP A 1 297 ? 16.093 4.590 -12.667 1.00 97.50 297 ASP A C 1
ATOM 2464 O O . ASP A 1 297 ? 16.958 4.433 -13.533 1.00 97.50 297 ASP A O 1
ATOM 2468 N N . GLU A 1 298 ? 15.805 3.653 -11.767 1.00 97.94 298 GLU A N 1
ATOM 2469 C CA . GLU A 1 298 ? 16.499 2.367 -11.700 1.00 97.94 298 GLU A CA 1
ATOM 2470 C C . GLU A 1 298 ? 16.260 1.534 -12.971 1.00 97.94 298 GLU A C 1
ATOM 2472 O O . GLU A 1 298 ? 17.198 0.952 -13.530 1.00 97.94 298 GLU A O 1
ATOM 2477 N N . LEU A 1 299 ? 15.026 1.526 -13.495 1.00 97.25 299 LEU A N 1
ATOM 2478 C CA . LEU A 1 299 ? 14.703 0.878 -14.768 1.00 97.25 299 LEU A CA 1
ATOM 2479 C C . LEU A 1 299 ? 15.429 1.534 -15.936 1.00 97.25 299 LEU A C 1
ATOM 2481 O O . LEU A 1 299 ? 15.953 0.814 -16.780 1.00 97.25 299 LEU A O 1
ATOM 2485 N N . ARG A 1 300 ? 15.521 2.867 -15.981 1.00 96.88 300 ARG A N 1
ATOM 2486 C CA . ARG A 1 300 ? 16.254 3.587 -17.035 1.00 96.88 300 ARG A CA 1
ATOM 2487 C C . ARG A 1 300 ? 17.728 3.191 -17.073 1.00 96.88 300 ARG A C 1
ATOM 2489 O O . ARG A 1 300 ? 18.283 2.987 -18.154 1.00 96.88 300 ARG A O 1
ATOM 2496 N N . ILE A 1 301 ? 18.369 3.093 -15.908 1.00 96.31 301 ILE A N 1
ATOM 2497 C CA . ILE A 1 301 ? 19.776 2.688 -15.796 1.00 96.31 301 ILE A CA 1
ATOM 2498 C C . ILE A 1 301 ? 19.943 1.239 -16.262 1.00 96.31 301 ILE A C 1
ATOM 2500 O O . ILE A 1 301 ? 20.833 0.946 -17.066 1.00 96.31 301 ILE A O 1
ATOM 2504 N N . LEU A 1 302 ? 19.077 0.333 -15.798 1.00 96.31 302 LEU A N 1
ATOM 2505 C CA . LEU A 1 302 ? 19.156 -1.075 -16.177 1.00 96.31 302 LEU A CA 1
ATOM 2506 C C . LEU A 1 302 ? 18.834 -1.299 -17.659 1.00 96.31 302 LEU A C 1
ATOM 2508 O O . LEU A 1 302 ? 19.507 -2.107 -18.294 1.00 96.31 302 LEU A O 1
ATOM 2512 N N . TYR A 1 303 ? 17.867 -0.563 -18.211 1.00 95.69 303 TYR A N 1
ATOM 2513 C CA . TYR A 1 303 ? 17.480 -0.607 -19.621 1.00 95.69 303 TYR A CA 1
ATOM 2514 C C . TYR A 1 303 ? 18.685 -0.326 -20.515 1.00 95.69 303 TYR A C 1
ATOM 2516 O O . TYR A 1 303 ? 19.010 -1.146 -21.363 1.00 95.69 303 TYR A O 1
ATOM 2524 N N . LYS A 1 304 ? 19.405 0.781 -20.275 1.00 94.88 304 LYS A N 1
ATOM 2525 C CA . LYS A 1 304 ? 20.582 1.161 -21.078 1.00 94.88 304 LYS A CA 1
ATOM 2526 C C . LYS A 1 304 ? 21.640 0.058 -21.112 1.00 94.88 304 LYS A C 1
ATOM 2528 O O . LYS A 1 304 ? 22.214 -0.214 -22.159 1.00 94.88 304 LYS A O 1
ATOM 2533 N N . ARG A 1 305 ? 21.879 -0.593 -19.968 1.00 93.00 305 ARG A N 1
ATOM 2534 C CA . ARG A 1 305 ? 22.821 -1.715 -19.870 1.00 93.00 305 ARG A CA 1
ATOM 2535 C C . ARG A 1 305 ? 22.306 -2.971 -20.578 1.00 93.00 305 ARG A C 1
ATOM 2537 O O . ARG A 1 305 ? 23.082 -3.676 -21.217 1.00 93.00 305 ARG A O 1
ATOM 2544 N N . ALA A 1 306 ? 21.031 -3.303 -20.410 1.00 91.38 306 ALA A N 1
ATOM 2545 C CA . ALA A 1 306 ? 20.440 -4.483 -21.032 1.00 91.38 306 ALA A CA 1
ATOM 2546 C C . ALA A 1 306 ? 20.406 -4.360 -22.564 1.00 91.38 306 ALA A C 1
ATOM 2548 O O . ALA A 1 306 ? 20.734 -5.317 -23.260 1.00 91.38 306 ALA A O 1
ATOM 2549 N N . ASP A 1 307 ? 20.091 -3.167 -23.065 1.00 91.88 307 ASP A N 1
ATOM 2550 C CA . ASP A 1 307 ? 20.084 -2.831 -24.487 1.00 91.88 307 ASP A CA 1
ATOM 2551 C C . ASP A 1 307 ? 21.497 -2.914 -25.088 1.00 91.88 307 ASP A C 1
ATOM 2553 O O . ASP A 1 307 ? 21.724 -3.614 -26.074 1.00 91.88 307 ASP A O 1
ATOM 2557 N N . SER A 1 308 ? 22.498 -2.323 -24.419 1.00 91.44 308 SER A N 1
ATOM 2558 C CA . SER A 1 308 ? 23.892 -2.364 -24.888 1.00 91.44 308 SER A CA 1
ATOM 2559 C C . SER A 1 308 ? 24.488 -3.775 -24.917 1.00 91.44 308 SER A C 1
ATOM 2561 O O . SER A 1 308 ? 25.358 -4.063 -25.732 1.00 91.44 308 SER A O 1
ATOM 2563 N N . THR A 1 309 ? 24.054 -4.649 -24.006 1.00 89.12 309 THR A N 1
ATOM 2564 C CA . THR A 1 309 ? 24.545 -6.035 -23.903 1.00 89.12 309 THR A CA 1
ATOM 2565 C C . THR A 1 309 ? 23.745 -7.017 -24.757 1.00 89.12 309 THR A C 1
ATOM 2567 O O . THR A 1 309 ? 24.189 -8.146 -24.938 1.00 89.12 309 THR A O 1
ATOM 2570 N N . LYS A 1 310 ? 22.578 -6.614 -25.286 1.00 90.12 310 LYS A N 1
ATOM 2571 C CA . LYS A 1 310 ? 21.640 -7.468 -26.041 1.00 90.12 310 LYS A CA 1
ATOM 2572 C C . LYS A 1 310 ? 21.232 -8.757 -25.308 1.00 90.12 310 LYS A C 1
ATOM 2574 O O . LYS A 1 310 ? 20.781 -9.715 -25.930 1.00 90.12 310 LYS A O 1
ATOM 2579 N N . LEU A 1 311 ? 21.369 -8.786 -23.979 1.00 86.75 311 LEU A N 1
ATOM 2580 C CA . LEU A 1 311 ? 21.041 -9.950 -23.146 1.00 86.75 311 LEU A CA 1
ATOM 2581 C C . LEU A 1 311 ? 19.536 -10.080 -22.875 1.00 86.75 311 LEU A C 1
ATOM 2583 O O . LEU A 1 311 ? 19.077 -11.131 -22.426 1.00 86.75 311 LEU A O 1
ATOM 2587 N N . PHE A 1 312 ? 18.756 -9.028 -23.133 1.00 89.69 312 PHE A N 1
ATOM 2588 C CA . PHE A 1 312 ? 17.296 -9.057 -23.095 1.00 89.69 312 PHE A CA 1
ATOM 2589 C C . PHE A 1 312 ? 16.721 -8.962 -24.506 1.00 89.69 312 PHE A C 1
ATOM 2591 O O . PHE A 1 312 ? 17.192 -8.177 -25.325 1.00 89.69 312 PHE A O 1
ATOM 2598 N N . GLY A 1 313 ? 15.679 -9.754 -24.769 1.00 89.94 313 GLY A N 1
ATOM 2599 C CA . GLY A 1 313 ? 14.884 -9.628 -25.988 1.00 89.94 313 GLY A CA 1
ATOM 2600 C C . GLY A 1 313 ? 14.075 -8.328 -26.013 1.00 89.94 313 GLY A C 1
ATOM 2601 O O . GLY A 1 313 ? 13.870 -7.682 -24.979 1.00 89.94 313 GLY A O 1
ATOM 2602 N N . SER A 1 314 ? 13.574 -7.971 -27.197 1.00 92.00 314 SER A N 1
ATOM 2603 C CA . SER A 1 314 ? 12.765 -6.763 -27.422 1.00 92.00 314 SER A CA 1
ATOM 2604 C C . SER A 1 314 ? 11.540 -6.688 -26.508 1.00 92.00 314 SER A C 1
ATOM 2606 O O . SER A 1 314 ? 11.221 -5.614 -26.008 1.00 92.00 314 SER A O 1
ATOM 2608 N N . GLU A 1 315 ? 10.904 -7.826 -26.227 1.00 94.88 315 GLU A N 1
ATOM 2609 C CA . GLU A 1 315 ? 9.741 -7.920 -25.342 1.00 94.88 315 GLU A CA 1
ATOM 2610 C C . GLU A 1 315 ? 10.045 -7.417 -23.918 1.00 94.88 315 GLU A C 1
ATOM 2612 O O . GLU A 1 315 ? 9.331 -6.566 -23.389 1.00 94.88 315 GLU A O 1
ATOM 2617 N N . VAL A 1 316 ? 11.141 -7.881 -23.305 1.00 95.94 316 VAL A N 1
ATOM 2618 C CA . VAL A 1 316 ? 11.543 -7.470 -21.948 1.00 95.94 316 VAL A CA 1
ATOM 2619 C C . VAL A 1 316 ? 11.867 -5.976 -21.911 1.00 95.94 316 VAL A C 1
ATOM 2621 O O . VAL A 1 316 ? 11.410 -5.268 -21.013 1.00 95.94 316 VAL A O 1
ATOM 2624 N N . LEU A 1 317 ? 12.617 -5.481 -22.901 1.00 96.12 317 LEU A N 1
ATOM 2625 C CA . LEU A 1 317 ? 12.976 -4.064 -23.003 1.00 96.12 317 LEU A CA 1
ATOM 2626 C C . LEU A 1 317 ? 11.734 -3.177 -23.169 1.00 96.12 317 LEU A C 1
ATOM 2628 O O . LEU A 1 317 ? 11.601 -2.163 -22.478 1.00 96.12 317 LEU A O 1
ATOM 2632 N N . GLN A 1 318 ? 10.790 -3.582 -24.021 1.00 96.19 318 GLN A N 1
ATOM 2633 C CA . GLN A 1 318 ? 9.520 -2.884 -24.197 1.00 96.19 318 GLN A CA 1
ATOM 2634 C C . GLN A 1 318 ? 8.743 -2.817 -22.877 1.00 96.19 318 GLN A C 1
ATOM 2636 O O . GLN A 1 318 ? 8.323 -1.733 -22.471 1.00 96.19 318 GLN A O 1
ATOM 2641 N N . LYS A 1 319 ? 8.609 -3.939 -22.158 1.00 96.94 319 LYS A N 1
ATOM 2642 C CA . LYS A 1 319 ? 7.889 -3.984 -20.874 1.00 96.94 319 LYS A CA 1
ATOM 2643 C C . LYS A 1 319 ? 8.552 -3.130 -19.796 1.00 96.94 319 LYS A C 1
ATOM 2645 O O . LYS A 1 319 ? 7.851 -2.464 -19.037 1.00 96.94 319 LYS A O 1
ATOM 2650 N N . MET A 1 320 ? 9.884 -3.077 -19.752 1.00 97.44 320 MET A N 1
ATOM 2651 C CA . MET A 1 320 ? 10.603 -2.158 -18.861 1.00 97.44 320 MET A CA 1
ATOM 2652 C C . MET A 1 320 ? 10.241 -0.695 -19.150 1.00 97.44 320 MET A C 1
ATOM 2654 O O . MET A 1 320 ? 9.983 0.067 -18.218 1.00 97.44 320 MET A O 1
ATOM 2658 N N . ARG A 1 321 ? 10.191 -0.305 -20.430 1.00 96.38 321 ARG A N 1
ATOM 2659 C CA . ARG A 1 321 ? 9.844 1.062 -20.840 1.00 96.38 321 ARG A CA 1
ATOM 2660 C C . ARG A 1 321 ? 8.380 1.397 -20.560 1.00 96.38 321 ARG A C 1
ATOM 2662 O O . ARG A 1 321 ? 8.098 2.489 -20.076 1.00 96.38 321 ARG A O 1
ATOM 2669 N N . GLU A 1 322 ? 7.467 0.466 -20.820 1.00 96.25 322 GLU A N 1
ATOM 2670 C CA . GLU A 1 322 ? 6.047 0.614 -20.481 1.00 96.25 322 GLU A CA 1
ATOM 2671 C C . GLU A 1 322 ? 5.867 0.869 -18.982 1.00 96.25 322 GLU A C 1
ATOM 2673 O O . GLU A 1 322 ? 5.222 1.844 -18.607 1.00 96.25 322 GLU A O 1
ATOM 2678 N N . ILE A 1 323 ? 6.493 0.054 -18.123 1.00 97.75 323 ILE A N 1
ATOM 2679 C CA . ILE A 1 323 ? 6.437 0.234 -16.665 1.00 97.75 323 ILE A CA 1
ATOM 2680 C C . ILE A 1 323 ? 7.012 1.594 -16.257 1.00 97.75 323 ILE A C 1
ATOM 2682 O O . ILE A 1 323 ? 6.412 2.290 -15.442 1.00 97.75 323 ILE A O 1
ATOM 2686 N N . GLN A 1 324 ? 8.152 1.991 -16.827 1.00 97.25 324 GLN A N 1
ATOM 2687 C CA . GLN A 1 324 ? 8.778 3.278 -16.530 1.00 97.25 324 GLN A CA 1
ATOM 2688 C C . GLN A 1 324 ? 7.838 4.457 -16.825 1.00 97.25 324 GLN A C 1
ATOM 2690 O O . GLN A 1 324 ? 7.668 5.332 -15.976 1.00 97.25 324 GLN A O 1
ATOM 2695 N N . LEU A 1 325 ? 7.248 4.493 -18.023 1.00 95.62 325 LEU A N 1
ATOM 2696 C CA . LEU A 1 325 ? 6.345 5.570 -18.437 1.00 95.62 325 LEU A CA 1
ATOM 2697 C C . LEU A 1 325 ? 5.105 5.627 -17.547 1.00 95.62 325 LEU A C 1
ATOM 2699 O O . LEU A 1 325 ? 4.712 6.701 -17.104 1.00 95.62 325 LEU A O 1
ATOM 2703 N N . TYR A 1 326 ? 4.553 4.460 -17.235 1.00 95.75 326 TYR A N 1
ATOM 2704 C CA . TYR A 1 326 ? 3.352 4.340 -16.429 1.00 95.75 326 TYR A CA 1
ATOM 2705 C C . TYR A 1 326 ? 3.568 4.819 -14.987 1.00 95.75 326 TYR A C 1
ATOM 2707 O O . TYR A 1 326 ? 2.763 5.567 -14.438 1.00 95.75 326 TYR A O 1
ATOM 2715 N N . VAL A 1 327 ? 4.694 4.448 -14.370 1.00 96.44 327 VAL A N 1
ATOM 2716 C CA . VAL A 1 327 ? 5.033 4.928 -13.023 1.00 96.44 327 VAL A CA 1
ATOM 2717 C C . VAL A 1 327 ? 5.296 6.437 -13.024 1.00 96.44 327 VAL A C 1
ATOM 2719 O O . VAL A 1 327 ? 4.841 7.119 -12.111 1.00 96.44 327 VAL A O 1
ATOM 2722 N N . ASN A 1 328 ? 5.966 6.983 -14.046 1.00 97.19 328 ASN A N 1
ATOM 2723 C CA . ASN A 1 328 ? 6.155 8.434 -14.170 1.00 97.19 328 ASN A CA 1
ATOM 2724 C C . ASN A 1 328 ? 4.823 9.194 -14.231 1.00 97.19 328 ASN A C 1
ATOM 2726 O O . ASN A 1 328 ? 4.696 10.255 -13.624 1.00 97.19 328 ASN A O 1
ATOM 2730 N N . GLU A 1 329 ? 3.837 8.657 -14.949 1.00 96.62 329 GLU A N 1
ATOM 2731 C CA . GLU A 1 329 ? 2.503 9.248 -15.035 1.00 96.62 329 GLU A CA 1
ATOM 2732 C C . GLU A 1 329 ? 1.803 9.269 -13.671 1.00 96.62 329 GLU A C 1
ATOM 2734 O O . GLU A 1 329 ? 1.331 10.323 -13.245 1.00 96.62 329 GLU A O 1
ATOM 2739 N N . ILE A 1 330 ? 1.810 8.142 -12.946 1.00 96.00 330 ILE A N 1
ATOM 2740 C CA . ILE A 1 330 ? 1.247 8.062 -11.589 1.00 96.00 330 ILE A CA 1
ATOM 2741 C C . ILE A 1 330 ? 1.948 9.051 -10.650 1.00 96.00 330 ILE A C 1
ATOM 2743 O O . ILE A 1 330 ? 1.279 9.781 -9.919 1.00 96.00 330 ILE A O 1
ATOM 2747 N N . LEU A 1 331 ? 3.286 9.098 -10.667 1.00 96.00 331 LEU A N 1
ATOM 2748 C CA . LEU A 1 331 ? 4.061 10.001 -9.811 1.00 96.00 331 LEU A CA 1
ATOM 2749 C C . LEU A 1 331 ? 3.709 11.462 -10.078 1.00 96.00 331 LEU A C 1
ATOM 2751 O O . LEU A 1 331 ? 3.525 12.227 -9.133 1.00 96.00 331 LEU A O 1
ATOM 2755 N N . LYS A 1 332 ? 3.574 11.836 -11.354 1.00 96.06 332 LYS A N 1
ATOM 2756 C CA . LYS A 1 332 ? 3.165 13.183 -11.741 1.00 96.06 332 LYS A CA 1
ATOM 2757 C C . LYS A 1 332 ? 1.763 13.499 -11.219 1.00 96.06 332 LYS A C 1
ATOM 2759 O O . LYS A 1 332 ? 1.605 14.497 -10.527 1.00 96.06 332 LYS A O 1
ATOM 2764 N N . LYS A 1 333 ? 0.778 12.629 -11.467 1.00 95.81 333 LYS A N 1
ATOM 2765 C CA . LYS A 1 333 ? -0.611 12.825 -11.014 1.00 95.81 333 LYS A CA 1
ATOM 2766 C C . LYS A 1 333 ? -0.707 12.979 -9.495 1.00 95.81 333 LYS A C 1
ATOM 2768 O O . LYS A 1 333 ? -1.355 13.902 -9.013 1.00 95.81 333 LYS A O 1
ATOM 2773 N N . VAL A 1 334 ? -0.022 12.126 -8.729 1.00 92.75 334 VAL A N 1
ATOM 2774 C CA . VAL A 1 334 ? -0.009 12.225 -7.258 1.00 92.75 334 VAL A CA 1
ATOM 2775 C C . VAL A 1 334 ? 0.710 13.487 -6.781 1.00 92.75 334 VAL A C 1
ATOM 2777 O O . VAL A 1 334 ? 0.247 14.127 -5.839 1.00 92.75 334 VAL A O 1
ATOM 2780 N N . SER A 1 335 ? 1.808 13.877 -7.432 1.00 89.50 335 SER A N 1
ATOM 2781 C CA . SER A 1 335 ? 2.516 15.124 -7.123 1.00 89.50 335 SER A CA 1
ATOM 2782 C C . SER A 1 335 ? 1.653 16.357 -7.396 1.00 89.50 335 SER A C 1
ATOM 2784 O O . SER A 1 335 ? 1.641 17.273 -6.576 1.00 89.50 335 SER A O 1
ATOM 2786 N N . ASP A 1 336 ? 0.931 16.380 -8.517 1.00 92.00 336 ASP A N 1
ATOM 2787 C CA . ASP A 1 336 ? 0.026 17.471 -8.882 1.00 92.00 336 ASP A CA 1
ATOM 2788 C C . ASP A 1 336 ? -1.125 17.551 -7.865 1.00 92.00 336 ASP A C 1
ATOM 2790 O O . ASP A 1 336 ? -1.310 18.590 -7.239 1.00 92.00 336 ASP A O 1
ATOM 2794 N N . LEU A 1 337 ? -1.789 16.429 -7.549 1.00 90.25 337 LEU A N 1
ATOM 2795 C CA . LEU A 1 337 ? -2.807 16.375 -6.487 1.00 90.25 337 LEU A CA 1
ATOM 2796 C C . LEU A 1 337 ? -2.276 16.877 -5.139 1.00 90.25 337 LEU A C 1
ATOM 2798 O O . LEU A 1 337 ? -2.969 17.611 -4.436 1.00 90.25 337 LEU A O 1
ATOM 2802 N N . ARG A 1 338 ? -1.046 16.496 -4.770 1.00 83.94 338 ARG A N 1
ATOM 2803 C CA . ARG A 1 338 ? -0.425 16.931 -3.515 1.00 83.94 338 ARG A CA 1
ATOM 2804 C C . ARG A 1 338 ? -0.180 18.432 -3.512 1.00 83.94 338 ARG A C 1
ATOM 2806 O O . ARG A 1 338 ? -0.491 19.082 -2.517 1.00 83.94 338 ARG A O 1
ATOM 2813 N N . LYS A 1 339 ? 0.349 18.966 -4.610 1.00 81.12 339 LYS A N 1
ATOM 2814 C CA . LYS A 1 339 ? 0.557 20.398 -4.808 1.00 81.12 339 LYS A CA 1
ATOM 2815 C C . LYS A 1 339 ? -0.768 21.150 -4.674 1.00 81.12 339 LYS A C 1
ATOM 2817 O O . LYS A 1 339 ? -0.852 22.086 -3.888 1.00 81.12 339 LYS A O 1
ATOM 2822 N N . ASP A 1 340 ? -1.802 20.699 -5.369 1.00 83.94 340 ASP A N 1
ATOM 2823 C CA . ASP A 1 340 ? -3.096 21.379 -5.412 1.00 83.94 340 ASP A CA 1
ATOM 2824 C C . ASP A 1 340 ? -3.791 21.350 -4.047 1.00 83.94 340 ASP A C 1
ATOM 2826 O O . ASP A 1 340 ? -4.183 22.395 -3.543 1.00 83.94 340 ASP A O 1
ATOM 2830 N N . SER A 1 341 ? -3.810 20.190 -3.375 1.00 79.44 341 SER A N 1
ATOM 2831 C CA . SER A 1 341 ? -4.341 20.055 -2.005 1.00 79.44 341 SER A CA 1
ATOM 2832 C C . SER A 1 341 ? -3.662 20.971 -0.983 1.00 79.44 341 SER A C 1
ATOM 2834 O O . SER A 1 341 ? -4.206 21.224 0.088 1.00 79.44 341 SER A O 1
ATOM 2836 N N . PHE A 1 342 ? -2.445 21.419 -1.291 1.00 70.81 342 PHE A N 1
ATOM 2837 C CA . PHE A 1 342 ? -1.616 22.192 -0.388 1.00 70.81 342 PHE A CA 1
ATOM 2838 C C . PHE A 1 342 ? -1.675 23.697 -0.671 1.00 70.81 342 PHE A C 1
ATOM 2840 O O . PHE A 1 342 ? -1.858 24.479 0.259 1.00 70.81 342 PHE A O 1
ATOM 2847 N N . TYR A 1 343 ? -1.494 24.104 -1.929 1.00 70.94 343 TYR A N 1
ATOM 2848 C CA . TYR A 1 343 ? -1.420 25.519 -2.300 1.00 70.94 343 TYR A CA 1
ATOM 2849 C C . TYR A 1 343 ? -2.794 26.155 -2.521 1.00 70.94 343 TYR A C 1
ATOM 2851 O O . TYR A 1 343 ? -2.935 27.341 -2.237 1.00 70.94 343 TYR A O 1
ATOM 2859 N N . ASP A 1 344 ? -3.782 25.388 -2.992 1.00 77.75 344 ASP A N 1
ATOM 2860 C CA . ASP A 1 344 ? -5.156 25.860 -3.191 1.00 77.75 344 ASP A CA 1
ATOM 2861 C C . ASP A 1 344 ? -6.174 24.795 -2.735 1.00 77.75 344 ASP A C 1
ATOM 2863 O O . ASP A 1 344 ? -6.782 24.088 -3.547 1.00 77.75 344 ASP A O 1
ATOM 2867 N N . PRO A 1 345 ? -6.333 24.612 -1.409 1.00 74.06 345 PRO A N 1
ATOM 2868 C CA . PRO A 1 345 ? -7.227 23.595 -0.866 1.00 74.06 345 PRO A CA 1
ATOM 2869 C C . PRO A 1 345 ? -8.695 23.842 -1.240 1.00 74.06 345 PRO A C 1
ATOM 2871 O O . PRO A 1 345 ? -9.449 22.878 -1.363 1.00 74.06 345 PRO A O 1
ATOM 2874 N N . GLU A 1 346 ? -9.109 25.097 -1.441 1.00 76.62 346 GLU A N 1
ATOM 2875 C CA . GLU A 1 346 ? -10.478 25.434 -1.840 1.00 76.62 346 GLU A CA 1
ATOM 2876 C C . GLU A 1 346 ? -10.755 24.977 -3.275 1.00 76.62 346 GLU A C 1
ATOM 2878 O O . GLU A 1 346 ? -11.717 24.236 -3.499 1.00 76.62 346 GLU A O 1
ATOM 2883 N N . GLU A 1 347 ? -9.889 25.327 -4.232 1.00 82.88 347 GLU A N 1
ATOM 2884 C CA . GLU A 1 347 ? -10.009 24.861 -5.617 1.00 82.88 347 GLU A CA 1
ATOM 2885 C C . GLU A 1 347 ? -9.878 23.332 -5.699 1.00 82.88 347 GLU A C 1
ATOM 2887 O O . GLU A 1 347 ? -10.662 22.666 -6.383 1.00 82.88 347 GLU A O 1
ATOM 2892 N N . TYR A 1 348 ? -8.938 22.740 -4.953 1.00 86.12 348 TYR A N 1
ATOM 2893 C CA . TYR A 1 348 ? -8.774 21.287 -4.876 1.00 86.12 348 TYR A CA 1
ATOM 2894 C C . TYR A 1 348 ? -10.061 20.584 -4.427 1.00 86.12 348 TYR A C 1
ATOM 2896 O O . TYR A 1 348 ? -10.488 19.618 -5.066 1.00 86.12 348 TYR A O 1
ATOM 2904 N N . LEU A 1 349 ? -10.706 21.070 -3.362 1.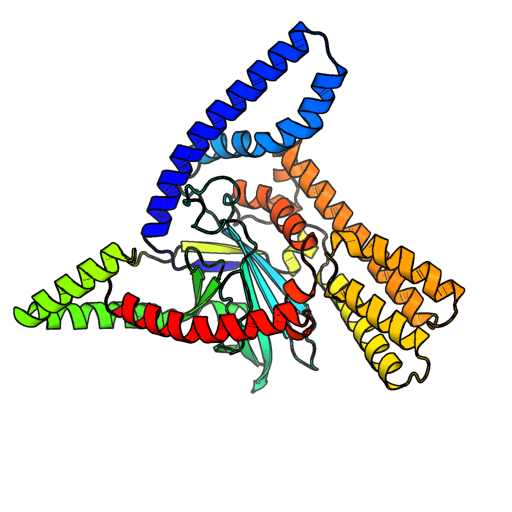00 84.19 349 LEU A N 1
ATOM 2905 C CA . LEU A 1 349 ? -11.964 20.513 -2.854 1.00 84.19 349 LEU A CA 1
ATOM 2906 C C . LEU A 1 349 ? -13.132 20.705 -3.831 1.00 84.19 349 LEU A C 1
ATOM 2908 O O . LEU A 1 349 ? -14.091 19.931 -3.795 1.00 84.19 349 LEU A O 1
ATOM 2912 N N . GLN A 1 350 ? -13.055 21.701 -4.716 1.00 89.19 350 GLN A N 1
ATOM 2913 C CA . GLN A 1 350 ? -14.042 21.937 -5.770 1.00 89.19 350 GLN A CA 1
ATOM 2914 C C . GLN A 1 350 ? -13.846 21.053 -7.008 1.00 89.19 350 GLN A C 1
ATOM 2916 O O . GLN A 1 350 ? -14.741 20.974 -7.854 1.00 89.19 350 GLN A O 1
ATOM 2921 N N . ARG A 1 351 ? -12.718 20.343 -7.136 1.00 91.94 351 ARG A N 1
ATOM 2922 C CA . ARG A 1 351 ? -12.500 19.429 -8.264 1.00 91.94 351 ARG A CA 1
ATOM 2923 C C . ARG A 1 351 ? -13.564 18.345 -8.284 1.00 91.94 351 ARG A C 1
ATOM 2925 O O . ARG A 1 351 ? -13.738 17.627 -7.303 1.00 91.94 351 ARG A O 1
ATOM 2932 N N . ARG A 1 352 ? -14.189 18.140 -9.448 1.00 90.88 352 ARG A N 1
ATOM 2933 C CA . ARG A 1 352 ? -15.225 17.113 -9.656 1.00 90.88 352 ARG A CA 1
ATOM 2934 C C . ARG A 1 352 ? -14.813 15.737 -9.118 1.00 90.88 352 ARG A C 1
ATOM 2936 O O . ARG A 1 352 ? -15.586 15.096 -8.419 1.00 90.88 352 ARG A O 1
ATOM 2943 N N . GLY A 1 353 ? -13.579 15.313 -9.397 1.00 91.31 353 GLY A N 1
ATOM 2944 C CA . GLY A 1 353 ? -13.030 14.058 -8.883 1.00 91.31 353 GLY A CA 1
ATOM 2945 C C . GLY A 1 353 ? -12.994 13.982 -7.353 1.00 91.31 353 GLY A C 1
ATOM 2946 O O . GLY A 1 353 ? -13.362 12.971 -6.769 1.00 91.31 353 GLY A O 1
ATOM 2947 N N . ILE A 1 354 ? -12.623 15.074 -6.683 1.00 92.00 354 ILE A N 1
ATOM 2948 C CA . ILE A 1 354 ? -12.569 15.139 -5.218 1.00 92.00 354 ILE A CA 1
ATOM 2949 C C . ILE A 1 354 ? -13.974 15.212 -4.606 1.00 92.00 354 ILE A C 1
ATOM 2951 O O . ILE A 1 354 ? -14.248 14.562 -3.595 1.00 92.00 354 ILE A O 1
ATOM 2955 N N . GLN A 1 355 ? -14.891 15.943 -5.239 1.00 90.88 355 GLN A N 1
ATOM 2956 C CA . GLN A 1 355 ? -16.285 16.050 -4.803 1.00 90.88 355 GLN A CA 1
ATOM 2957 C C . GLN A 1 355 ? -17.034 14.714 -4.858 1.00 90.88 355 GLN A C 1
ATOM 2959 O O . GLN A 1 355 ? -17.881 14.463 -4.001 1.00 90.88 355 GLN A O 1
ATOM 2964 N N . ASN A 1 356 ? -16.686 13.835 -5.804 1.00 92.25 356 ASN A N 1
ATOM 2965 C CA . ASN A 1 356 ? -17.283 12.502 -5.926 1.00 92.25 356 ASN A CA 1
ATOM 2966 C C . ASN A 1 356 ? -17.047 11.611 -4.693 1.00 92.25 356 ASN A C 1
ATOM 2968 O O . ASN A 1 356 ? -17.776 10.641 -4.498 1.00 92.25 356 ASN A O 1
ATOM 2972 N N . PHE A 1 357 ? -16.082 11.939 -3.828 1.00 87.88 357 PHE A N 1
ATOM 2973 C CA . PHE A 1 357 ? -15.921 11.289 -2.528 1.00 87.88 357 PHE A CA 1
ATOM 2974 C C . PHE A 1 357 ? -16.883 11.881 -1.483 1.00 87.88 357 PHE A C 1
ATOM 2976 O O . PHE A 1 357 ? -16.450 12.384 -0.447 1.00 87.88 357 PHE A O 1
ATOM 2983 N N . SER A 1 358 ? -18.192 11.875 -1.745 1.00 78.94 358 SER A N 1
ATOM 2984 C CA . SER A 1 358 ? -19.202 12.543 -0.899 1.00 78.94 358 SER A CA 1
ATOM 2985 C C . SER A 1 358 ? -19.183 12.089 0.562 1.00 78.94 358 SER A C 1
ATOM 2987 O O . SER A 1 358 ? -19.387 12.904 1.453 1.00 78.94 358 SER A O 1
ATOM 2989 N N . GLU A 1 359 ? -18.871 10.814 0.796 1.00 81.06 359 GLU A N 1
ATOM 2990 C CA . GLU A 1 359 ? -18.821 10.180 2.120 1.00 81.06 359 GLU A CA 1
ATOM 2991 C C . GLU A 1 359 ? -17.564 10.531 2.934 1.00 81.06 359 GLU A C 1
ATOM 2993 O O . GLU A 1 359 ? -17.458 10.154 4.100 1.00 81.06 359 GLU A O 1
ATOM 2998 N N . LEU A 1 360 ? -16.580 11.196 2.320 1.00 79.62 360 LEU A N 1
ATOM 2999 C CA . LEU A 1 360 ? -15.378 11.663 3.005 1.00 79.62 360 LEU A CA 1
ATOM 3000 C C . LEU A 1 360 ? -15.576 13.087 3.519 1.00 79.62 360 LEU A C 1
ATOM 3002 O O . LEU A 1 360 ? -16.034 13.967 2.775 1.00 79.62 360 LEU A O 1
ATOM 3006 N N . SER A 1 361 ? -15.117 13.336 4.745 1.00 76.56 361 SER A N 1
ATOM 3007 C CA . SER A 1 361 ? -14.930 14.699 5.236 1.00 76.56 361 SER A CA 1
ATOM 3008 C C . SER A 1 361 ? -13.956 15.480 4.348 1.00 76.56 361 SER A C 1
ATOM 3010 O O . SER A 1 361 ? -13.215 14.929 3.519 1.00 76.56 361 SER A O 1
ATOM 3012 N N . LEU A 1 362 ? -13.920 16.792 4.559 1.00 75.44 362 LEU A N 1
ATOM 3013 C CA . LEU A 1 362 ? -12.953 17.669 3.905 1.00 75.44 362 LEU A CA 1
ATOM 3014 C C . LEU A 1 362 ? -11.508 17.291 4.265 1.00 75.44 362 LEU A C 1
ATOM 3016 O O . LEU A 1 362 ? -10.648 17.274 3.384 1.00 75.44 362 LEU A O 1
ATOM 3020 N N . GLY A 1 363 ? -11.252 16.918 5.523 1.00 72.19 363 GLY A N 1
ATOM 3021 C CA . GLY A 1 363 ? -9.921 16.513 5.973 1.00 72.19 363 GLY A CA 1
ATOM 3022 C C . GLY A 1 363 ? -9.449 15.230 5.298 1.00 72.19 363 GLY A C 1
ATOM 3023 O O . GLY A 1 363 ? -8.359 15.185 4.726 1.00 72.19 363 GLY A O 1
ATOM 3024 N N . CYS A 1 364 ? -10.319 14.220 5.244 1.00 77.12 364 CYS A N 1
ATOM 3025 C CA . CYS A 1 364 ? -10.047 12.977 4.531 1.00 77.12 364 CYS A CA 1
ATOM 3026 C C . CYS A 1 364 ? -9.733 13.215 3.050 1.00 77.12 364 CYS A C 1
ATOM 3028 O O . CYS A 1 364 ? -8.793 12.621 2.522 1.00 77.12 364 CYS A O 1
ATOM 3030 N N . LYS A 1 365 ? -10.486 14.098 2.381 1.00 83.25 365 LYS A N 1
ATOM 3031 C CA . LYS A 1 365 ? -10.250 14.469 0.975 1.00 83.25 365 LYS A CA 1
ATOM 3032 C C . LYS A 1 365 ? -8.877 15.099 0.764 1.00 83.25 365 LYS A C 1
ATOM 3034 O O . LYS A 1 365 ? -8.225 14.807 -0.241 1.00 83.25 365 LYS A O 1
ATOM 3039 N N . LEU A 1 366 ? -8.432 15.942 1.691 1.00 78.19 366 LEU A N 1
ATOM 3040 C CA . LEU A 1 366 ? -7.139 16.629 1.619 1.00 78.19 366 LEU A CA 1
ATOM 3041 C C . LEU A 1 366 ? -5.953 15.716 1.967 1.00 78.19 366 LEU A C 1
ATOM 3043 O O . LEU A 1 366 ? -4.841 15.957 1.496 1.00 78.19 366 LEU A O 1
ATOM 3047 N N . ASP A 1 367 ? -6.197 14.618 2.683 1.00 77.12 367 ASP A N 1
ATOM 3048 C CA . ASP A 1 367 ? -5.187 13.604 3.005 1.00 77.12 367 ASP A CA 1
ATOM 3049 C C . ASP A 1 367 ? -5.042 12.490 1.953 1.00 77.12 367 ASP A C 1
ATOM 3051 O O . ASP A 1 367 ? -4.050 11.750 1.982 1.00 77.12 367 ASP A O 1
ATOM 3055 N N . ILE A 1 368 ? -5.954 12.389 0.974 1.00 85.88 368 ILE A N 1
ATOM 3056 C CA . ILE A 1 368 ? -5.839 11.431 -0.145 1.00 85.88 368 ILE A CA 1
ATOM 3057 C C . ILE A 1 368 ? -4.446 11.494 -0.801 1.00 85.88 368 ILE A C 1
ATOM 3059 O O . ILE A 1 368 ? -3.793 10.448 -0.890 1.00 85.88 368 ILE A O 1
ATOM 3063 N N . PRO A 1 369 ? -3.925 12.667 -1.224 1.00 86.44 369 PRO A N 1
ATOM 3064 C CA . PRO A 1 369 ? -2.651 12.729 -1.937 1.00 86.44 369 PRO A CA 1
ATOM 3065 C C . PRO A 1 369 ? -1.468 12.330 -1.053 1.00 86.44 369 PRO A C 1
ATOM 3067 O O . PRO A 1 369 ? -0.527 11.705 -1.539 1.00 86.44 369 PRO A O 1
ATOM 3070 N N . LEU A 1 370 ? -1.522 12.634 0.250 1.00 81.31 370 LEU A N 1
ATOM 3071 C CA . LEU A 1 370 ? -0.505 12.204 1.210 1.00 81.31 370 LEU A CA 1
ATOM 3072 C C . LEU A 1 370 ? -0.488 10.676 1.338 1.00 81.31 370 LEU A C 1
ATOM 3074 O O . LEU A 1 370 ? 0.581 10.067 1.280 1.00 81.31 370 LEU A O 1
ATOM 3078 N N . GLY A 1 371 ? -1.660 10.047 1.460 1.00 81.00 371 GLY A N 1
ATOM 3079 C CA . GLY A 1 371 ? -1.778 8.590 1.497 1.00 81.00 371 GLY A CA 1
ATOM 3080 C C . GLY A 1 371 ? -1.203 7.924 0.245 1.00 81.00 371 GLY A C 1
ATOM 3081 O O . GLY A 1 371 ? -0.411 6.985 0.353 1.00 81.00 371 GLY A O 1
ATOM 3082 N N . LEU A 1 372 ? -1.528 8.455 -0.938 1.00 88.44 372 LEU A N 1
ATOM 3083 C CA . LEU A 1 372 ? -0.995 7.971 -2.216 1.00 88.44 372 LEU A CA 1
ATOM 3084 C C . LEU A 1 372 ? 0.527 8.156 -2.325 1.00 88.44 372 LEU A C 1
ATOM 3086 O O . LEU A 1 372 ? 1.236 7.230 -2.720 1.00 88.44 372 LEU A O 1
ATOM 3090 N N . GLU A 1 373 ? 1.054 9.314 -1.928 1.00 85.94 373 GLU A N 1
ATOM 3091 C CA . GLU A 1 373 ? 2.496 9.583 -1.931 1.00 85.94 373 GLU A CA 1
ATOM 3092 C C . GLU A 1 373 ? 3.244 8.619 -0.991 1.00 85.94 373 GLU A C 1
ATOM 3094 O O . GLU A 1 373 ? 4.281 8.048 -1.343 1.00 85.94 373 GLU A O 1
ATOM 3099 N N . MET A 1 374 ? 2.696 8.374 0.200 1.00 83.81 374 MET A N 1
ATOM 3100 C CA . MET A 1 374 ? 3.258 7.423 1.158 1.00 83.81 374 MET A CA 1
ATOM 3101 C C . MET A 1 374 ? 3.257 5.983 0.630 1.00 83.81 374 MET A C 1
ATOM 3103 O O . MET A 1 374 ? 4.192 5.231 0.916 1.00 83.81 374 MET A O 1
ATOM 3107 N N . LEU A 1 375 ? 2.252 5.595 -0.157 1.00 86.81 375 LEU A N 1
ATOM 3108 C CA . LEU A 1 375 ? 2.210 4.291 -0.818 1.00 86.81 375 LEU A CA 1
ATOM 3109 C C . LEU A 1 375 ? 3.286 4.167 -1.902 1.00 86.81 375 LEU A C 1
ATOM 3111 O O . LEU A 1 375 ? 3.943 3.130 -1.999 1.00 86.81 375 LEU A O 1
ATOM 3115 N N . LEU A 1 376 ? 3.522 5.225 -2.677 1.00 91.00 376 LEU A N 1
ATOM 3116 C CA . LEU A 1 376 ? 4.548 5.252 -3.728 1.00 91.00 376 LEU A CA 1
ATOM 3117 C C . LEU A 1 376 ? 5.983 5.211 -3.172 1.00 91.00 376 LEU A C 1
ATOM 3119 O O . LEU A 1 376 ? 6.900 4.721 -3.834 1.00 91.00 376 LEU A O 1
ATOM 3123 N N . LYS A 1 377 ? 6.173 5.637 -1.920 1.00 89.50 377 LYS A N 1
ATOM 3124 C CA . LYS A 1 377 ? 7.431 5.488 -1.164 1.00 89.50 377 LYS A CA 1
ATOM 3125 C C . LYS A 1 377 ? 7.688 4.055 -0.683 1.00 89.50 377 LYS A C 1
ATOM 3127 O O . LYS A 1 377 ? 8.781 3.754 -0.199 1.00 89.50 377 LYS A O 1
ATOM 3132 N N . LYS A 1 378 ? 6.712 3.151 -0.813 1.00 89.25 378 LYS A N 1
ATOM 3133 C CA . LYS A 1 378 ? 6.840 1.739 -0.433 1.00 89.25 378 LYS A CA 1
ATOM 3134 C C . LYS A 1 378 ? 7.187 0.860 -1.642 1.00 89.25 378 LYS A C 1
ATOM 3136 O O . LYS A 1 378 ? 6.814 1.178 -2.770 1.00 89.25 378 LYS A O 1
ATOM 3141 N N . PRO A 1 379 ? 7.913 -0.251 -1.435 1.00 93.19 379 PRO A N 1
ATOM 3142 C CA . PRO A 1 379 ? 8.155 -1.237 -2.481 1.00 93.19 379 PRO A CA 1
ATOM 3143 C C . PRO A 1 379 ? 6.927 -2.128 -2.707 1.00 93.19 379 PRO A C 1
ATOM 3145 O O . PRO A 1 379 ? 6.125 -2.343 -1.795 1.00 93.19 379 PRO A O 1
ATOM 3148 N N . LEU A 1 380 ? 6.816 -2.739 -3.890 1.00 93.12 380 LEU A N 1
ATOM 3149 C CA . LEU A 1 380 ? 5.669 -3.588 -4.229 1.00 93.12 380 LEU A CA 1
ATOM 3150 C C . LEU A 1 380 ? 5.509 -4.823 -3.334 1.00 93.12 380 LEU A C 1
ATOM 3152 O O . LEU A 1 380 ? 4.382 -5.229 -3.057 1.00 93.12 380 LEU A O 1
ATOM 3156 N N . TYR A 1 381 ? 6.587 -5.422 -2.814 1.00 92.56 381 TYR A N 1
ATOM 3157 C CA . TYR A 1 381 ? 6.410 -6.518 -1.850 1.00 92.56 381 TYR A CA 1
ATOM 3158 C C . TYR A 1 381 ? 5.634 -6.063 -0.601 1.00 92.56 381 TYR A C 1
ATOM 3160 O O . TYR A 1 381 ? 4.936 -6.874 0.012 1.00 92.56 381 TYR A O 1
ATOM 3168 N N . ASP A 1 382 ? 5.744 -4.780 -0.235 1.00 88.88 382 ASP A N 1
ATOM 3169 C CA . ASP A 1 382 ? 5.014 -4.188 0.884 1.00 88.88 382 ASP A CA 1
ATOM 3170 C C . ASP A 1 382 ? 3.558 -3.885 0.509 1.00 88.88 382 ASP A C 1
ATOM 3172 O O . ASP A 1 382 ? 2.705 -3.961 1.381 1.00 88.88 382 ASP A O 1
ATOM 3176 N N . TRP A 1 383 ? 3.255 -3.654 -0.777 1.00 89.38 383 TRP A N 1
ATOM 3177 C CA . TRP A 1 383 ? 1.892 -3.454 -1.304 1.00 89.38 383 TRP A CA 1
ATOM 3178 C C . TRP A 1 383 ? 0.961 -4.627 -1.094 1.00 89.38 383 TRP A C 1
ATOM 3180 O O . TRP A 1 383 ? -0.232 -4.454 -0.891 1.00 89.38 383 TRP A O 1
ATOM 3190 N N . GLY A 1 384 ? 1.491 -5.837 -1.130 1.00 89.88 384 GLY A N 1
ATOM 3191 C CA . GLY A 1 384 ? 0.653 -7.013 -0.976 1.00 89.88 384 GLY A CA 1
ATOM 3192 C C . GLY A 1 384 ? 1.322 -8.311 -1.350 1.00 89.88 384 GLY A C 1
ATOM 3193 O O . GLY A 1 384 ? 0.646 -9.323 -1.312 1.00 89.88 384 GLY A O 1
ATOM 3194 N N . TYR A 1 385 ? 2.618 -8.328 -1.675 1.00 93.12 385 TYR A N 1
ATOM 3195 C CA . TYR A 1 385 ? 3.326 -9.523 -2.142 1.00 93.12 385 TYR A CA 1
ATOM 3196 C C . TYR A 1 385 ? 4.434 -9.947 -1.167 1.00 93.12 385 TYR A C 1
ATOM 3198 O O . TYR A 1 385 ? 5.620 -9.923 -1.522 1.00 93.12 385 TYR A O 1
ATOM 3206 N N . PRO A 1 386 ? 4.101 -10.356 0.075 1.00 91.19 386 PRO A N 1
ATOM 3207 C CA . PRO A 1 386 ? 5.102 -10.780 1.054 1.00 91.19 386 PRO A CA 1
ATOM 3208 C C . PRO A 1 386 ? 5.963 -11.954 0.562 1.00 91.19 386 PRO A C 1
ATOM 3210 O O . PRO A 1 386 ? 7.074 -12.159 1.052 1.00 91.19 386 PRO A O 1
ATOM 3213 N N . GLU A 1 387 ? 5.508 -12.707 -0.438 1.00 91.88 387 GLU A N 1
ATOM 3214 C CA . GLU A 1 387 ? 6.247 -13.774 -1.113 1.00 91.88 387 GLU A CA 1
ATOM 3215 C C . GLU A 1 387 ? 7.508 -13.256 -1.839 1.00 91.88 387 GLU A C 1
ATOM 3217 O O . GLU A 1 387 ? 8.527 -13.960 -1.901 1.00 91.88 387 GLU A O 1
ATOM 3222 N N . LYS A 1 388 ? 7.471 -12.010 -2.335 1.00 94.31 388 LYS A N 1
ATOM 3223 C CA . LYS A 1 388 ? 8.548 -11.336 -3.089 1.00 94.31 388 LYS A CA 1
ATOM 3224 C C . LYS A 1 388 ? 9.517 -10.533 -2.200 1.00 94.31 388 LYS A C 1
ATOM 3226 O O . LYS A 1 388 ? 10.533 -10.019 -2.684 1.00 94.31 388 LYS A O 1
ATOM 3231 N N . SER A 1 389 ? 9.250 -10.476 -0.894 1.00 92.06 389 SER A N 1
ATOM 3232 C CA . SER A 1 389 ? 10.063 -9.754 0.094 1.00 92.06 389 SER A CA 1
ATOM 3233 C C . SER A 1 389 ? 11.518 -10.267 0.180 1.00 92.06 389 SER A C 1
ATOM 3235 O O . SER A 1 389 ? 11.815 -11.406 -0.216 1.00 92.06 389 SER A O 1
ATOM 3237 N N . PRO A 1 390 ? 12.475 -9.437 0.641 1.00 92.62 390 PRO A N 1
ATOM 3238 C CA . PRO A 1 390 ? 13.855 -9.873 0.846 1.00 92.62 390 PRO A CA 1
ATOM 3239 C C . PRO A 1 390 ? 13.971 -10.892 1.999 1.00 92.62 390 PRO A C 1
ATOM 3241 O O . PRO A 1 390 ? 13.094 -10.944 2.861 1.00 92.62 390 PRO A O 1
ATOM 3244 N N . PRO A 1 391 ? 15.061 -11.686 2.062 1.00 90.56 391 PRO A N 1
ATOM 3245 C CA . PRO A 1 391 ? 15.235 -12.721 3.088 1.00 90.56 391 PRO A CA 1
ATOM 3246 C C . PRO A 1 391 ? 15.094 -12.213 4.528 1.00 90.56 391 PRO A C 1
ATOM 3248 O O . PRO A 1 391 ? 14.436 -12.859 5.336 1.00 90.56 391 PRO A O 1
ATOM 3251 N N . VAL A 1 392 ? 15.638 -11.027 4.827 1.00 87.69 392 VAL A N 1
ATOM 3252 C CA . VAL A 1 392 ? 15.538 -10.401 6.156 1.00 87.69 392 VAL A CA 1
ATOM 3253 C C . VAL A 1 392 ? 14.077 -10.152 6.540 1.00 87.69 392 VAL A C 1
ATOM 3255 O O . VAL A 1 392 ? 13.655 -10.523 7.630 1.00 87.69 392 VAL A O 1
ATOM 3258 N N . SER A 1 393 ? 13.266 -9.617 5.623 1.00 86.44 393 SER A N 1
ATOM 3259 C CA . SER A 1 393 ? 11.836 -9.402 5.865 1.00 86.44 393 SER A CA 1
ATOM 3260 C C . SER A 1 393 ? 11.057 -10.712 5.991 1.00 86.44 393 SER A C 1
ATOM 3262 O O . SER A 1 393 ? 10.106 -10.777 6.763 1.00 86.44 393 SER A O 1
ATOM 3264 N N . LYS A 1 394 ? 11.457 -11.775 5.279 1.00 89.62 394 LYS A N 1
ATOM 3265 C CA . LYS A 1 394 ? 10.866 -13.113 5.454 1.00 89.62 394 LYS A CA 1
ATOM 3266 C C . LYS A 1 394 ? 11.157 -13.679 6.842 1.00 89.62 394 LYS A C 1
ATOM 3268 O O . LYS A 1 394 ? 10.248 -14.213 7.467 1.00 89.62 394 LYS A O 1
ATOM 3273 N N . ALA A 1 395 ? 12.389 -13.534 7.328 1.00 86.56 395 ALA A N 1
ATOM 3274 C CA . ALA A 1 395 ? 12.764 -13.950 8.676 1.00 86.56 395 ALA A CA 1
ATOM 3275 C C . ALA A 1 395 ? 11.993 -13.153 9.742 1.00 86.5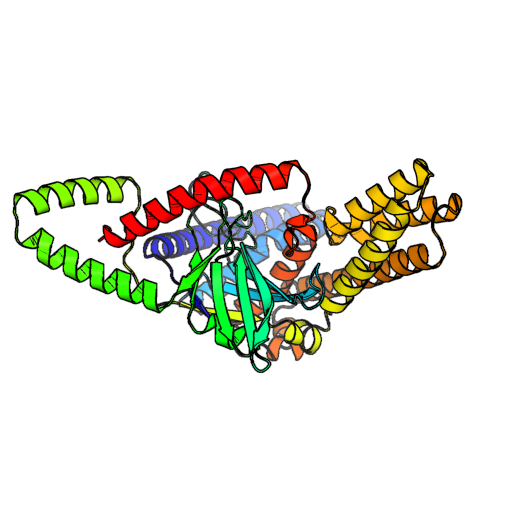6 395 ALA A C 1
ATOM 3277 O O . ALA A 1 395 ? 11.397 -13.754 10.634 1.00 86.56 395 ALA A O 1
ATOM 3278 N N . GLY A 1 396 ? 11.913 -11.825 9.587 1.00 84.44 396 GLY A N 1
ATOM 3279 C CA . GLY A 1 396 ? 11.096 -10.961 10.443 1.00 84.44 396 GLY A CA 1
ATOM 3280 C C . GLY A 1 396 ? 9.633 -11.401 10.466 1.00 84.44 396 GLY A C 1
ATOM 3281 O O . GLY A 1 396 ? 9.073 -11.617 11.536 1.00 84.44 396 GLY A O 1
ATOM 3282 N N . ARG A 1 397 ? 9.042 -11.664 9.293 1.00 85.25 397 ARG A N 1
ATOM 3283 C CA . ARG A 1 397 ? 7.674 -12.186 9.170 1.00 85.25 397 ARG A CA 1
ATOM 3284 C C . ARG A 1 397 ? 7.458 -13.452 9.998 1.00 85.25 397 ARG A C 1
ATOM 3286 O O . ARG A 1 397 ? 6.438 -13.556 10.671 1.00 85.25 397 ARG A O 1
ATOM 3293 N N . VAL A 1 398 ? 8.389 -14.406 9.945 1.00 85.69 398 VAL A N 1
ATOM 3294 C CA . VAL A 1 398 ? 8.298 -15.653 10.722 1.00 85.69 398 VAL A CA 1
ATOM 3295 C C . VAL A 1 398 ? 8.347 -15.358 12.216 1.00 85.69 398 VAL A C 1
ATOM 3297 O O . VAL A 1 398 ? 7.447 -15.772 12.943 1.00 85.69 398 VAL A O 1
ATOM 3300 N N . PHE A 1 399 ? 9.354 -14.604 12.655 1.00 83.31 399 PHE A N 1
ATOM 3301 C CA . PHE A 1 399 ? 9.555 -14.269 14.062 1.00 83.31 399 PHE A CA 1
ATOM 3302 C C . PHE A 1 399 ? 8.341 -13.545 14.660 1.00 83.31 399 PHE A C 1
ATOM 3304 O O . PHE A 1 399 ? 7.770 -13.997 15.654 1.00 83.31 399 PHE A O 1
ATOM 3311 N N . PHE A 1 400 ? 7.887 -12.474 14.007 1.00 80.94 400 PHE A N 1
ATOM 3312 C CA . PHE A 1 400 ? 6.761 -11.677 14.483 1.00 80.94 400 PHE A CA 1
ATOM 3313 C C . PHE A 1 400 ? 5.431 -12.417 14.389 1.00 80.94 400 PHE A C 1
ATOM 3315 O O . PHE A 1 400 ? 4.602 -12.254 15.271 1.00 80.94 400 PHE A O 1
ATOM 3322 N N . SER A 1 401 ? 5.227 -13.287 13.394 1.00 79.31 401 SER A N 1
ATOM 3323 C CA . SER A 1 401 ? 4.000 -14.097 13.330 1.00 79.31 401 SER A CA 1
ATOM 3324 C C . SER A 1 401 ? 3.892 -15.078 14.493 1.00 79.31 401 SER A C 1
ATOM 3326 O O . SER A 1 401 ? 2.800 -15.288 15.009 1.00 79.31 401 SER A O 1
ATOM 3328 N N . VAL A 1 402 ? 5.007 -15.687 14.911 1.00 77.69 402 VAL A N 1
ATOM 3329 C CA . VAL A 1 402 ? 5.014 -16.595 16.067 1.00 77.69 402 VAL A CA 1
ATOM 3330 C C . VAL A 1 402 ? 4.724 -15.811 17.344 1.00 77.69 402 VAL A C 1
ATOM 3332 O O . VAL A 1 402 ? 3.839 -16.204 18.102 1.00 77.69 402 VAL A O 1
ATOM 3335 N N . ALA A 1 403 ? 5.400 -14.676 17.546 1.00 73.38 403 ALA A N 1
ATOM 3336 C CA . ALA A 1 403 ? 5.130 -13.785 18.674 1.00 73.38 403 ALA A CA 1
ATOM 3337 C C . ALA A 1 403 ? 3.664 -13.313 18.695 1.00 73.38 403 ALA A C 1
ATOM 3339 O O . ALA A 1 403 ? 3.030 -13.304 19.750 1.00 73.38 403 ALA A O 1
ATOM 3340 N N . ASP A 1 404 ? 3.099 -13.005 17.526 1.00 72.38 404 ASP A N 1
ATOM 3341 C CA . ASP A 1 404 ? 1.724 -12.537 17.381 1.00 72.38 404 ASP A CA 1
ATOM 3342 C C . ASP A 1 404 ? 0.683 -13.595 17.752 1.00 72.38 404 ASP A C 1
ATOM 3344 O O . ASP A 1 404 ? -0.357 -13.255 18.302 1.00 72.38 404 ASP A O 1
ATOM 3348 N N . VAL A 1 405 ? 0.937 -14.885 17.513 1.00 71.88 405 VAL A N 1
ATOM 3349 C CA . VAL A 1 405 ? 0.022 -15.949 17.966 1.00 71.88 405 VAL A CA 1
ATOM 3350 C C . VAL A 1 405 ? -0.099 -15.932 19.490 1.00 71.88 405 VAL A C 1
ATOM 3352 O O . VAL A 1 405 ? -1.214 -15.927 20.016 1.00 71.88 405 VAL A O 1
ATOM 3355 N N . PHE A 1 406 ? 1.031 -15.870 20.200 1.00 67.94 406 PHE A N 1
ATOM 3356 C CA . PHE A 1 406 ? 1.037 -15.777 21.662 1.00 67.94 406 PHE A CA 1
ATOM 3357 C C . PHE A 1 406 ? 0.409 -14.472 22.141 1.00 67.94 406 PHE A C 1
ATOM 3359 O O . PHE A 1 406 ? -0.401 -14.484 23.067 1.00 67.94 406 PHE A O 1
ATOM 3366 N N . TYR A 1 407 ? 0.725 -13.361 21.477 1.00 65.75 407 TYR A N 1
ATOM 3367 C CA . TYR A 1 407 ? 0.168 -12.058 21.806 1.00 65.75 407 TYR A CA 1
ATOM 3368 C C . TYR A 1 407 ? -1.345 -12.002 21.578 1.00 65.75 407 TYR A C 1
ATOM 3370 O O . TYR A 1 407 ? -2.061 -11.538 22.454 1.00 65.75 407 TYR A O 1
ATOM 3378 N N . ARG A 1 408 ? -1.876 -12.541 20.474 1.00 64.56 408 ARG A N 1
ATOM 3379 C CA . ARG A 1 408 ? -3.325 -12.639 20.225 1.00 64.56 408 ARG A CA 1
ATOM 3380 C C . ARG A 1 408 ? -4.011 -13.571 21.203 1.00 64.56 408 ARG A C 1
ATOM 3382 O O . ARG A 1 408 ? -5.115 -13.264 21.636 1.00 64.56 408 ARG A O 1
ATOM 3389 N N . ALA A 1 409 ? -3.401 -14.704 21.542 1.00 64.44 409 ALA A N 1
ATOM 3390 C CA . ALA A 1 409 ? -3.941 -15.592 22.567 1.00 64.44 409 ALA A CA 1
ATOM 3391 C C . ALA A 1 409 ? -4.027 -14.855 23.911 1.00 64.44 409 ALA A C 1
ATOM 3393 O O . ALA A 1 409 ? -5.082 -14.849 24.544 1.00 64.44 409 ALA A O 1
ATOM 3394 N N . PHE A 1 410 ? -2.963 -14.142 24.284 1.00 60.53 410 PHE A N 1
ATOM 3395 C CA . PHE A 1 410 ? -2.934 -13.285 25.461 1.00 60.53 410 PHE A CA 1
ATOM 3396 C C . PHE A 1 410 ? -3.968 -12.157 25.387 1.00 60.53 410 PHE A C 1
ATOM 3398 O O . PHE A 1 410 ? -4.708 -11.983 26.342 1.00 60.53 410 PHE A O 1
ATOM 3405 N N . GLN A 1 411 ? -4.085 -11.436 24.269 1.00 56.50 411 GLN A N 1
ATOM 3406 C CA . GLN A 1 411 ? -5.085 -10.384 24.069 1.00 56.50 411 GLN A CA 1
ATOM 3407 C C . GLN A 1 411 ? -6.498 -10.943 24.171 1.00 56.50 411 GLN A C 1
ATOM 3409 O O . GLN A 1 411 ? -7.322 -10.356 24.847 1.00 56.50 411 GLN A O 1
ATOM 3414 N N . LYS A 1 412 ? -6.795 -12.096 23.568 1.00 56.03 412 LYS A N 1
ATOM 3415 C CA . LYS A 1 412 ? -8.109 -12.746 23.681 1.00 56.03 412 LYS A CA 1
ATOM 3416 C C . LYS A 1 412 ? -8.442 -13.111 25.130 1.00 56.03 412 LYS A C 1
ATOM 3418 O O . LYS A 1 412 ? -9.583 -12.939 25.551 1.00 56.03 412 LYS A O 1
ATOM 3423 N N . ILE A 1 413 ? -7.452 -13.577 25.894 1.00 54.06 413 ILE A N 1
ATOM 3424 C CA . ILE A 1 413 ? -7.588 -13.839 27.333 1.00 54.06 413 ILE A CA 1
ATOM 3425 C C . ILE A 1 413 ? -7.778 -12.520 28.096 1.00 54.06 413 ILE A C 1
ATOM 3427 O O . ILE A 1 413 ? -8.703 -12.403 28.894 1.00 54.06 413 ILE A O 1
ATOM 3431 N N . ALA A 1 414 ? -6.960 -11.507 27.813 1.00 47.94 414 ALA A N 1
ATOM 3432 C CA . ALA A 1 414 ? -6.995 -10.200 28.455 1.00 47.94 414 ALA A CA 1
ATOM 3433 C C . ALA A 1 414 ? -8.307 -9.455 28.171 1.00 47.94 414 ALA A C 1
ATOM 3435 O O . ALA A 1 414 ? -8.898 -8.947 29.108 1.00 47.94 414 ALA A O 1
ATOM 3436 N N . ILE A 1 415 ? -8.818 -9.467 26.937 1.00 46.94 415 ILE A N 1
ATOM 3437 C CA . ILE A 1 415 ? -10.135 -8.941 26.536 1.00 46.94 415 ILE A CA 1
ATOM 3438 C C . ILE A 1 415 ? -11.256 -9.684 27.272 1.00 46.94 415 ILE A C 1
ATOM 3440 O O . ILE A 1 415 ? -12.213 -9.069 27.738 1.00 46.94 415 ILE A O 1
ATOM 3444 N N . GLY A 1 416 ? -11.132 -11.006 27.433 1.00 44.22 416 GLY A N 1
ATOM 3445 C CA . GLY A 1 416 ? -12.061 -11.795 28.246 1.00 44.22 416 GLY A CA 1
ATOM 3446 C C . GLY A 1 416 ? -12.025 -11.450 29.743 1.00 44.22 416 GLY A C 1
ATOM 3447 O O . GLY A 1 416 ? -13.009 -11.683 30.445 1.00 44.22 416 GLY A O 1
ATOM 3448 N N . MET A 1 417 ? -10.918 -10.883 30.234 1.00 40.00 417 MET A N 1
ATOM 3449 C CA . MET A 1 417 ? -10.674 -10.583 31.652 1.00 40.00 417 MET A CA 1
ATOM 3450 C C . MET A 1 417 ? -10.717 -9.082 32.003 1.00 40.00 417 MET A C 1
ATOM 3452 O O . MET A 1 417 ? -10.826 -8.743 33.186 1.00 40.00 417 MET A O 1
ATOM 3456 N N . SER A 1 418 ? -10.633 -8.176 31.025 1.00 35.97 418 SER A N 1
ATOM 3457 C CA . SER A 1 418 ? -10.502 -6.730 31.230 1.00 35.97 418 SER A CA 1
ATOM 3458 C C . SER A 1 418 ? -11.847 -6.080 31.562 1.00 35.97 418 SER A C 1
ATOM 3460 O O . SER A 1 418 ? -12.922 -6.497 31.113 1.00 35.97 418 SER A O 1
ATOM 3462 N N . LYS A 1 419 ? -11.799 -5.073 32.440 1.00 42.69 419 LYS A N 1
ATOM 3463 C CA . LYS A 1 419 ? -12.942 -4.255 32.855 1.00 42.69 419 LYS A CA 1
ATOM 3464 C C . LYS A 1 419 ? -13.012 -3.035 31.968 1.00 42.69 419 LYS A C 1
ATOM 3466 O O . LYS A 1 419 ? -11.994 -2.314 31.962 1.00 42.69 419 LYS A O 1
#

Foldseek 3Di:
DKAWEWDFVVVVVQVVQLLVQLVVVLVVLVVVVVVVVVVCVVVVVPVVVVVCCVPSCLVNVVSVVLVVVVVVDDGSWAKEWEWDWFPDLDPQKTKIKIWIAGQPWQRRGPDPVQWDTRGPRAIKMKIWHDDPPQWIWIWIFWAWALRQGFPDIDTQGTGNDPVVSRHQWHWYDDTRRSTIDIDGPVLVVVLVVLLVVVVVVLVVDPVSVVVLVVVQVVCVVVVLAGDTDGIDMHYYDYQVLCCPQLVQNPHVLNVLLSVLLVVLVVCCVVDPDPVLVVLSVQLLCLQFPAQLLCSLVSLVVSLVVCVVVVSDDPVNSVSSVVSNVSSVVNVVSLVVLLVCLRPPVPVSCVRPSLVVVVVDDSSRSSCVSVSSVSNSRGGNCSVHNVVSDDPVSVVVNVVRSVVVVVVVVVVSVSSSSHD

pLDDT: mean 77.83, std 17.15, range [34.16, 98.0]

Sequence (419 aa):
MIVKVYMSKKDEIYEKKSLEYVSKKFSKSVESILEKMESLAKSKDIKGIFQYFSREIDRKAYYLLSQEWMKQEAALVEKIGFIFKLPGLKKDEERYTIYVLMAYSKGFVIAPSSVHHPGDLERIIILSYPSQKGKRAYYSFNTAAHGYPALFKDYLGVYDSLEEALENYSFYFKPGDHAVGLIKNKELKAYSELKKTIYSFLSKSKTLTNLYQMAKNFFKKAGAEEEAREPYTFYLIKPQEFKDNLDIDFEGYLERVIHLDSILTKHKRESKDSEQKRLISKLEKILWRTPIEKVPDELRILYKRADSTKLFGSEVLQKMREIQLYVNEILKKVSDLRKDSFYDPEEYLQRRGIQNFSELSLGCKLDIPLGLEMLLKKPLYDWGYPEKSPPVSKAGRVFFSVADVFYRAFQKIAIGMSK